Protein AF-A0AAJ7SHF7-F1 (afdb_monomer_lite)

Secondary structure (DSSP, 8-state):
--------------HHHHHHHHHHHHHHHHHHHHHHHHHHHHHHHHHHHHHHH-TTTHHHHHHHHHHHHHHHHHHHHHHHTTPPEEEEEEEE--HHHIIIIIHHHHHTGGGG-SEEEEEEE-TT---SS---EEE-TT---PSS-HHHHHHHHHHHHHHHTTTEEEEEEEETT-EE-HHHHHHHHHTS-TTS--EES-EE---TTTTTTS---TT--EE-STT-EEEEHHHHHHHGGGHHHHHHS--SS-HHHHHHHHHHHHH--PPP--TTHHHHEEE-TTSPPPGGG--HHHHTT-SEEE---SHHHHHHHHHHHHHHHHHHHHHHHHHHHHHHHHHHHHH-S--B-TTSPBPP---GGGTS-GGGS---SSSTT-PPPEEEESSEE-TTSSSSEE---HHHHHHHHHHHHHHHHHHHTTHHHHTEEEEEEEEEEEEEEEETTTEEEEEEEEEEEEEE-SSS-EEEEEEEEEEEEEPPPP--------PSPPPEEEEEEEES-HHHHHHHHHHHIIIIITTT--EEEEEEEE--SS----SS--HHHHHHHHHHH-TTSEEEEEEE-SS--HHHHHHHHHTTS-TT-EEEE--TTEEE-TTHHHHHHHH-BTTTEEEEEEEEEE--HHHH-S----STTTEEE-TT--SSEEEEHHHHHHTT---TT--SSSSHHHHHHHHHHTSSSEEEEEEEEEEEE--------TTS-HHHHHHHHHHHHHTS--HHHHHHHHHHH-TTTT--

Sequence (748 aa):
MRIGGREPLLGSPEITRRVRLRRTHLNAICSLLLGCLVGCSISSQLLYWLRYNSSCDNGLWEVARRTSRRIAQSLVSADAAGQSGLLFTGVMTAQKYIDSRAVAIYETWGQTSSGSLLFFSSEGTVSKQGLPLVALRSVDDSYPPQKKSFMMLKYMYENFLDKYEWFMRCDDDVYVHTERLELFLRSINSSKSLLIGQAGLGNKAEHGQLNLGPNQNFCMGGPGIIMSRKTLSLIGPHIRYCLEHLYSTHEDVEVGRCVHKFAGVPCTWSYEMQSIFHNNFRGEIEAEAVADSVLQKAITLHPIKRPQQMYLMHKVFLQVKAAELRHQILELDRDAALMLKLQGSECRLLNGEECPAIDNRLLEHPFKQYKPMSLEDVQVWDFFAKNYYSPASLNPRRRIESYNELAINRVVSDLMTMINRYSKQRGRVIEFRDIMYGYVRYTPGQGIDYILDLLLSYRKFRGRRMSIPVRRHAYIRRSFAEPMVKVIDEGPPKKVHFIVPLAGRSEAFQRFLLTYEKNCVLKKHATALAVVYFENSEGGTSMEGDPKQLLEEFRNKYKDHDVKLVEASGQFSRAQALEIGAKLFSMDALLFFVDVDMIFDGGLVQRISWNTIQGNTVYFPIVFSQYDPDVVGNEARIDDRHGYWRQFGFGIVSIFHSDLMMVGGLDTNIHGWGKEDVDLFDKVVHSNLTVFRAPDPGLVHVFHPITCAKNLSKEQSQMCEGTRLASTASRDQLADLVAEKFPNLLKN

Radius of gyration: 37.57 Å; chains: 1; bounding box: 144×73×91 Å

InterPro domains:
  IPR008428 Chondroitin N-acetylgalactosaminyltransferase [PF05679] (238-734)
  IPR029044 Nucleotide-diphospho-sugar transferases [G3DSA:3.90.550.10] (487-742)
  IPR029044 Nucleotide-diphospho-sugar transferases [SSF53448] (491-724)
  IPR051227 Chondroitin sulfate glycosyltransferase [PTHR12369] (28-734)

pLDDT: mean 81.98, std 16.39, range [28.98, 98.44]

Foldseek 3Di:
DDDDDDDDDDDDPPPVVVVVVVVVVVVVVVVVVVVVVVVVVVVVVVVVVCVVVVPPPCVVVVVVVVVVVVLVVVVVVCVVVVHAFAEEEEEEDELVCQAFLVVLCCVFCVSVASGYYEYEYAAPRDHPVPGRYDHQPPAHPDPPRQVRVLSVLLCCLVPPLVRYFKYKYEYSFKDFPRVVVSVVSVVDDLQAWAKEAQKDPDDPVCNCVLVADPPAIFHAHHLMIMTGSLLSNQLNVCSVVLVVDDRHSHNRSSVQVSSCVRVVDGYDDDPLRCLQSPEDPVDADALVPDDPSSVLRYRMYDGRPGSVSSVSNSVVVVVVVVVVVVVVVLVVLQVVVVVVVVVPDFDADPVRDGDPDRPCLSVPDVVPSDDAPDPVSDWDKDKAACWAADPVDPPRTDHQDPVRVVVVVVVVVVVLCVVCVCQVVQQKHKAWDDWGIKIWTADPQFAIWIWTFTWIWIFGRPDDTDIDTDTDIDTDGDGDDDPPPDPQPCDPQAEEEEQEEDEDPLVLLLVLLVLCCVQDVVVPHRYAYEYEYEYDPPDDPDVDDDSVVSQVVSCVVCVVHHYHYHYDYDDDDLQVSQQVSLVVDDQQHWYKYDYSQKHFHNCVSVVLRRQEDAPAEKEFEFAWEFADCVQQNDDPDPDLWGTDTPPPDQRTIIYGSNVCVVLPHFDRVDDFADPRRVVSVVSQVPDNYHYDYDHDPRMYRYDDQQDHDPPDDPVRSCVSVVVNVNRHGHPVSVVVVCCVVCVPVPVD

Organism: NCBI:txid34638

Structure (mmCIF, N/CA/C/O backbone):
data_AF-A0AAJ7SHF7-F1
#
_entry.id   AF-A0AAJ7SHF7-F1
#
loop_
_atom_site.group_PDB
_atom_site.id
_atom_site.type_symbol
_atom_site.label_atom_id
_atom_site.label_alt_id
_atom_site.label_comp_id
_atom_site.label_asym_id
_atom_site.label_entity_id
_atom_site.label_seq_id
_atom_site.pdbx_PDB_ins_code
_atom_site.Cartn_x
_atom_site.Cartn_y
_atom_site.Cartn_z
_atom_site.occupancy
_atom_site.B_iso_or_equiv
_atom_site.auth_seq_id
_atom_site.auth_comp_id
_atom_site.auth_asym_id
_atom_site.auth_atom_id
_atom_site.pdbx_PDB_model_num
ATOM 1 N N . MET A 1 1 ? -103.535 10.975 -11.419 1.00 32.62 1 MET A N 1
ATOM 2 C CA . MET A 1 1 ? -104.857 10.787 -12.054 1.00 32.62 1 MET A CA 1
ATOM 3 C C . MET A 1 1 ? -104.679 10.993 -13.559 1.00 32.62 1 MET A C 1
ATOM 5 O O . MET A 1 1 ? -104.260 12.080 -13.911 1.00 32.62 1 MET A O 1
ATOM 9 N N . ARG A 1 2 ? -104.937 9.945 -14.371 1.00 30.56 2 ARG A N 1
ATOM 10 C CA . ARG A 1 2 ? -105.098 9.872 -15.857 1.00 30.56 2 ARG A CA 1
ATOM 11 C C . ARG A 1 2 ? -103.944 10.394 -16.753 1.00 30.56 2 ARG A C 1
ATOM 13 O O . ARG A 1 2 ? -103.512 11.523 -16.607 1.00 30.56 2 ARG A O 1
ATOM 20 N N . ILE A 1 3 ? -103.288 9.533 -17.556 1.00 32.50 3 ILE A N 1
ATOM 21 C CA . ILE A 1 3 ? -103.615 9.132 -18.961 1.00 32.50 3 ILE A CA 1
ATOM 22 C C . ILE A 1 3 ? -103.795 10.377 -19.855 1.00 32.50 3 ILE A C 1
ATOM 24 O O . ILE A 1 3 ? -104.650 11.187 -19.538 1.00 32.50 3 ILE A O 1
ATOM 28 N N . GLY A 1 4 ? -103.130 10.607 -20.992 1.00 30.00 4 GLY A N 1
ATOM 29 C CA . GLY A 1 4 ? -102.238 9.823 -21.854 1.00 30.00 4 GLY A CA 1
ATOM 30 C C . GLY A 1 4 ? -102.393 10.302 -23.320 1.00 30.00 4 GLY A C 1
ATOM 31 O O . GLY A 1 4 ? -103.377 10.967 -23.630 1.00 30.00 4 GLY A O 1
ATOM 32 N N . GLY A 1 5 ? -101.456 9.953 -24.216 1.00 28.98 5 GLY A N 1
ATOM 33 C CA . GLY A 1 5 ? -101.568 10.105 -25.689 1.00 28.98 5 GLY A CA 1
ATOM 34 C C . GLY A 1 5 ? -100.272 10.639 -26.321 1.00 28.98 5 GLY A C 1
ATOM 35 O O . GLY A 1 5 ? -99.961 11.803 -26.125 1.00 28.98 5 GLY A O 1
ATOM 36 N N . ARG A 1 6 ? -99.375 9.799 -26.862 1.00 30.92 6 ARG A N 1
ATOM 37 C CA . ARG A 1 6 ? -99.349 9.084 -28.169 1.00 30.92 6 ARG A CA 1
ATOM 38 C C . ARG A 1 6 ? -98.449 9.800 -29.205 1.00 30.92 6 ARG A C 1
ATOM 40 O O . ARG A 1 6 ? -98.756 10.894 -29.653 1.00 30.92 6 ARG A O 1
ATOM 47 N N . GLU A 1 7 ? -97.355 9.108 -29.536 1.00 32.47 7 GLU A N 1
ATOM 48 C CA . GLU A 1 7 ? -96.420 9.207 -30.683 1.00 32.47 7 GLU A CA 1
ATOM 49 C C . GLU A 1 7 ? -97.113 9.205 -32.076 1.00 32.47 7 GLU A C 1
ATOM 51 O O . GLU A 1 7 ? -98.325 8.963 -32.091 1.00 32.47 7 GLU A O 1
ATOM 56 N N . PRO A 1 8 ? -96.423 9.353 -33.250 1.00 50.78 8 PRO A N 1
ATOM 57 C CA . PRO A 1 8 ? -94.966 9.273 -33.526 1.00 50.78 8 PRO A CA 1
ATOM 58 C C . PRO A 1 8 ? -94.397 10.327 -34.517 1.00 50.78 8 PRO A C 1
ATOM 60 O O . PRO A 1 8 ? -95.137 11.085 -35.132 1.00 50.78 8 PRO A O 1
ATOM 63 N N . LEU A 1 9 ? -93.068 10.339 -34.721 1.00 33.41 9 LEU A N 1
ATOM 64 C CA . LEU A 1 9 ? -92.423 10.060 -36.026 1.00 33.41 9 LEU A CA 1
ATOM 65 C C . LEU A 1 9 ? -90.889 10.197 -35.938 1.00 33.41 9 LEU A C 1
ATOM 67 O O . LEU A 1 9 ? -90.344 11.221 -35.535 1.00 33.41 9 LEU A O 1
ATOM 71 N N . LEU A 1 10 ? -90.210 9.110 -36.316 1.00 41.34 10 LEU A N 1
ATOM 72 C CA . LEU A 1 10 ? -88.760 8.946 -36.355 1.00 41.34 10 LEU A CA 1
ATOM 73 C C . LEU A 1 10 ? -88.088 9.806 -37.440 1.00 41.34 10 LEU A C 1
ATOM 75 O O . LEU A 1 10 ? -88.548 9.850 -38.577 1.00 41.34 10 LEU A O 1
ATOM 79 N N . GLY A 1 11 ? -86.909 10.344 -37.104 1.00 33.66 11 GLY A N 1
ATOM 80 C CA . GLY A 1 11 ? -85.921 10.897 -38.036 1.00 33.66 11 GLY A CA 1
ATOM 81 C C . GLY A 1 11 ? -84.497 10.857 -37.455 1.00 33.66 11 GLY A C 1
ATOM 82 O O . GLY A 1 11 ? -84.064 11.807 -36.819 1.00 33.66 11 GLY A O 1
ATOM 83 N N . SER A 1 12 ? -83.812 9.719 -37.642 1.00 37.12 12 SER A N 1
ATOM 84 C CA . SER A 1 12 ? -82.352 9.438 -37.603 1.00 37.12 12 SER A CA 1
ATOM 85 C C . SER A 1 12 ? -81.398 10.199 -36.630 1.00 37.12 12 SER A C 1
ATOM 87 O O . SER A 1 12 ? -81.129 11.385 -36.826 1.00 37.12 12 SER A O 1
ATOM 89 N N . PRO A 1 13 ? -80.714 9.498 -35.692 1.00 41.28 13 PRO A N 1
ATOM 90 C CA . PRO A 1 13 ? -79.757 10.056 -34.721 1.00 41.28 13 PRO A CA 1
ATOM 91 C C . PRO A 1 13 ? -78.271 10.012 -35.162 1.00 41.28 13 PRO A C 1
ATOM 93 O O . PRO A 1 13 ? -77.378 9.813 -34.334 1.00 41.28 13 PRO A O 1
ATOM 96 N N . GLU A 1 14 ? -77.957 10.169 -36.452 1.00 44.38 14 GLU A N 1
ATOM 97 C CA . GLU A 1 14 ? -76.585 9.926 -36.949 1.00 44.38 14 GLU A CA 1
ATOM 98 C C . GLU A 1 14 ? -75.653 11.149 -36.982 1.00 44.38 14 GLU A C 1
ATOM 100 O O . GLU A 1 14 ? -74.429 10.994 -36.965 1.00 44.38 14 GLU A O 1
ATOM 105 N N . ILE A 1 15 ? -76.178 12.376 -36.960 1.00 48.38 15 ILE A N 1
ATOM 106 C CA . ILE A 1 15 ? -75.346 13.576 -37.178 1.00 48.38 15 ILE A CA 1
ATOM 107 C C . ILE A 1 15 ? -74.803 14.153 -35.857 1.00 48.38 15 ILE A C 1
ATOM 109 O O . ILE A 1 15 ? -73.666 14.625 -35.791 1.00 48.38 15 ILE A O 1
ATOM 113 N N . THR A 1 16 ? -75.536 14.025 -34.750 1.00 47.84 16 THR A N 1
ATOM 114 C CA . THR A 1 16 ? -75.161 14.625 -33.454 1.00 47.84 16 THR A CA 1
ATOM 115 C C . THR A 1 16 ? -74.133 13.812 -32.657 1.00 47.84 16 THR A C 1
ATOM 117 O O . THR A 1 16 ? -73.428 14.375 -31.817 1.00 47.84 16 THR A O 1
ATOM 120 N N . ARG A 1 17 ? -73.964 12.508 -32.937 1.00 45.25 17 ARG A N 1
ATOM 121 C CA . ARG A 1 17 ? -72.976 11.652 -32.243 1.00 45.25 17 ARG A CA 1
ATOM 122 C C . ARG A 1 17 ? -71.558 11.784 -32.821 1.00 45.25 17 ARG A C 1
ATOM 124 O O . ARG A 1 17 ? -70.588 11.725 -32.065 1.00 45.25 17 ARG A O 1
ATOM 131 N N . ARG A 1 18 ? -71.417 12.058 -34.128 1.00 46.78 18 ARG A N 1
ATOM 132 C CA . ARG A 1 18 ? -70.106 12.233 -34.795 1.00 46.78 18 ARG A CA 1
ATOM 133 C C . ARG A 1 18 ? -69.387 13.530 -34.412 1.00 46.78 18 ARG A C 1
ATOM 135 O O . ARG A 1 18 ? -68.161 13.534 -34.324 1.00 46.78 18 ARG A O 1
ATOM 142 N N . VAL A 1 19 ? -70.119 14.611 -34.132 1.00 50.97 19 VAL A N 1
ATOM 143 C CA . VAL A 1 19 ? -69.511 15.907 -33.767 1.00 50.97 19 VAL A CA 1
ATOM 144 C C . VAL A 1 19 ? -68.993 15.905 -32.321 1.00 50.97 19 VAL A C 1
ATOM 146 O O . VAL A 1 19 ? -67.938 16.477 -32.043 1.00 50.97 19 VAL A O 1
ATOM 149 N N . ARG A 1 20 ? -69.672 15.202 -31.401 1.00 47.72 20 ARG A N 1
ATOM 150 C CA . ARG A 1 20 ? -69.265 15.131 -29.987 1.00 47.72 20 ARG A CA 1
ATOM 151 C C . ARG A 1 20 ? -68.083 14.178 -29.755 1.00 47.72 20 ARG A C 1
ATOM 153 O O . ARG A 1 20 ? -67.178 14.555 -29.018 1.00 47.72 20 ARG A O 1
ATOM 160 N N . LEU A 1 21 ? -68.025 13.031 -30.451 1.00 48.62 21 LEU A N 1
ATOM 161 C CA . LEU A 1 21 ? -66.864 12.122 -30.393 1.00 48.62 21 LEU A CA 1
ATOM 162 C C . LEU A 1 21 ? -65.598 12.731 -31.016 1.00 48.62 21 LEU A C 1
ATOM 164 O O . LEU A 1 21 ? -64.507 12.543 -30.483 1.00 48.62 21 LEU A O 1
ATOM 168 N N . ARG A 1 22 ? -65.713 13.496 -32.115 1.00 51.84 22 ARG A N 1
ATOM 169 C CA . ARG A 1 22 ? -64.541 14.151 -32.724 1.00 51.84 22 ARG A CA 1
ATOM 170 C C . ARG A 1 22 ? -63.902 15.180 -31.793 1.00 51.84 22 ARG A C 1
ATOM 172 O O . ARG A 1 22 ? -62.682 15.239 -31.742 1.00 51.84 22 ARG A O 1
ATOM 179 N N . ARG A 1 23 ? -64.686 15.941 -31.019 1.00 53.50 23 ARG A N 1
ATOM 180 C CA . ARG A 1 23 ? -64.153 16.937 -30.068 1.00 53.50 23 ARG A CA 1
ATOM 181 C C . ARG A 1 23 ? -63.453 16.302 -28.861 1.00 53.50 23 ARG A C 1
ATOM 183 O O . ARG A 1 23 ? -62.416 16.804 -28.443 1.00 53.50 23 ARG A O 1
ATOM 190 N N . THR A 1 24 ? -63.966 15.190 -28.330 1.00 56.00 24 THR A N 1
ATOM 191 C CA . THR A 1 24 ? -63.320 14.477 -27.212 1.00 56.00 24 THR A CA 1
ATOM 192 C C . THR A 1 24 ? -62.061 13.730 -27.646 1.00 56.00 24 THR A C 1
ATOM 194 O O . THR A 1 24 ? -61.069 13.770 -26.925 1.00 56.00 24 THR A O 1
ATOM 197 N N . HIS A 1 25 ? -62.046 13.128 -28.842 1.00 57.91 25 HIS A N 1
ATOM 198 C CA . HIS A 1 25 ? -60.829 12.514 -29.386 1.00 57.91 25 HIS A CA 1
ATOM 199 C C . HIS A 1 25 ? -59.764 13.552 -29.756 1.00 57.91 25 HIS A C 1
ATOM 201 O O . HIS A 1 25 ? -58.592 13.316 -29.488 1.00 57.91 25 HIS A O 1
ATOM 207 N N . LEU A 1 26 ? -60.145 14.719 -30.295 1.00 59.75 26 LEU A N 1
ATOM 208 C CA . LEU A 1 26 ? -59.183 15.785 -30.593 1.00 59.75 26 LEU A CA 1
ATOM 209 C C . LEU A 1 26 ? -58.548 16.343 -29.312 1.00 59.75 26 LEU A C 1
ATOM 211 O O . LEU A 1 26 ? -57.337 16.516 -29.260 1.00 59.75 26 LEU A O 1
ATOM 215 N N . ASN A 1 27 ? -59.335 16.547 -28.250 1.00 61.16 27 ASN A N 1
ATOM 216 C CA . ASN A 1 27 ? -58.807 17.014 -26.966 1.00 61.16 27 ASN A CA 1
ATOM 217 C C . ASN A 1 27 ? -57.909 15.970 -26.288 1.00 61.16 27 ASN A C 1
ATOM 219 O O . ASN A 1 27 ? -56.895 16.347 -25.704 1.00 61.16 27 ASN A O 1
ATOM 223 N N . ALA A 1 28 ? -58.234 14.676 -26.393 1.00 65.81 28 ALA A N 1
ATOM 224 C CA . ALA A 1 28 ? -57.392 13.589 -25.885 1.00 65.81 28 ALA A CA 1
ATOM 225 C C . ALA A 1 28 ? -56.071 13.467 -26.666 1.00 65.81 28 ALA A C 1
ATOM 227 O O . ALA A 1 28 ? -55.012 13.311 -26.069 1.00 65.81 28 ALA A O 1
ATOM 228 N N . ILE A 1 29 ? -56.110 13.612 -27.994 1.00 71.88 29 ILE A N 1
ATOM 229 C CA . ILE A 1 29 ? -54.905 13.606 -28.836 1.00 71.88 29 ILE A CA 1
ATOM 230 C C . ILE A 1 29 ? -54.048 14.847 -28.557 1.00 71.88 29 ILE A C 1
ATOM 232 O O . ILE A 1 29 ? -52.837 14.724 -28.408 1.00 71.88 29 ILE A O 1
ATOM 236 N N . CYS A 1 30 ? -54.654 16.028 -28.406 1.00 70.94 30 CYS A N 1
ATOM 237 C CA . CYS A 1 30 ? -53.925 17.249 -28.060 1.00 70.94 30 CYS A CA 1
ATOM 238 C C . CYS A 1 30 ? -53.292 17.180 -26.665 1.00 70.94 30 CYS A C 1
ATOM 240 O O . CYS A 1 30 ? -52.171 17.646 -26.496 1.00 70.94 30 CYS A O 1
ATOM 242 N N . SER A 1 31 ? -53.961 16.583 -25.674 1.00 74.56 31 SER A N 1
ATOM 243 C CA . SER A 1 31 ? -53.386 16.406 -24.331 1.00 74.56 31 SER A CA 1
ATOM 244 C C . SER A 1 31 ? -52.295 15.333 -24.296 1.00 74.56 31 SER A C 1
ATOM 246 O O . SER A 1 31 ? -51.301 15.522 -23.600 1.00 74.56 31 SER A O 1
ATOM 248 N N . LEU A 1 32 ? -52.405 14.274 -25.107 1.00 78.75 32 LEU A N 1
ATOM 249 C CA . LEU A 1 32 ? -51.328 13.296 -25.286 1.00 78.75 32 LEU A CA 1
ATOM 250 C C . LEU A 1 32 ? -50.107 13.926 -25.977 1.00 78.75 32 LEU A C 1
ATOM 252 O O . LEU A 1 32 ? -48.987 13.759 -25.510 1.00 78.75 32 LEU A O 1
ATOM 256 N N . LEU A 1 33 ? -50.317 14.706 -27.043 1.00 79.38 33 LEU A N 1
ATOM 257 C CA . LEU A 1 33 ? -49.245 15.412 -27.753 1.00 79.38 33 LEU A CA 1
ATOM 258 C C . LEU A 1 33 ? -48.580 16.473 -26.872 1.00 79.38 33 LEU A C 1
ATOM 260 O O . LEU A 1 33 ? -47.357 16.575 -26.867 1.00 79.38 33 LEU A O 1
ATOM 264 N N . LEU A 1 34 ? -49.359 17.221 -26.086 1.00 81.12 34 LEU A N 1
ATOM 265 C CA . LEU A 1 34 ? -48.822 18.185 -25.127 1.00 81.12 34 LEU A CA 1
ATOM 266 C C . LEU A 1 34 ? -48.041 17.475 -24.011 1.00 81.12 34 LEU A C 1
ATOM 268 O O . LEU A 1 34 ? -46.954 17.917 -23.660 1.00 81.12 34 LEU A O 1
ATOM 272 N N . GLY A 1 35 ? -48.544 16.343 -23.508 1.00 81.69 35 GLY A N 1
ATOM 273 C CA . GLY A 1 35 ? -47.843 15.502 -22.537 1.00 81.69 35 GLY A CA 1
ATOM 274 C C . GLY A 1 35 ? -46.529 14.938 -23.082 1.00 81.69 35 GLY A C 1
ATOM 275 O O . GLY A 1 35 ? -45.515 14.982 -22.391 1.00 81.69 35 GLY A O 1
ATOM 276 N N . CYS A 1 36 ? -46.507 14.486 -24.338 1.00 81.50 36 CYS A N 1
ATOM 277 C CA . CYS A 1 36 ? -45.288 14.036 -25.010 1.00 81.50 36 CYS A CA 1
ATOM 278 C C . CYS A 1 36 ? -44.296 15.184 -25.238 1.00 81.50 36 CYS A C 1
ATOM 280 O O . CYS A 1 36 ? -43.106 14.997 -25.012 1.00 81.50 36 CYS A O 1
ATOM 282 N N . LEU A 1 37 ? -44.760 16.375 -25.628 1.00 83.25 37 LEU A N 1
ATOM 283 C CA . LEU A 1 37 ? -43.896 17.547 -25.813 1.00 83.25 37 LEU A CA 1
ATOM 284 C C . LEU A 1 37 ? -43.293 18.021 -24.488 1.00 83.25 37 LEU A C 1
ATOM 286 O O . LEU A 1 37 ? -42.088 18.246 -24.413 1.00 83.25 37 LEU A O 1
ATOM 290 N N . VAL A 1 38 ? -44.099 18.101 -23.426 1.00 85.12 38 VAL A N 1
ATOM 291 C CA . VAL A 1 38 ? -43.624 18.455 -22.082 1.00 85.12 38 VAL A CA 1
ATOM 292 C C . VAL A 1 38 ? -42.684 17.375 -21.543 1.00 85.12 38 VAL A C 1
ATOM 294 O O . VAL A 1 38 ? -41.620 17.702 -21.027 1.00 85.12 38 VAL A O 1
ATOM 297 N N . GLY A 1 39 ? -43.008 16.093 -21.730 1.00 83.31 39 GLY A N 1
ATOM 298 C CA . GLY A 1 39 ? -42.146 14.971 -21.352 1.00 83.31 39 GLY A CA 1
ATOM 299 C C . GLY A 1 39 ? -40.807 14.970 -22.094 1.00 83.31 39 GLY A C 1
ATOM 300 O O . GLY A 1 39 ? -39.764 14.775 -21.470 1.00 83.31 39 GLY A O 1
ATOM 301 N N . CYS A 1 40 ? -40.805 15.263 -23.398 1.00 79.69 40 CYS A N 1
ATOM 302 C CA . CYS A 1 40 ? -39.586 15.431 -24.190 1.00 79.69 40 CYS A CA 1
ATOM 303 C C . CYS A 1 40 ? -38.784 16.660 -23.755 1.00 79.69 40 CYS A C 1
ATOM 305 O O . CYS A 1 40 ? -37.566 16.560 -23.640 1.00 79.69 40 CYS A O 1
ATOM 307 N N . SER A 1 41 ? -39.425 17.795 -23.461 1.00 76.56 41 SER A N 1
ATOM 308 C CA . SER A 1 41 ? -38.731 18.986 -22.961 1.00 76.56 41 SER A CA 1
ATOM 309 C C . SER A 1 41 ? -38.132 18.768 -21.574 1.00 76.56 41 SER A C 1
ATOM 311 O O . SER A 1 41 ? -36.979 19.131 -21.366 1.00 76.56 41 SER A O 1
ATOM 313 N N . ILE A 1 42 ? -38.854 18.132 -20.646 1.00 81.88 42 ILE A N 1
ATOM 314 C CA . ILE A 1 42 ? -38.336 17.810 -19.308 1.00 81.88 42 ILE A CA 1
ATOM 315 C C . ILE A 1 42 ? -37.202 16.790 -19.415 1.00 81.88 42 ILE A C 1
ATOM 317 O O . ILE A 1 42 ? -36.151 17.003 -18.825 1.00 81.88 42 ILE A O 1
ATOM 321 N N . SER A 1 43 ? -37.356 15.733 -20.217 1.00 75.12 43 SER A N 1
ATOM 322 C CA . SER A 1 43 ? -36.297 14.734 -20.423 1.00 75.12 43 SER A CA 1
ATOM 323 C C . SER A 1 43 ? -35.069 15.341 -21.100 1.00 75.12 43 SER A C 1
ATOM 325 O O . SER A 1 43 ? -33.947 15.044 -20.710 1.00 75.12 43 SER A O 1
ATOM 327 N N . SER A 1 44 ? -35.258 16.237 -22.072 1.00 74.50 44 SER A N 1
ATOM 328 C CA . SER A 1 44 ? -34.167 16.961 -22.727 1.00 74.50 44 SER A CA 1
ATOM 329 C C . SER A 1 44 ? -33.460 17.910 -21.764 1.00 74.50 44 SER A C 1
ATOM 331 O O . SER A 1 44 ? -32.239 17.972 -21.791 1.00 74.50 44 SER A O 1
ATOM 333 N N . GLN A 1 45 ? -34.193 18.634 -20.916 1.00 74.75 45 GLN A N 1
ATOM 334 C CA . GLN A 1 45 ? -33.616 19.521 -19.900 1.00 74.75 45 GLN A CA 1
ATOM 335 C C . GLN A 1 45 ? -32.905 18.723 -18.802 1.00 74.75 45 GLN A C 1
ATOM 337 O O . GLN A 1 45 ? -31.826 19.113 -18.374 1.00 74.75 45 GLN A O 1
ATOM 342 N N . LEU A 1 46 ? -33.443 17.566 -18.404 1.00 71.94 46 LEU A N 1
ATOM 343 C CA . LEU A 1 46 ? -32.817 16.657 -17.444 1.00 71.94 46 LEU A CA 1
ATOM 344 C C . LEU A 1 46 ? -31.550 16.018 -18.026 1.00 71.94 46 LEU A C 1
ATOM 346 O O . LEU A 1 46 ? -30.539 15.954 -17.342 1.00 71.94 46 LEU A O 1
ATOM 350 N N . LEU A 1 47 ? -31.565 15.602 -19.296 1.00 64.94 47 LEU A N 1
ATOM 351 C CA . LEU A 1 47 ? -30.381 15.103 -20.003 1.00 64.94 47 LEU A CA 1
ATOM 352 C C . LEU A 1 47 ? -29.343 16.207 -20.220 1.00 64.94 47 LEU A C 1
ATOM 354 O O . LEU A 1 47 ? -28.151 15.937 -20.126 1.00 64.94 47 LEU A O 1
ATOM 358 N N . TYR A 1 48 ? -29.770 17.445 -20.475 1.00 65.56 48 TYR A N 1
ATOM 359 C CA . TYR A 1 48 ? -28.871 18.593 -20.583 1.00 65.56 48 TYR A CA 1
ATOM 360 C C . TYR A 1 48 ? -28.255 18.944 -19.224 1.00 65.56 48 TYR A C 1
ATOM 362 O O . TYR A 1 48 ? -27.052 19.161 -19.141 1.00 65.56 48 TYR A O 1
ATOM 370 N N . TRP A 1 49 ? -29.044 18.907 -18.148 1.00 63.34 49 TRP A N 1
ATOM 371 C CA . TRP A 1 49 ? -28.590 19.119 -16.774 1.00 63.34 49 TRP A CA 1
ATOM 372 C C . TRP A 1 49 ? -27.654 18.003 -16.298 1.00 63.34 49 TRP A C 1
ATOM 374 O O . TRP A 1 49 ? -26.587 18.295 -15.766 1.00 63.34 49 TRP A O 1
ATOM 384 N N . LEU A 1 50 ? -27.983 16.737 -16.577 1.00 55.53 50 LEU A N 1
ATOM 385 C CA . LEU A 1 50 ? -27.098 15.597 -16.334 1.00 55.53 50 LEU A CA 1
ATOM 386 C C . LEU A 1 50 ? -25.799 15.743 -17.131 1.00 55.53 50 LEU A C 1
ATOM 388 O O . LEU A 1 50 ? -24.740 15.563 -16.552 1.00 55.53 50 LEU A O 1
ATOM 392 N N . ARG A 1 51 ? -25.850 16.156 -18.405 1.00 52.00 51 ARG A N 1
ATOM 393 C CA . ARG A 1 51 ? -24.664 16.357 -19.258 1.00 52.00 51 ARG A CA 1
ATOM 394 C C . ARG A 1 51 ? -23.802 17.555 -18.845 1.00 52.00 51 ARG A C 1
ATOM 396 O O . ARG A 1 51 ? -22.600 17.533 -19.098 1.00 52.00 51 ARG A O 1
ATOM 403 N N . TYR A 1 52 ? -24.394 18.584 -18.236 1.00 48.84 52 TYR A N 1
ATOM 404 C CA . TYR A 1 52 ? -23.689 19.788 -17.780 1.00 48.84 52 TYR A CA 1
ATOM 405 C C . TYR A 1 52 ? -23.106 19.621 -16.366 1.00 48.84 52 TYR A C 1
ATOM 407 O O . TYR A 1 52 ? -22.017 20.119 -16.098 1.00 48.84 52 TYR A O 1
ATOM 415 N N . ASN A 1 53 ? -23.775 18.864 -15.485 1.00 46.59 53 ASN A N 1
ATOM 416 C CA . ASN A 1 53 ? -23.277 18.550 -14.139 1.00 46.59 53 ASN A CA 1
ATOM 417 C C . ASN A 1 53 ? -22.438 17.262 -14.065 1.00 46.59 53 ASN A C 1
ATOM 419 O O . ASN A 1 53 ? -21.695 17.084 -13.102 1.00 46.59 53 ASN A O 1
ATOM 423 N N . SER A 1 54 ? -22.456 16.391 -15.081 1.00 43.84 54 SER A N 1
ATOM 424 C CA . SER A 1 54 ? -21.532 15.252 -15.204 1.00 43.84 54 SER A CA 1
ATOM 425 C C . SER A 1 54 ? -20.175 15.679 -15.781 1.00 43.84 54 SER A C 1
ATOM 427 O O . SER A 1 54 ? -19.653 15.068 -16.720 1.00 43.84 54 SER A O 1
ATOM 429 N N . SER A 1 55 ? -19.575 16.737 -15.231 1.00 40.38 55 SER A N 1
ATOM 430 C CA . SER A 1 55 ? -18.265 17.241 -15.666 1.00 40.38 55 SER A CA 1
ATOM 431 C C . SER A 1 55 ? -17.094 16.300 -15.317 1.00 40.38 55 SER A C 1
ATOM 433 O O . SER A 1 55 ? -15.941 16.645 -15.572 1.00 40.38 55 SER A O 1
ATOM 435 N N . CYS A 1 56 ? -17.364 15.107 -14.772 1.00 41.59 56 CYS A N 1
ATOM 436 C CA . CYS A 1 56 ? -16.336 14.147 -14.367 1.00 41.59 56 CYS A CA 1
ATOM 437 C C . CYS A 1 56 ? -16.058 13.012 -15.366 1.00 41.59 56 CYS A C 1
ATOM 439 O O . CYS A 1 56 ? -15.019 12.379 -15.227 1.00 41.59 56 CYS A O 1
ATOM 441 N N . ASP A 1 57 ? -16.891 12.769 -16.388 1.00 43.16 57 ASP A N 1
ATOM 442 C CA . ASP A 1 57 ? -16.712 11.567 -17.234 1.00 43.16 57 ASP A CA 1
ATOM 443 C C . ASP A 1 57 ? -16.169 11.845 -18.644 1.00 43.16 57 ASP A C 1
ATOM 445 O O . ASP A 1 57 ? -15.386 11.068 -19.195 1.00 43.16 57 ASP A O 1
ATOM 449 N N . ASN A 1 58 ? -16.497 13.000 -19.231 1.00 40.25 58 ASN A N 1
ATOM 450 C CA . ASN A 1 58 ? -16.018 13.321 -20.579 1.00 40.25 58 ASN A CA 1
ATOM 451 C C . ASN A 1 58 ? -14.560 13.803 -20.582 1.00 40.25 58 ASN A C 1
ATOM 453 O O . ASN A 1 58 ? -13.830 13.509 -21.520 1.00 40.25 58 ASN A O 1
ATOM 457 N N . GLY A 1 59 ? -14.086 14.465 -19.521 1.00 41.22 59 GLY A N 1
ATOM 458 C CA . GLY A 1 59 ? -12.711 14.972 -19.455 1.00 41.22 59 GLY A CA 1
ATOM 459 C C . GLY A 1 59 ? -11.657 13.862 -19.459 1.00 41.22 59 GLY A C 1
ATOM 460 O O . GLY A 1 59 ? -10.697 13.928 -20.220 1.00 41.22 59 GLY A O 1
ATOM 461 N N . LEU A 1 60 ? -11.856 12.803 -18.671 1.00 41.62 60 LEU A N 1
ATOM 462 C CA . LEU A 1 60 ? -10.902 11.694 -18.558 1.00 41.62 60 LEU A CA 1
ATOM 463 C C . LEU A 1 60 ? -10.885 10.818 -19.811 1.00 41.62 60 LEU A C 1
ATOM 465 O O . LEU A 1 60 ? -9.810 10.530 -20.336 1.00 41.62 60 LEU A O 1
ATOM 469 N N . TRP A 1 61 ? -12.054 10.467 -20.350 1.00 36.50 61 TRP A N 1
ATOM 470 C CA . TRP A 1 61 ? -12.138 9.666 -21.570 1.00 36.50 61 TRP A CA 1
ATOM 471 C C . TRP A 1 61 ? -11.697 10.420 -22.819 1.00 36.50 61 TRP A C 1
ATOM 473 O O . TRP A 1 61 ? -11.150 9.802 -23.728 1.00 36.50 61 TRP A O 1
ATOM 483 N N . GLU A 1 62 ? -11.908 11.733 -22.887 1.00 36.12 62 GLU A N 1
ATOM 484 C CA . GLU A 1 62 ? -11.561 12.556 -24.045 1.00 36.12 62 GLU A CA 1
ATOM 485 C C . GLU A 1 62 ? -10.113 13.055 -23.991 1.00 36.12 62 GLU A C 1
ATOM 487 O O . GLU A 1 62 ? -9.481 13.149 -25.041 1.00 36.12 62 GLU A O 1
ATOM 492 N N . VAL A 1 63 ? -9.531 13.252 -22.800 1.00 42.81 63 VAL A N 1
ATOM 493 C CA . VAL A 1 63 ? -8.077 13.416 -22.619 1.00 42.81 63 VAL A CA 1
ATOM 494 C C . VAL A 1 63 ? -7.359 12.094 -22.882 1.00 42.81 63 VAL A C 1
ATOM 496 O O . VAL A 1 63 ? -6.417 12.087 -23.665 1.00 42.81 63 VAL A O 1
ATOM 499 N N . ALA A 1 64 ? -7.842 10.956 -22.370 1.00 39.12 64 ALA A N 1
ATOM 500 C CA . ALA A 1 64 ? -7.289 9.641 -22.707 1.00 39.12 64 ALA A CA 1
ATOM 501 C C . ALA A 1 64 ? -7.409 9.338 -24.212 1.00 39.12 64 ALA A C 1
ATOM 503 O O . ALA A 1 64 ? -6.443 8.870 -24.815 1.00 39.12 64 ALA A O 1
ATOM 504 N N . ARG A 1 65 ? -8.533 9.693 -24.863 1.00 41.66 65 ARG A N 1
ATOM 505 C CA . ARG A 1 65 ? -8.686 9.603 -26.329 1.00 41.66 65 ARG A CA 1
ATOM 506 C C . ARG A 1 65 ? -7.815 10.595 -27.081 1.00 41.66 65 ARG A C 1
ATOM 508 O O . ARG A 1 65 ? -7.365 10.241 -28.158 1.00 41.66 65 ARG A O 1
ATOM 515 N N . ARG A 1 66 ? -7.592 11.819 -26.594 1.00 40.22 66 ARG A N 1
ATOM 516 C CA . ARG A 1 66 ? -6.749 12.830 -27.262 1.00 40.22 66 ARG A CA 1
ATOM 517 C C . ARG A 1 66 ? -5.265 12.516 -27.118 1.00 40.22 66 ARG A C 1
ATOM 519 O O . ARG A 1 66 ? -4.538 12.692 -28.088 1.00 40.22 66 ARG A O 1
ATOM 526 N N . THR A 1 67 ? -4.828 11.997 -25.976 1.00 42.06 67 THR A N 1
ATOM 527 C CA . THR A 1 67 ? -3.460 11.507 -25.765 1.00 42.06 67 THR A CA 1
ATOM 528 C C . THR A 1 67 ? -3.235 10.223 -26.561 1.00 42.06 67 THR A C 1
ATOM 530 O O . THR A 1 67 ? -2.280 10.157 -27.328 1.00 42.06 67 THR A O 1
ATOM 533 N N . SER A 1 68 ? -4.179 9.273 -26.525 1.00 40.59 68 SER A N 1
ATOM 534 C CA . SER A 1 68 ? -4.131 8.066 -27.367 1.00 40.59 68 SER A CA 1
ATOM 535 C C . SER A 1 68 ? -4.241 8.389 -28.854 1.00 40.59 68 SER A C 1
ATOM 537 O O . SER A 1 68 ? -3.564 7.756 -29.644 1.00 40.59 68 SER A O 1
ATOM 539 N N . ARG A 1 69 ? -5.020 9.400 -29.270 1.00 37.31 69 ARG A N 1
ATOM 540 C CA . ARG A 1 69 ? -5.071 9.863 -30.668 1.00 37.31 69 ARG A CA 1
ATOM 541 C C . ARG A 1 69 ? -3.834 10.641 -31.070 1.00 37.31 69 ARG A C 1
ATOM 543 O O . ARG A 1 69 ? -3.476 10.516 -32.220 1.00 37.31 69 ARG A O 1
ATOM 550 N N . ARG A 1 70 ? -3.171 11.401 -30.192 1.00 42.34 70 ARG A N 1
ATOM 551 C CA . ARG A 1 70 ? -1.895 12.069 -30.515 1.00 42.34 70 ARG A CA 1
ATOM 552 C C . ARG A 1 70 ? -0.742 11.072 -30.618 1.00 42.34 70 ARG A C 1
ATOM 554 O O . ARG A 1 70 ? 0.080 11.223 -31.510 1.00 42.34 70 ARG A O 1
ATOM 561 N N . ILE A 1 71 ? -0.726 10.039 -29.774 1.00 46.44 71 ILE A N 1
ATOM 562 C CA . ILE A 1 71 ? 0.250 8.939 -29.830 1.00 46.44 71 ILE A CA 1
ATOM 563 C C . ILE A 1 71 ? -0.058 8.009 -31.014 1.00 46.44 71 ILE A C 1
ATOM 565 O O . ILE A 1 71 ? 0.833 7.673 -31.784 1.00 46.44 71 ILE A O 1
ATOM 569 N N . ALA A 1 72 ? -1.327 7.669 -31.252 1.00 39.97 72 ALA A N 1
ATOM 570 C CA . ALA A 1 72 ? -1.741 6.930 -32.444 1.00 39.97 72 ALA A CA 1
ATOM 571 C C . ALA A 1 72 ? -1.541 7.756 -33.722 1.00 39.97 72 ALA A C 1
ATOM 573 O O . ALA A 1 72 ? -1.141 7.202 -34.732 1.00 39.97 72 ALA A O 1
ATOM 574 N N . GLN A 1 73 ? -1.738 9.079 -33.699 1.00 34.44 73 GLN A N 1
ATOM 575 C CA . GLN A 1 73 ? -1.403 9.963 -34.819 1.00 34.44 73 GLN A CA 1
ATOM 576 C C . GLN A 1 73 ? 0.107 10.084 -34.999 1.00 34.44 73 GLN A C 1
ATOM 578 O O . GLN A 1 73 ? 0.521 10.175 -36.144 1.00 34.44 73 GLN A O 1
ATOM 583 N N . SER A 1 74 ? 0.943 10.033 -33.954 1.00 39.59 74 SER A N 1
ATOM 584 C CA . SER A 1 74 ? 2.402 9.982 -34.136 1.00 39.59 74 SER A CA 1
ATOM 585 C C . SER A 1 74 ? 2.874 8.626 -34.665 1.00 39.59 74 SER A C 1
ATOM 587 O O . SER A 1 74 ? 3.796 8.591 -35.469 1.00 39.59 74 SER A O 1
ATOM 589 N N . LEU A 1 75 ? 2.216 7.526 -34.281 1.00 41.53 75 LEU A N 1
ATOM 590 C CA . LEU A 1 75 ? 2.481 6.177 -34.799 1.00 41.53 75 LEU A CA 1
ATOM 591 C C . LEU A 1 75 ? 2.016 6.024 -36.259 1.00 41.53 75 LEU A C 1
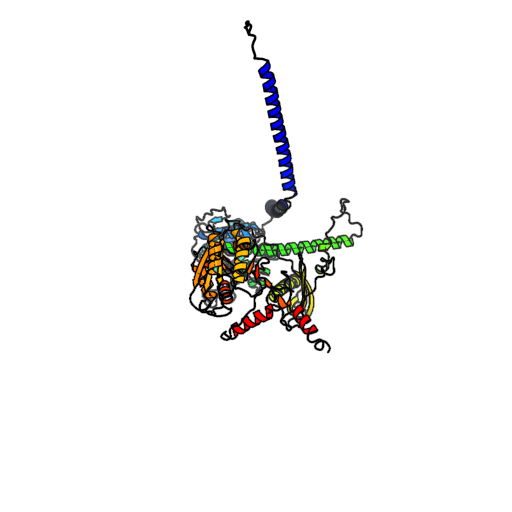ATOM 593 O O . LEU A 1 75 ? 2.771 5.541 -37.094 1.00 41.53 75 LEU A O 1
ATOM 597 N N . VAL A 1 76 ? 0.828 6.532 -36.602 1.00 43.16 76 VAL A N 1
ATOM 598 C CA . VAL A 1 76 ? 0.297 6.551 -37.979 1.00 43.16 76 VAL A CA 1
ATOM 599 C C . VAL A 1 76 ? 1.048 7.560 -38.862 1.00 43.16 76 VAL A C 1
ATOM 601 O O . VAL A 1 76 ? 1.231 7.317 -40.052 1.00 43.16 76 VAL A O 1
ATOM 604 N N . SER A 1 77 ? 1.547 8.669 -38.300 1.00 36.56 77 SER A N 1
ATOM 605 C CA . SER A 1 77 ? 2.392 9.624 -39.041 1.00 36.56 77 SER A CA 1
ATOM 606 C C . SER A 1 77 ? 3.813 9.100 -39.271 1.00 36.56 77 SER A C 1
ATOM 608 O O . SER A 1 77 ? 4.429 9.492 -40.256 1.00 36.56 77 SER A O 1
ATOM 610 N N . ALA A 1 78 ? 4.335 8.211 -38.415 1.00 39.94 78 ALA A N 1
ATOM 611 C CA . ALA A 1 78 ? 5.632 7.562 -38.625 1.00 39.94 78 ALA A CA 1
ATOM 612 C C . ALA A 1 78 ? 5.586 6.551 -39.788 1.00 39.94 78 ALA A C 1
ATOM 614 O O . ALA A 1 78 ? 6.481 6.571 -40.636 1.00 39.94 78 ALA A O 1
ATOM 615 N N . ASP A 1 79 ? 4.503 5.768 -39.894 1.00 40.50 79 ASP A N 1
ATOM 616 C CA . ASP A 1 79 ? 4.243 4.878 -41.040 1.00 40.50 79 ASP A CA 1
ATOM 617 C C . ASP A 1 79 ? 4.011 5.659 -42.348 1.00 40.50 79 ASP A C 1
ATOM 619 O O . ASP A 1 79 ? 4.449 5.235 -43.416 1.00 40.50 79 ASP A O 1
ATOM 623 N N . ALA A 1 80 ? 3.381 6.839 -42.280 1.00 41.34 80 ALA A N 1
ATOM 624 C CA . ALA A 1 80 ? 3.162 7.701 -43.446 1.00 41.34 80 ALA A CA 1
ATOM 625 C C . ALA A 1 80 ? 4.416 8.490 -43.892 1.00 41.34 80 ALA A C 1
ATOM 627 O O . ALA A 1 80 ? 4.458 8.972 -45.024 1.00 41.34 80 ALA A O 1
ATOM 628 N N . ALA A 1 81 ? 5.434 8.627 -43.031 1.00 41.06 81 ALA A N 1
ATOM 629 C CA . ALA A 1 81 ? 6.643 9.421 -43.285 1.00 41.06 81 ALA A CA 1
ATOM 630 C C . ALA A 1 81 ? 7.884 8.593 -43.676 1.00 41.06 81 ALA A C 1
ATOM 632 O O . ALA A 1 81 ? 8.958 9.166 -43.860 1.00 41.06 81 ALA A O 1
ATOM 633 N N . GLY A 1 82 ? 7.774 7.262 -43.782 1.00 43.41 82 GLY A N 1
ATOM 634 C CA . GLY A 1 82 ? 8.917 6.393 -44.092 1.00 43.41 82 GLY A CA 1
ATOM 635 C C . GLY A 1 82 ? 10.007 6.395 -43.011 1.00 43.41 82 GLY A C 1
ATOM 636 O O . GLY A 1 82 ? 11.172 6.132 -43.314 1.00 43.41 82 GLY A O 1
ATOM 637 N N . GLN A 1 83 ? 9.660 6.718 -41.759 1.00 53.94 83 GLN A N 1
ATOM 638 C CA . GLN A 1 83 ? 10.607 6.693 -40.644 1.00 53.94 83 GLN A CA 1
ATOM 639 C C . GLN A 1 83 ? 10.668 5.294 -40.025 1.00 53.94 83 GLN A C 1
ATOM 641 O O . GLN A 1 83 ? 9.647 4.694 -39.709 1.00 53.94 83 GLN A O 1
ATOM 646 N N . SER A 1 84 ? 11.884 4.783 -39.826 1.00 63.88 84 SER A N 1
ATOM 647 C CA . SER A 1 84 ? 12.120 3.554 -39.064 1.00 63.88 84 SER A CA 1
ATOM 648 C C . SER A 1 84 ? 11.538 3.669 -37.649 1.00 63.88 84 SER A C 1
ATOM 650 O O . SER A 1 84 ? 11.805 4.645 -36.951 1.00 63.88 84 SER A O 1
ATOM 652 N N . GLY A 1 85 ? 10.825 2.642 -37.185 1.00 82.56 85 GLY A N 1
ATOM 653 C CA . GLY A 1 85 ? 10.403 2.520 -35.791 1.00 82.56 85 GLY A CA 1
ATOM 654 C C . GLY A 1 85 ? 11.599 2.413 -34.835 1.00 82.56 85 GLY A C 1
ATOM 655 O O . GLY A 1 85 ? 12.689 1.976 -35.217 1.00 82.56 85 GLY A O 1
ATOM 656 N N . LEU A 1 86 ? 11.417 2.805 -33.569 1.00 90.94 86 LEU A N 1
ATOM 657 C CA . LEU A 1 86 ? 12.507 2.776 -32.587 1.00 90.94 86 LEU A CA 1
ATOM 658 C C . LEU A 1 86 ? 12.822 1.344 -32.130 1.00 90.94 86 LEU A C 1
ATOM 660 O O . LEU A 1 86 ? 13.977 0.927 -32.180 1.00 90.94 86 LEU A O 1
ATOM 664 N N . LEU A 1 87 ? 11.808 0.599 -31.679 1.00 94.38 87 LEU A N 1
ATOM 665 C CA . LEU A 1 87 ? 11.975 -0.692 -31.009 1.00 94.38 87 LEU A CA 1
ATOM 666 C C . LEU A 1 87 ? 10.986 -1.743 -31.529 1.00 94.38 87 LEU A C 1
ATOM 668 O O . LEU A 1 87 ? 9.785 -1.493 -31.588 1.00 94.38 87 LEU A O 1
ATOM 672 N N . PHE A 1 88 ? 11.487 -2.936 -31.836 1.00 96.00 88 PHE A N 1
ATOM 673 C CA . PHE A 1 88 ? 10.677 -4.136 -32.020 1.00 96.00 88 PHE A CA 1
ATOM 674 C C . PHE A 1 88 ? 10.843 -5.072 -30.820 1.00 96.00 88 PHE A C 1
ATOM 676 O O . PHE A 1 88 ? 11.957 -5.509 -30.529 1.00 96.00 88 PHE A O 1
ATOM 683 N N . THR A 1 89 ? 9.748 -5.416 -30.148 1.00 95.94 89 THR A N 1
ATOM 684 C CA . THR A 1 89 ? 9.752 -6.284 -28.964 1.00 95.94 89 THR A CA 1
ATOM 685 C C . THR A 1 89 ? 9.132 -7.637 -29.293 1.00 95.94 89 THR A C 1
ATOM 687 O O . THR A 1 89 ? 7.957 -7.726 -29.644 1.00 95.94 89 THR A O 1
ATOM 690 N N . GLY A 1 90 ? 9.906 -8.711 -29.150 1.00 96.31 90 GLY A N 1
ATOM 691 C CA . GLY A 1 90 ? 9.390 -10.076 -29.167 1.00 96.31 90 GLY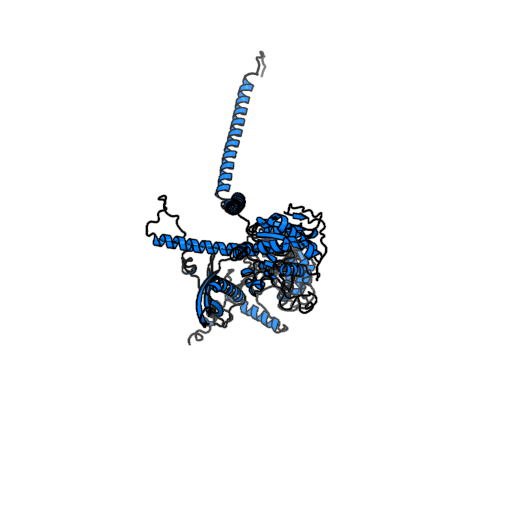 A CA 1
ATOM 692 C C . GLY A 1 90 ? 9.309 -10.643 -27.766 1.00 96.31 90 GLY A C 1
ATOM 693 O O . GLY A 1 90 ? 10.322 -10.746 -27.071 1.00 96.31 90 GLY A O 1
ATOM 694 N N . VAL A 1 91 ? 8.099 -11.025 -27.376 1.00 96.19 91 VAL A N 1
ATOM 695 C CA . VAL A 1 91 ? 7.828 -11.698 -26.108 1.00 96.19 91 VAL A CA 1
ATOM 696 C C . VAL A 1 91 ? 7.714 -13.189 -26.377 1.00 96.19 91 VAL A C 1
ATOM 698 O O . VAL A 1 91 ? 6.810 -13.643 -27.081 1.00 96.19 91 VAL A O 1
ATOM 701 N N . MET A 1 92 ? 8.644 -13.959 -25.832 1.00 94.62 92 MET A N 1
ATOM 702 C CA . MET A 1 92 ? 8.647 -15.406 -25.950 1.00 94.62 92 MET A CA 1
ATOM 703 C C . MET A 1 92 ? 7.726 -16.018 -24.890 1.00 94.62 92 MET A C 1
ATOM 705 O O . MET A 1 92 ? 7.844 -15.718 -23.706 1.00 94.62 92 MET A O 1
ATOM 709 N N . THR A 1 93 ? 6.815 -16.896 -25.312 1.00 94.25 93 THR A N 1
ATOM 710 C CA . THR A 1 93 ? 5.832 -17.534 -24.424 1.00 94.25 93 THR A CA 1
ATOM 711 C C . THR A 1 93 ? 5.501 -18.967 -24.873 1.00 94.25 93 THR A C 1
ATOM 713 O O . THR A 1 93 ? 6.059 -19.493 -25.844 1.00 94.25 93 THR A O 1
ATOM 716 N N . ALA A 1 94 ? 4.613 -19.642 -24.150 1.00 93.50 94 ALA A N 1
ATOM 717 C CA . ALA A 1 94 ? 4.131 -20.998 -24.417 1.00 93.50 94 ALA A CA 1
ATOM 718 C C . ALA A 1 94 ? 2.602 -21.006 -24.538 1.00 93.50 94 ALA A C 1
ATOM 720 O O . ALA A 1 94 ? 1.943 -20.148 -23.948 1.00 93.50 94 ALA A O 1
ATOM 721 N N . GLN A 1 95 ? 2.020 -22.004 -25.209 1.00 92.50 95 GLN A N 1
ATOM 722 C CA . GLN A 1 95 ? 0.569 -22.098 -25.430 1.00 92.50 95 GLN A CA 1
ATOM 723 C C . GLN A 1 95 ? -0.235 -21.976 -24.125 1.00 92.50 95 GLN A C 1
ATOM 725 O O . GLN A 1 95 ? -1.293 -21.349 -24.099 1.00 92.50 95 GLN A O 1
ATOM 730 N N . LYS A 1 96 ? 0.284 -22.518 -23.015 1.00 93.12 96 LYS A N 1
ATOM 731 C CA . LYS A 1 96 ? -0.357 -22.431 -21.689 1.00 93.12 96 LYS A CA 1
ATOM 732 C C . LYS A 1 96 ? -0.414 -21.016 -21.091 1.00 93.12 96 LYS A C 1
ATOM 734 O O . LYS A 1 96 ? -1.220 -20.777 -20.198 1.00 93.12 96 LYS A O 1
ATOM 739 N N . TYR A 1 97 ? 0.437 -20.094 -21.540 1.00 94.62 97 TYR A N 1
ATOM 740 C CA . TYR A 1 97 ? 0.540 -18.729 -21.007 1.00 94.62 97 TYR A CA 1
ATOM 741 C C . TYR A 1 97 ? -0.000 -17.654 -21.958 1.00 94.62 97 TYR A C 1
ATOM 743 O O . TYR A 1 97 ? -0.146 -16.502 -21.543 1.00 94.62 97 TYR A O 1
ATOM 751 N N . ILE A 1 98 ? -0.369 -18.035 -23.185 1.00 93.81 98 ILE A N 1
ATOM 752 C CA . ILE A 1 98 ? -0.956 -17.140 -24.190 1.00 93.81 98 ILE A CA 1
ATOM 753 C C . ILE A 1 98 ? -2.207 -16.446 -23.659 1.00 93.81 98 ILE A C 1
ATOM 755 O O . ILE A 1 98 ? -2.258 -15.225 -23.661 1.00 93.81 98 ILE A O 1
ATOM 759 N N . ASP A 1 99 ? -3.174 -17.195 -23.130 1.00 92.25 99 ASP A N 1
ATOM 760 C CA . ASP A 1 99 ? -4.445 -16.607 -22.686 1.00 92.25 99 ASP A CA 1
ATOM 761 C C . ASP A 1 99 ? -4.394 -16.062 -21.236 1.00 92.25 99 ASP A C 1
ATOM 763 O O . ASP A 1 99 ? -5.434 -15.776 -20.640 1.00 92.25 99 ASP A O 1
ATOM 767 N N . SER A 1 100 ? -3.196 -15.952 -20.638 1.00 93.69 100 SER A N 1
ATOM 768 C CA . SER A 1 100 ? -2.995 -15.453 -19.267 1.00 93.69 100 SER A CA 1
ATOM 769 C C . SER A 1 100 ? -1.891 -14.392 -19.172 1.00 93.69 100 SER A C 1
ATOM 771 O O . SER A 1 100 ? -2.184 -13.200 -19.160 1.00 93.69 100 SER A O 1
ATOM 773 N N . ARG A 1 101 ? -0.613 -14.787 -19.108 1.00 94.88 101 ARG A N 1
ATOM 774 C CA . ARG A 1 101 ? 0.514 -13.848 -18.956 1.00 94.88 101 ARG A CA 1
ATOM 775 C C . ARG A 1 101 ? 0.680 -12.934 -20.163 1.00 94.88 101 ARG A C 1
ATOM 777 O O . ARG A 1 101 ? 0.879 -11.735 -19.991 1.00 94.88 101 ARG A O 1
ATOM 784 N N . ALA A 1 102 ? 0.567 -13.486 -21.371 1.00 95.38 102 ALA A N 1
ATOM 785 C CA . ALA A 1 102 ? 0.715 -12.699 -22.590 1.00 95.38 102 ALA A CA 1
ATOM 786 C C . ALA A 1 102 ? -0.409 -11.658 -22.730 1.00 95.38 102 ALA A C 1
ATOM 788 O O . ALA A 1 102 ? -0.132 -10.520 -23.100 1.00 95.38 102 ALA A O 1
ATOM 789 N N . VAL A 1 103 ? -1.643 -11.996 -22.329 1.00 95.00 103 VAL A N 1
ATOM 790 C CA . VAL A 1 103 ? -2.747 -11.023 -22.210 1.00 95.00 103 VAL A CA 1
ATOM 791 C C . VAL A 1 103 ? -2.395 -9.909 -21.239 1.00 95.00 103 VAL A C 1
ATOM 793 O O . VAL A 1 103 ? -2.503 -8.742 -21.598 1.00 95.00 103 VAL A O 1
ATOM 796 N N . ALA A 1 104 ? -1.916 -10.251 -20.042 1.00 95.94 104 ALA A N 1
ATOM 797 C CA . ALA A 1 104 ? -1.571 -9.246 -19.044 1.00 95.94 104 ALA A CA 1
ATOM 798 C C . ALA A 1 104 ? -0.460 -8.305 -19.531 1.00 95.94 104 ALA A C 1
ATOM 800 O O . ALA A 1 104 ? -0.546 -7.099 -19.316 1.00 95.94 104 ALA A O 1
ATOM 801 N N . ILE A 1 105 ? 0.553 -8.817 -20.238 1.00 96.31 105 ILE A N 1
ATOM 802 C CA . ILE A 1 105 ? 1.564 -7.978 -20.900 1.00 96.31 105 ILE A CA 1
ATOM 803 C C . ILE A 1 105 ? 0.912 -7.077 -21.951 1.00 96.31 105 ILE A C 1
ATOM 805 O O . ILE A 1 105 ? 1.159 -5.871 -21.960 1.00 96.31 105 ILE A O 1
ATOM 809 N N . TYR A 1 106 ? 0.082 -7.654 -22.824 1.00 94.62 106 TYR A N 1
ATOM 810 C CA . TYR A 1 106 ? -0.551 -6.930 -23.919 1.00 94.62 106 TYR A CA 1
ATOM 811 C C . TYR A 1 106 ? -1.436 -5.794 -23.414 1.00 94.62 106 TYR A C 1
ATOM 813 O O . TYR A 1 106 ? -1.338 -4.700 -23.948 1.00 94.62 106 TYR A O 1
ATOM 821 N N . GLU A 1 107 ? -2.251 -6.020 -22.384 1.00 93.56 107 GLU A N 1
ATOM 822 C CA . GLU A 1 107 ? -3.175 -5.029 -21.817 1.00 93.56 107 GLU A CA 1
ATOM 823 C C . GLU A 1 107 ? -2.494 -3.975 -20.932 1.00 93.56 107 GLU A C 1
ATOM 825 O O . GLU A 1 107 ? -3.080 -2.923 -20.683 1.00 93.56 107 GLU A O 1
ATOM 830 N N . THR A 1 108 ? -1.274 -4.237 -20.452 1.00 94.56 108 THR A N 1
ATOM 831 C CA . THR A 1 108 ? -0.528 -3.313 -19.583 1.00 94.56 108 THR A CA 1
ATOM 832 C C . THR A 1 108 ? 0.557 -2.565 -20.360 1.00 94.56 108 THR A C 1
ATOM 834 O O . THR A 1 108 ? 0.262 -1.738 -21.223 1.00 94.56 108 THR A O 1
ATOM 837 N N . TRP A 1 109 ? 1.835 -2.834 -20.076 1.00 94.00 109 TRP A N 1
ATOM 838 C CA . TRP A 1 109 ? 2.963 -2.117 -20.665 1.00 94.00 109 TRP A CA 1
ATOM 839 C C . TRP A 1 109 ? 3.096 -2.344 -22.176 1.00 94.00 109 TRP A C 1
ATOM 841 O O . TRP A 1 109 ? 3.693 -1.518 -22.867 1.00 94.00 109 TRP A O 1
ATOM 851 N N . GLY A 1 110 ? 2.518 -3.423 -22.715 1.00 91.69 110 GLY A N 1
ATOM 852 C CA . GLY A 1 110 ? 2.504 -3.692 -24.149 1.00 91.69 110 GLY A CA 1
ATOM 853 C C . GLY A 1 110 ? 1.778 -2.617 -24.964 1.00 91.69 110 GLY A C 1
ATOM 854 O O . GLY A 1 110 ? 2.222 -2.309 -26.070 1.00 91.69 110 GLY A O 1
ATOM 855 N N . GLN A 1 111 ? 0.737 -1.983 -24.406 1.00 86.88 111 GLN A N 1
ATOM 856 C CA . GLN A 1 111 ? 0.006 -0.886 -25.062 1.00 86.88 111 GLN A CA 1
ATOM 857 C C . GLN A 1 111 ? 0.838 0.394 -25.202 1.00 86.88 111 GLN A C 1
ATOM 859 O O . GLN A 1 111 ? 0.579 1.211 -26.082 1.00 86.88 111 GLN A O 1
ATOM 864 N N . THR A 1 112 ? 1.828 0.593 -24.328 1.00 83.94 112 THR A N 1
ATOM 865 C CA . THR A 1 112 ? 2.621 1.830 -24.254 1.00 83.94 112 THR A CA 1
ATOM 866 C C . THR A 1 112 ? 4.019 1.679 -24.852 1.00 83.94 112 THR A C 1
ATOM 868 O O . THR A 1 112 ? 4.878 2.532 -24.619 1.00 83.94 112 THR A O 1
ATOM 871 N N . SER A 1 113 ? 4.289 0.590 -25.576 1.00 81.69 113 SER A N 1
ATOM 872 C CA . SER A 1 113 ? 5.582 0.338 -26.219 1.00 81.69 113 SER A CA 1
ATOM 873 C C . SER A 1 113 ? 5.827 1.303 -27.386 1.00 81.69 113 SER A C 1
ATOM 875 O O . SER A 1 113 ? 4.947 1.530 -28.211 1.00 81.69 113 SER A O 1
ATOM 877 N N . SER A 1 114 ? 7.041 1.843 -27.497 1.00 73.69 114 SER A N 1
ATOM 878 C CA . SER A 1 114 ? 7.450 2.859 -28.488 1.00 73.69 114 SER A CA 1
ATOM 879 C C . SER A 1 114 ? 7.668 2.311 -29.912 1.00 73.69 114 SER A C 1
ATOM 881 O O . SER A 1 114 ? 8.443 2.861 -30.697 1.00 73.69 114 SER A O 1
ATOM 883 N N . GLY A 1 115 ? 7.028 1.190 -30.236 1.00 83.31 115 GLY A N 1
ATOM 884 C CA . GLY A 1 115 ? 7.144 0.473 -31.499 1.00 83.31 115 GLY A CA 1
ATOM 885 C C . GLY A 1 115 ? 6.222 -0.744 -31.514 1.00 83.31 115 GLY A C 1
ATOM 886 O O . GLY A 1 115 ? 5.132 -0.692 -30.951 1.00 83.31 115 GLY A O 1
ATOM 887 N N . SER A 1 116 ? 6.626 -1.841 -32.155 1.00 88.81 116 SER A N 1
ATOM 888 C CA . SER A 1 116 ? 5.749 -3.014 -32.301 1.00 88.81 116 SER A CA 1
ATOM 889 C C . SER A 1 116 ? 6.104 -4.133 -31.337 1.00 88.81 116 SER A C 1
ATOM 891 O O . SER A 1 116 ? 7.275 -4.376 -31.052 1.00 88.81 116 SER A O 1
ATOM 893 N N . LEU A 1 117 ? 5.071 -4.823 -30.856 1.00 93.06 117 LEU A N 1
ATOM 894 C CA . LEU A 1 117 ? 5.179 -5.953 -29.947 1.00 93.06 117 LEU A CA 1
ATOM 895 C C . LEU A 1 117 ? 4.487 -7.168 -30.562 1.00 93.06 117 LEU A C 1
ATOM 897 O O . LEU A 1 117 ? 3.311 -7.082 -30.911 1.00 93.06 117 LEU A O 1
ATOM 901 N N . LEU A 1 118 ? 5.207 -8.287 -30.669 1.00 95.50 118 LEU A N 1
ATOM 902 C CA . LEU A 1 118 ? 4.651 -9.583 -31.064 1.00 95.50 118 LEU A CA 1
ATOM 903 C C . LEU A 1 118 ? 4.952 -10.645 -30.006 1.00 95.50 118 LEU A C 1
ATOM 905 O O . LEU A 1 118 ? 6.035 -10.673 -29.415 1.00 95.50 118 LEU A O 1
ATOM 909 N N . PHE A 1 119 ? 4.006 -11.558 -29.821 1.00 95.88 119 PHE A N 1
ATOM 910 C CA . PHE A 1 119 ? 4.181 -12.756 -29.011 1.00 95.88 119 PHE A CA 1
ATOM 911 C C . PHE A 1 119 ? 4.630 -13.919 -29.888 1.00 95.88 119 PHE A C 1
ATOM 913 O O . PHE A 1 119 ? 4.098 -14.121 -30.977 1.00 95.88 119 PHE A O 1
ATOM 920 N N . PHE A 1 120 ? 5.589 -14.702 -29.408 1.00 95.19 120 PHE A N 1
ATOM 921 C CA . PHE A 1 120 ? 6.145 -15.845 -30.123 1.00 95.19 120 PHE A CA 1
ATOM 922 C C . PHE A 1 120 ? 5.925 -17.123 -29.327 1.00 95.19 120 PHE A C 1
ATOM 924 O O . PHE A 1 120 ? 6.307 -17.212 -28.158 1.00 95.19 120 PHE A O 1
ATOM 931 N N . SER A 1 121 ? 5.333 -18.126 -29.971 1.00 94.19 121 SER A N 1
ATOM 932 C CA . SER A 1 121 ? 5.045 -19.416 -29.344 1.00 94.19 121 SER A CA 1
ATOM 933 C C . SER A 1 121 ? 5.270 -20.589 -30.300 1.00 94.19 121 SER A C 1
ATOM 935 O O . SER A 1 121 ? 5.747 -20.401 -31.422 1.00 94.19 121 SER A O 1
ATOM 937 N N . SER A 1 122 ? 4.990 -21.802 -29.826 1.00 92.81 122 SER A N 1
ATOM 938 C CA . SER A 1 122 ? 5.167 -23.045 -30.579 1.00 92.81 122 SER A CA 1
ATOM 939 C C . SER A 1 122 ? 4.218 -23.158 -31.776 1.00 92.81 122 SER A C 1
ATOM 941 O O . SER A 1 122 ? 3.226 -22.432 -31.900 1.00 92.81 122 SER A O 1
ATOM 943 N N . GLU A 1 123 ? 4.541 -24.066 -32.691 1.00 91.12 123 GLU A N 1
ATOM 944 C CA . GLU A 1 123 ? 3.713 -24.363 -33.855 1.00 91.12 123 GLU A CA 1
ATOM 945 C C . GLU A 1 123 ? 2.302 -24.804 -33.440 1.00 91.12 123 GLU A C 1
ATOM 947 O O . GLU A 1 123 ? 2.123 -25.553 -32.484 1.00 91.12 123 GLU A O 1
ATOM 952 N N . GLY A 1 124 ? 1.286 -24.325 -34.162 1.00 87.31 124 GLY A N 1
ATOM 953 C CA . GLY A 1 124 ? -0.116 -24.623 -33.857 1.00 87.31 124 GLY A CA 1
ATOM 954 C C . GLY A 1 124 ? -0.702 -23.812 -32.699 1.00 87.31 124 GLY A C 1
ATOM 955 O O . GLY A 1 124 ? -1.863 -24.027 -32.356 1.00 87.31 124 GLY A O 1
ATOM 956 N N . THR A 1 125 ? 0.054 -22.868 -32.126 1.00 89.31 125 THR A N 1
ATOM 957 C CA . THR A 1 125 ? -0.463 -22.029 -31.042 1.00 89.31 125 THR A CA 1
ATOM 958 C C . THR A 1 125 ? -1.584 -21.110 -31.526 1.00 89.31 125 THR A C 1
ATOM 960 O O . THR A 1 125 ? -1.428 -20.410 -32.529 1.00 89.31 125 THR A O 1
ATOM 963 N N . VAL A 1 126 ? -2.688 -21.053 -30.776 1.00 88.00 126 VAL A N 1
ATOM 964 C CA . VAL A 1 126 ? -3.823 -20.153 -31.036 1.00 88.00 126 VAL A CA 1
ATOM 965 C C . VAL A 1 126 ? -4.131 -19.321 -29.790 1.00 88.00 126 VAL A C 1
ATOM 967 O O . VAL A 1 126 ? -4.094 -19.834 -28.670 1.00 88.00 126 VAL A O 1
ATOM 970 N N . SER A 1 127 ? -4.447 -18.038 -29.992 1.00 87.50 127 SER A N 1
ATOM 971 C CA . SER A 1 127 ? -4.928 -17.128 -28.944 1.00 87.50 127 SER A CA 1
ATOM 972 C C . SER A 1 127 ? -6.440 -16.964 -29.031 1.00 87.50 127 SER A C 1
ATOM 974 O O . SER A 1 127 ? -6.980 -16.738 -30.115 1.00 87.50 127 SER A O 1
ATOM 976 N N . LYS A 1 128 ? -7.124 -17.027 -27.885 1.00 85.44 128 LYS A N 1
ATOM 977 C CA . LYS A 1 128 ? -8.575 -16.792 -27.809 1.00 85.44 128 LYS A CA 1
ATOM 978 C C . LYS A 1 128 ? -8.930 -15.309 -27.706 1.00 85.44 128 LYS A C 1
ATOM 980 O O . LYS A 1 128 ? -10.038 -14.935 -28.074 1.00 85.44 128 LYS A O 1
ATOM 985 N N . GLN A 1 129 ? -8.006 -14.472 -27.230 1.00 82.56 129 GLN A N 1
ATOM 986 C CA . GLN A 1 129 ? -8.221 -13.031 -27.031 1.00 82.56 129 GLN A CA 1
ATOM 987 C C . GLN A 1 129 ? -7.624 -12.149 -28.144 1.00 82.56 129 GLN A C 1
ATOM 989 O O . GLN A 1 129 ? -7.522 -10.939 -27.977 1.00 82.56 129 GLN A O 1
ATOM 994 N N . GLY A 1 130 ? -7.239 -12.726 -29.289 1.00 81.75 130 GLY A N 1
ATOM 995 C CA . GLY A 1 130 ? -6.800 -11.948 -30.456 1.00 81.75 130 GLY A CA 1
ATOM 996 C C . GLY A 1 130 ? -5.437 -11.268 -30.293 1.00 81.75 130 GLY A C 1
ATOM 997 O O . GLY A 1 130 ? -5.220 -10.192 -30.848 1.00 81.75 130 GLY A O 1
ATOM 998 N N . LEU A 1 131 ? -4.518 -11.877 -29.536 1.00 87.81 131 LEU A N 1
ATOM 999 C CA . LEU A 1 131 ? -3.167 -11.342 -29.358 1.00 87.81 131 LEU A CA 1
ATOM 1000 C C . LEU A 1 131 ? -2.374 -11.309 -30.679 1.00 87.81 131 LEU A C 1
ATOM 1002 O O . LEU A 1 131 ? -2.538 -12.210 -31.509 1.00 87.81 131 LEU A O 1
ATOM 1006 N N . PRO A 1 132 ? -1.455 -10.337 -30.859 1.00 91.56 132 PRO A N 1
ATOM 1007 C CA . PRO A 1 132 ? -0.537 -10.306 -31.994 1.00 91.56 132 PRO A CA 1
ATOM 1008 C C . PRO A 1 132 ? 0.504 -11.431 -31.865 1.00 91.56 132 PRO A C 1
ATOM 1010 O O . PRO A 1 132 ? 1.595 -11.246 -31.325 1.00 91.56 132 PRO A O 1
ATOM 1013 N N . LEU A 1 133 ? 0.128 -12.625 -32.321 1.00 92.12 133 LEU A N 1
ATOM 1014 C CA . LEU A 1 133 ? 0.837 -13.885 -32.108 1.00 92.12 133 LEU A CA 1
ATOM 1015 C C . LEU A 1 133 ? 1.478 -14.407 -33.399 1.00 92.12 133 LEU A C 1
ATOM 1017 O O . LEU A 1 133 ? 0.844 -14.474 -34.450 1.00 92.12 133 LEU A O 1
ATOM 1021 N N . VAL A 1 134 ? 2.717 -14.874 -33.278 1.00 94.50 134 VAL A N 1
ATOM 1022 C CA . VAL A 1 134 ? 3.440 -15.640 -34.292 1.00 94.50 134 VAL A CA 1
ATOM 1023 C C . VAL A 1 134 ? 3.706 -17.045 -33.751 1.00 94.50 134 VAL A C 1
ATOM 1025 O O . VAL A 1 134 ? 4.521 -17.241 -32.846 1.00 94.50 134 VAL A O 1
ATOM 1028 N N . ALA A 1 135 ? 3.027 -18.038 -34.326 1.00 92.50 135 ALA A N 1
ATOM 1029 C CA . ALA A 1 135 ? 3.332 -19.447 -34.099 1.00 92.50 135 ALA A CA 1
ATOM 1030 C C . ALA A 1 135 ? 4.536 -19.850 -34.968 1.00 92.50 135 ALA A C 1
ATOM 1032 O O . ALA A 1 135 ? 4.460 -19.852 -36.200 1.00 92.50 135 ALA A O 1
ATOM 1033 N N . LEU A 1 136 ? 5.670 -20.152 -34.335 1.00 91.81 136 LEU A N 1
ATOM 1034 C CA . LEU A 1 136 ? 6.912 -20.482 -35.031 1.00 91.81 136 LEU A CA 1
ATOM 1035 C C . LEU A 1 136 ? 6.862 -21.917 -35.569 1.00 91.81 136 LEU A C 1
ATOM 1037 O O . LEU A 1 136 ? 6.675 -22.866 -34.813 1.00 91.81 136 LEU A O 1
ATOM 1041 N N . ARG A 1 137 ? 7.075 -22.083 -36.879 1.00 88.69 137 ARG A N 1
ATOM 1042 C CA . ARG A 1 137 ? 7.073 -23.401 -37.535 1.00 88.69 137 ARG A CA 1
ATOM 1043 C C . ARG A 1 137 ? 8.179 -24.302 -36.990 1.00 88.69 137 ARG A C 1
ATOM 1045 O O . ARG A 1 137 ? 9.322 -23.866 -36.842 1.00 88.69 137 ARG A O 1
ATOM 1052 N N . SER A 1 138 ? 7.852 -25.571 -36.765 1.00 86.31 138 SER A N 1
ATOM 1053 C CA . SER A 1 138 ? 8.758 -26.610 -36.273 1.00 86.31 138 SER A CA 1
ATOM 1054 C C . SER A 1 138 ? 9.398 -26.297 -34.914 1.00 86.31 138 SER A C 1
ATOM 1056 O O . SER A 1 138 ? 10.485 -26.799 -34.617 1.00 86.31 138 SER A O 1
ATOM 1058 N N . VAL A 1 139 ? 8.761 -25.459 -34.095 1.00 88.88 139 VAL A N 1
ATOM 1059 C CA . VAL A 1 139 ? 9.189 -25.112 -32.733 1.00 88.88 139 VAL A CA 1
ATOM 1060 C C . VAL A 1 139 ? 8.152 -25.629 -31.741 1.00 88.88 139 VAL A C 1
ATOM 1062 O O . VAL A 1 139 ? 6.957 -25.465 -31.966 1.00 88.88 139 VAL A O 1
ATOM 1065 N N . ASP A 1 140 ? 8.605 -26.218 -30.639 1.00 87.56 140 ASP A N 1
ATOM 1066 C CA . ASP A 1 140 ? 7.765 -26.704 -29.545 1.00 87.56 140 ASP A CA 1
ATOM 1067 C C . ASP A 1 140 ? 7.917 -25.839 -28.273 1.00 87.56 140 ASP A C 1
ATOM 1069 O O . ASP A 1 140 ? 8.644 -24.839 -28.240 1.00 87.56 140 ASP A O 1
ATOM 1073 N N . ASP A 1 141 ? 7.174 -26.196 -27.222 1.00 86.44 141 ASP A N 1
ATOM 1074 C CA . ASP A 1 141 ? 7.229 -25.549 -25.903 1.00 86.44 141 ASP A CA 1
ATOM 1075 C C . ASP A 1 141 ? 8.198 -26.250 -24.931 1.00 86.44 141 ASP A C 1
ATOM 1077 O O . ASP A 1 141 ? 8.138 -26.021 -23.719 1.00 86.44 141 ASP A O 1
ATOM 1081 N N . SER A 1 142 ? 9.099 -27.091 -25.448 1.00 83.44 142 SER A N 1
ATOM 1082 C CA . SER A 1 142 ? 10.065 -27.840 -24.645 1.00 83.44 142 SER A CA 1
ATOM 1083 C C . SER A 1 142 ? 11.073 -26.904 -23.971 1.00 83.44 142 SER A C 1
ATOM 1085 O O . SER A 1 142 ? 11.573 -25.946 -24.565 1.00 83.44 142 SER A O 1
ATOM 1087 N N . TYR A 1 143 ? 11.379 -27.188 -22.703 1.00 77.00 143 TYR A N 1
ATOM 1088 C CA . TYR A 1 143 ? 12.431 -26.494 -21.965 1.00 77.00 143 TYR A CA 1
ATOM 1089 C C . TYR A 1 143 ? 13.746 -27.275 -22.091 1.00 77.00 143 TYR A C 1
ATOM 1091 O O . TYR A 1 143 ? 13.724 -28.489 -21.873 1.00 77.00 143 TYR A O 1
ATOM 1099 N N . PRO A 1 144 ? 14.887 -26.614 -22.366 1.00 78.06 144 PRO A N 1
ATOM 1100 C CA . PRO A 1 144 ? 15.087 -25.164 -22.515 1.00 78.06 144 PRO A CA 1
ATOM 1101 C C . PRO A 1 144 ? 14.695 -24.608 -23.902 1.00 78.06 144 PRO A C 1
ATOM 1103 O O . PRO A 1 144 ? 14.904 -25.275 -24.915 1.00 78.06 144 PRO A O 1
ATOM 1106 N N . PRO A 1 145 ? 14.207 -23.355 -23.997 1.00 84.38 145 PRO A N 1
ATOM 1107 C CA . PRO A 1 145 ? 13.578 -22.814 -25.208 1.00 84.38 145 PRO A CA 1
ATOM 1108 C C . PRO A 1 145 ? 14.579 -22.297 -26.263 1.00 84.38 145 PRO A C 1
ATOM 1110 O O . PRO A 1 145 ? 14.329 -21.292 -26.931 1.00 84.38 145 PRO A O 1
ATOM 1113 N N . GLN A 1 146 ? 15.718 -22.973 -26.447 1.00 89.62 146 GLN A N 1
ATOM 1114 C CA . GLN A 1 146 ? 16.811 -22.514 -27.318 1.00 89.62 146 GLN A CA 1
ATOM 1115 C C . GLN A 1 146 ? 16.335 -22.319 -28.761 1.00 89.62 146 GLN A C 1
ATOM 1117 O O . GLN A 1 146 ? 16.488 -21.243 -29.341 1.00 89.62 146 GLN A O 1
ATOM 1122 N N . LYS A 1 147 ? 15.672 -23.343 -29.319 1.00 91.75 147 LYS A N 1
ATOM 1123 C CA . LYS A 1 147 ? 15.129 -23.302 -30.682 1.00 91.75 147 LYS A CA 1
ATOM 1124 C C . LYS A 1 147 ? 14.149 -22.148 -30.867 1.00 91.75 147 LYS A C 1
ATOM 1126 O O . LYS A 1 147 ? 14.209 -21.451 -31.875 1.00 91.75 147 LYS A O 1
ATOM 1131 N N . LYS A 1 148 ? 13.281 -21.920 -29.880 1.00 92.56 148 LYS A N 1
ATOM 1132 C CA . LYS A 1 148 ? 12.264 -20.868 -29.921 1.00 92.56 148 LYS A CA 1
ATOM 1133 C C . LYS A 1 148 ? 12.884 -19.475 -29.965 1.00 92.56 148 LYS A C 1
ATOM 1135 O O . LYS A 1 148 ? 12.519 -18.696 -30.841 1.00 92.56 148 LYS A O 1
ATOM 1140 N N . SER A 1 149 ? 13.852 -19.185 -29.097 1.00 93.50 149 SER A N 1
ATOM 1141 C CA . SER A 1 149 ? 14.496 -17.867 -29.062 1.00 93.50 149 SER A CA 1
ATOM 1142 C C . SER A 1 149 ? 15.251 -17.547 -30.354 1.00 93.50 149 SER A C 1
ATOM 1144 O O . SER A 1 149 ? 15.033 -16.503 -30.968 1.00 93.50 149 SER A O 1
ATOM 1146 N N . PHE A 1 150 ? 16.066 -18.478 -30.855 1.00 95.19 150 PHE A N 1
ATOM 1147 C CA . PHE A 1 150 ? 16.772 -18.283 -32.123 1.00 95.19 150 PHE A CA 1
ATOM 1148 C C . PHE A 1 150 ? 15.817 -18.141 -33.312 1.00 95.19 150 PHE A C 1
ATOM 1150 O O . PHE A 1 150 ? 16.028 -17.282 -34.167 1.00 95.19 150 PHE A O 1
ATOM 1157 N N . MET A 1 151 ? 14.749 -18.940 -33.375 1.00 95.50 151 MET A N 1
ATOM 1158 C CA . MET A 1 151 ? 13.755 -18.820 -34.446 1.00 95.50 151 MET A CA 1
ATOM 1159 C C . MET A 1 151 ? 12.962 -17.511 -34.357 1.00 95.50 151 MET A C 1
ATOM 1161 O O . MET A 1 151 ? 12.651 -16.927 -35.394 1.00 95.50 151 MET A O 1
ATOM 1165 N N . MET A 1 152 ? 12.708 -17.000 -33.151 1.00 95.50 152 MET A N 1
ATOM 1166 C CA . MET A 1 152 ? 12.156 -15.662 -32.949 1.00 95.50 152 MET A CA 1
ATOM 1167 C C . MET A 1 152 ? 13.106 -14.579 -33.485 1.00 95.50 152 MET A C 1
ATOM 1169 O O . MET A 1 152 ? 12.681 -13.730 -34.265 1.00 95.50 152 MET A O 1
ATOM 1173 N N . LEU A 1 153 ? 14.396 -14.627 -33.132 1.00 96.88 153 LEU A N 1
ATOM 1174 C CA . LEU A 1 153 ? 15.402 -13.683 -33.641 1.00 96.88 153 LEU A CA 1
ATOM 1175 C C . LEU A 1 153 ? 15.535 -13.754 -35.168 1.00 96.88 153 LEU A C 1
ATOM 1177 O O . LEU A 1 153 ? 15.665 -12.725 -35.830 1.00 96.88 153 LEU A O 1
ATOM 1181 N N . LYS A 1 154 ? 15.447 -14.958 -35.742 1.00 96.25 154 LYS A N 1
ATOM 1182 C CA . LYS A 1 154 ? 15.448 -15.158 -37.194 1.00 96.25 154 LYS A CA 1
ATOM 1183 C C . LYS A 1 154 ? 14.233 -14.508 -37.840 1.00 96.25 154 LYS A C 1
ATOM 1185 O O . LYS A 1 154 ? 14.385 -13.789 -38.821 1.00 96.25 154 LYS A O 1
ATOM 1190 N N . TYR A 1 155 ? 13.052 -14.697 -37.260 1.00 96.12 155 TYR A N 1
ATOM 1191 C CA . TYR A 1 155 ? 11.834 -14.063 -37.747 1.00 96.12 155 TYR A CA 1
ATOM 1192 C C . TYR A 1 155 ? 11.928 -12.531 -37.696 1.00 96.12 155 TYR A C 1
ATOM 1194 O O . TYR A 1 155 ? 11.556 -11.862 -38.659 1.00 96.12 155 TYR A O 1
ATOM 1202 N N . MET A 1 156 ? 12.471 -11.968 -36.609 1.00 95.94 156 MET A N 1
ATOM 1203 C CA . MET A 1 156 ? 12.732 -10.528 -36.498 1.00 95.94 156 MET A CA 1
ATOM 1204 C C . MET A 1 156 ? 13.672 -10.026 -37.596 1.00 95.94 156 MET A C 1
ATOM 1206 O O . MET A 1 156 ? 13.389 -9.011 -38.229 1.00 95.94 156 MET A O 1
ATOM 1210 N N . TYR A 1 157 ? 14.764 -10.754 -37.840 1.00 96.81 157 TYR A N 1
ATOM 1211 C CA . TYR A 1 157 ? 15.730 -10.440 -38.888 1.00 96.81 157 TYR A CA 1
ATOM 1212 C C . TYR A 1 157 ? 15.086 -10.461 -40.284 1.00 96.81 157 TYR A C 1
ATOM 1214 O O . TYR A 1 157 ? 15.218 -9.500 -41.032 1.00 96.81 157 TYR A O 1
ATOM 1222 N N . GLU A 1 158 ? 14.341 -11.513 -40.622 1.00 95.62 158 GLU A N 1
ATOM 1223 C CA . GLU A 1 158 ? 13.773 -11.680 -41.967 1.00 95.62 158 GLU A CA 1
ATOM 1224 C C . GLU A 1 158 ? 12.635 -10.690 -42.272 1.00 95.62 158 GLU A C 1
ATOM 1226 O O . GLU A 1 158 ? 12.454 -10.311 -43.426 1.00 95.62 158 GLU A O 1
ATOM 1231 N N . ASN A 1 159 ? 11.871 -10.253 -41.262 1.00 94.12 159 ASN A N 1
ATOM 1232 C CA . ASN A 1 159 ? 10.635 -9.484 -41.479 1.00 94.12 159 ASN A CA 1
ATOM 1233 C C . ASN A 1 159 ? 10.713 -8.008 -41.054 1.00 94.12 159 ASN A C 1
ATOM 1235 O O . ASN A 1 159 ? 9.915 -7.187 -41.527 1.00 94.12 159 ASN A O 1
ATOM 1239 N N . PHE A 1 160 ? 11.626 -7.664 -40.139 1.00 94.69 160 PHE A N 1
ATOM 1240 C CA . PHE A 1 160 ? 11.610 -6.373 -39.444 1.00 94.69 160 PHE A CA 1
ATOM 1241 C C . PHE A 1 160 ? 12.965 -5.663 -39.360 1.00 94.69 160 PHE A C 1
ATOM 1243 O O . PHE A 1 160 ? 12.988 -4.529 -38.879 1.00 94.69 160 PHE A O 1
ATOM 1250 N N . LEU A 1 161 ? 14.065 -6.255 -39.846 1.00 93.94 161 LEU A N 1
ATOM 1251 C CA . LEU A 1 161 ? 15.413 -5.679 -39.723 1.00 93.94 161 LEU A CA 1
ATOM 1252 C C . LEU A 1 161 ? 15.493 -4.218 -40.189 1.00 93.94 161 LEU A C 1
ATOM 1254 O O . LEU A 1 161 ? 16.017 -3.369 -39.471 1.00 93.94 161 LEU A O 1
ATOM 1258 N N . ASP A 1 162 ? 14.939 -3.918 -41.363 1.00 91.50 162 ASP A N 1
ATOM 1259 C CA . ASP A 1 162 ? 15.016 -2.578 -41.957 1.00 91.50 162 ASP A CA 1
ATOM 1260 C C . ASP A 1 162 ? 13.980 -1.597 -41.390 1.00 91.50 162 ASP A C 1
ATOM 1262 O O . ASP A 1 162 ? 14.082 -0.389 -41.612 1.00 91.50 162 ASP A O 1
ATOM 1266 N N . LYS A 1 163 ? 13.009 -2.101 -40.617 1.00 92.19 163 LYS A N 1
ATOM 1267 C CA . LYS A 1 163 ? 11.887 -1.326 -40.075 1.00 92.19 163 LYS A CA 1
ATOM 1268 C C . LYS A 1 163 ? 12.147 -0.764 -38.681 1.00 92.19 163 LYS A C 1
ATOM 1270 O O . LYS A 1 163 ? 11.483 0.201 -38.322 1.00 92.19 163 LYS A O 1
ATOM 1275 N N . TYR A 1 164 ? 13.072 -1.341 -37.904 1.00 94.69 164 TYR A N 1
ATOM 1276 C CA . TYR A 1 164 ? 13.330 -0.921 -36.517 1.00 94.69 164 TYR A CA 1
ATOM 1277 C C . TYR A 1 164 ? 14.811 -0.739 -36.205 1.00 94.69 164 TYR A C 1
ATOM 1279 O O . TYR A 1 164 ? 15.676 -1.408 -36.767 1.00 94.69 164 TYR A O 1
ATOM 1287 N N . GLU A 1 165 ? 15.145 0.213 -35.337 1.00 94.38 165 GLU A N 1
A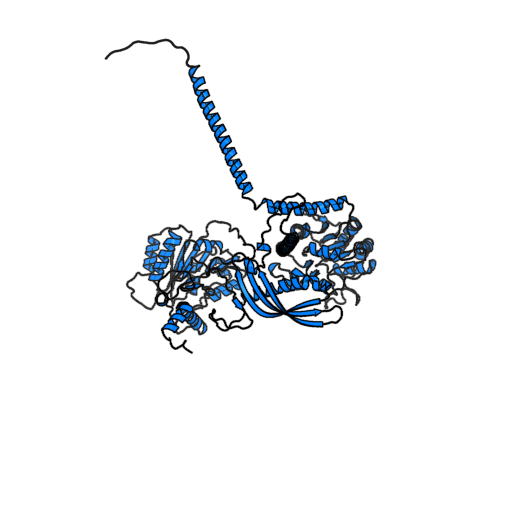TOM 1288 C CA . GLU A 1 165 ? 16.532 0.466 -34.917 1.00 94.38 165 GLU A CA 1
ATOM 1289 C C . GLU A 1 165 ? 17.034 -0.509 -33.845 1.00 94.38 165 GLU A C 1
ATOM 1291 O O . GLU A 1 165 ? 18.218 -0.860 -33.824 1.00 94.38 165 GLU A O 1
ATOM 1296 N N . TRP A 1 166 ? 16.133 -0.954 -32.971 1.00 96.50 166 TRP A N 1
ATOM 1297 C CA . TRP A 1 166 ? 16.417 -1.831 -31.841 1.00 96.50 166 TRP A CA 1
ATOM 1298 C C . TRP A 1 166 ? 15.480 -3.036 -31.828 1.00 96.50 166 TRP A C 1
ATOM 1300 O O . TRP A 1 166 ? 14.316 -2.935 -32.213 1.00 96.50 166 TRP A O 1
ATOM 1310 N N . PHE A 1 167 ? 15.982 -4.164 -31.331 1.00 97.00 167 PHE A N 1
ATOM 1311 C CA . PHE A 1 167 ? 15.247 -5.421 -31.212 1.00 97.00 167 PHE A CA 1
ATOM 1312 C C . PHE A 1 167 ? 15.392 -5.955 -29.793 1.00 97.00 167 PHE A C 1
ATOM 1314 O O . PHE A 1 167 ? 16.511 -6.132 -29.320 1.00 97.00 167 PHE A O 1
ATOM 1321 N N . MET A 1 168 ? 14.280 -6.206 -29.110 1.00 96.62 168 MET A N 1
ATOM 1322 C CA . MET A 1 168 ? 14.260 -6.706 -27.739 1.00 96.62 168 MET A CA 1
ATOM 1323 C C . MET A 1 168 ? 13.616 -8.088 -27.674 1.00 96.62 168 MET A C 1
ATOM 1325 O O . MET A 1 168 ? 12.500 -8.282 -28.148 1.00 96.62 168 MET A O 1
ATOM 1329 N N . ARG A 1 169 ? 14.311 -9.033 -27.039 1.00 95.62 169 ARG A N 1
ATOM 1330 C CA . ARG A 1 169 ? 13.803 -10.348 -26.633 1.00 95.62 169 ARG A CA 1
ATOM 1331 C C . ARG A 1 169 ? 13.418 -10.294 -25.159 1.00 95.62 169 ARG A C 1
ATOM 1333 O O . ARG A 1 169 ? 14.255 -9.935 -24.335 1.00 95.62 169 ARG A O 1
ATOM 1340 N N . CYS A 1 170 ? 12.184 -10.673 -24.841 1.00 93.44 170 CYS A N 1
ATOM 1341 C CA . CYS A 1 170 ? 11.625 -10.711 -23.487 1.00 93.44 170 CYS A CA 1
ATOM 1342 C C . CYS A 1 170 ? 11.026 -12.082 -23.170 1.00 93.44 170 CYS A C 1
ATOM 1344 O O . CYS A 1 170 ? 10.525 -12.746 -24.079 1.00 93.44 170 CYS A O 1
ATOM 1346 N N . ASP A 1 171 ? 11.002 -12.449 -21.889 1.00 94.62 171 ASP A N 1
ATOM 1347 C CA . ASP A 1 171 ? 10.152 -13.535 -21.388 1.00 94.62 171 ASP A CA 1
ATOM 1348 C C . ASP A 1 171 ? 8.737 -13.026 -21.056 1.00 94.62 171 ASP A C 1
ATOM 1350 O O . ASP A 1 171 ? 8.490 -11.821 -20.991 1.00 94.62 171 ASP A O 1
ATOM 1354 N N . ASP A 1 172 ? 7.785 -13.942 -20.866 1.00 94.94 172 ASP A N 1
ATOM 1355 C CA . ASP A 1 172 ? 6.382 -13.618 -20.568 1.00 94.94 172 ASP A CA 1
ATOM 1356 C C . ASP A 1 172 ? 6.098 -13.228 -19.105 1.00 94.94 172 ASP A C 1
ATOM 1358 O O . ASP A 1 172 ? 4.946 -13.009 -18.730 1.00 94.94 172 ASP A O 1
ATOM 1362 N N . ASP A 1 173 ? 7.138 -13.108 -18.284 1.00 95.75 173 ASP A N 1
ATOM 1363 C CA . ASP A 1 173 ? 7.089 -12.702 -16.880 1.00 95.75 173 ASP A CA 1
ATOM 1364 C C . ASP A 1 173 ? 7.977 -11.478 -16.586 1.00 95.75 173 ASP A C 1
ATOM 1366 O O . ASP A 1 173 ? 8.412 -11.269 -15.451 1.00 95.75 173 ASP A O 1
ATOM 1370 N N . VAL A 1 174 ? 8.225 -10.630 -17.590 1.00 96.38 174 VAL A N 1
ATOM 1371 C CA . VAL A 1 174 ? 8.890 -9.330 -17.414 1.00 96.38 174 VAL A CA 1
ATOM 1372 C C . VAL A 1 174 ? 7.890 -8.174 -17.464 1.00 96.38 174 VAL A C 1
ATOM 1374 O O . VAL A 1 174 ? 6.995 -8.129 -18.311 1.00 96.38 174 VAL A O 1
ATOM 1377 N N . TYR A 1 175 ? 8.074 -7.194 -16.581 1.00 96.69 175 TYR A N 1
ATOM 1378 C CA . TYR A 1 175 ? 7.430 -5.886 -16.698 1.00 96.69 175 TYR A CA 1
ATOM 1379 C C . TYR A 1 175 ? 8.417 -4.860 -17.251 1.00 96.69 175 TYR A C 1
ATOM 1381 O O . TYR A 1 175 ? 9.542 -4.761 -16.756 1.00 96.69 175 TYR A O 1
ATOM 1389 N N . VAL A 1 176 ? 7.994 -4.071 -18.243 1.00 96.19 176 VAL A N 1
ATOM 1390 C CA . VAL A 1 176 ? 8.839 -3.066 -18.906 1.00 96.19 176 VAL A CA 1
ATOM 1391 C C . VAL A 1 176 ? 8.272 -1.662 -18.710 1.00 96.19 176 VAL A C 1
ATOM 1393 O O . VAL A 1 176 ? 7.149 -1.360 -19.099 1.00 96.19 176 VAL A O 1
ATOM 1396 N N . HIS A 1 177 ? 9.077 -0.751 -18.169 1.00 94.12 177 HIS A N 1
ATOM 1397 C CA . HIS A 1 177 ? 8.770 0.674 -18.142 1.00 94.12 177 HIS A CA 1
ATOM 1398 C C . HIS A 1 177 ? 9.127 1.312 -19.492 1.00 94.12 177 HIS A C 1
ATOM 1400 O O . HIS A 1 177 ? 10.244 1.794 -19.701 1.00 94.12 177 HIS A O 1
ATOM 1406 N N . THR A 1 178 ? 8.158 1.349 -20.405 1.00 90.94 178 THR A N 1
ATOM 1407 C CA . THR A 1 178 ? 8.383 1.693 -21.819 1.00 90.94 178 THR A CA 1
ATOM 1408 C C . THR A 1 178 ? 8.963 3.091 -22.040 1.00 90.94 178 THR A C 1
ATOM 1410 O O . THR A 1 178 ? 9.935 3.229 -22.774 1.00 90.94 178 THR A O 1
ATOM 1413 N N . GLU A 1 179 ? 8.469 4.119 -21.343 1.00 86.69 179 GLU A N 1
ATOM 1414 C CA . GLU A 1 179 ? 8.994 5.489 -21.489 1.00 86.69 179 GLU A CA 1
ATOM 1415 C C . GLU A 1 179 ? 10.479 5.608 -21.102 1.00 86.69 179 GLU A C 1
ATOM 1417 O O . GLU A 1 179 ? 11.268 6.262 -21.786 1.00 86.69 179 GLU A O 1
ATOM 1422 N N . ARG A 1 180 ? 10.890 4.954 -20.006 1.00 89.44 180 ARG A N 1
ATOM 1423 C CA . ARG A 1 180 ? 12.296 4.945 -19.583 1.00 89.44 180 ARG A CA 1
ATOM 1424 C C . ARG A 1 180 ? 13.158 4.151 -20.549 1.00 89.44 180 ARG A C 1
ATOM 1426 O O . ARG A 1 180 ? 14.280 4.572 -20.827 1.00 89.44 180 ARG A O 1
ATOM 1433 N N . LEU A 1 181 ? 12.640 3.032 -21.058 1.00 93.56 181 LEU A N 1
ATOM 1434 C CA . LEU A 1 181 ? 13.322 2.241 -22.075 1.00 93.56 181 LEU A CA 1
ATOM 1435 C C . LEU A 1 181 ? 13.569 3.074 -23.338 1.00 93.56 181 LEU A C 1
ATOM 1437 O O . LEU A 1 181 ? 14.684 3.097 -23.848 1.00 93.56 181 LEU A O 1
ATOM 1441 N N . GLU A 1 182 ? 12.568 3.814 -23.803 1.00 90.06 182 GLU A N 1
ATOM 1442 C CA . GLU A 1 182 ? 12.696 4.701 -24.956 1.00 90.06 182 GLU A CA 1
ATOM 1443 C C . GLU A 1 182 ? 13.745 5.792 -24.745 1.00 90.06 182 GLU A C 1
ATOM 1445 O O . GLU A 1 182 ? 14.641 5.951 -25.577 1.00 90.06 182 GLU A O 1
ATOM 1450 N N . LEU A 1 183 ? 13.677 6.516 -23.623 1.00 87.69 183 LEU A N 1
ATOM 1451 C CA . LEU A 1 183 ? 14.666 7.545 -23.288 1.00 87.69 183 LEU A CA 1
ATOM 1452 C C . LEU A 1 183 ? 16.084 6.964 -23.233 1.00 87.69 183 LEU A C 1
ATOM 1454 O O . LEU A 1 183 ? 17.036 7.593 -23.701 1.00 87.69 183 LEU A O 1
ATOM 1458 N N . PHE A 1 184 ? 16.222 5.751 -22.696 1.00 90.88 184 PHE A N 1
ATOM 1459 C CA . PHE A 1 184 ? 17.488 5.035 -22.652 1.00 90.88 184 PHE A CA 1
ATOM 1460 C C . PHE A 1 184 ? 17.995 4.694 -24.061 1.00 90.88 184 PHE A C 1
ATOM 1462 O O . PHE A 1 184 ? 19.125 5.052 -24.392 1.00 90.88 184 PHE A O 1
ATOM 1469 N N . LEU A 1 185 ? 17.172 4.092 -24.923 1.00 91.88 185 LEU A N 1
ATOM 1470 C CA . LEU A 1 185 ? 17.579 3.695 -26.276 1.00 91.88 185 LEU A CA 1
ATOM 1471 C C . LEU A 1 185 ? 17.893 4.891 -27.181 1.00 91.88 185 LEU A C 1
ATOM 1473 O O . LEU A 1 185 ? 18.879 4.854 -27.913 1.00 91.88 185 LEU A O 1
ATOM 1477 N N . ARG A 1 186 ? 17.129 5.987 -27.081 1.00 90.31 186 ARG A N 1
ATOM 1478 C CA . ARG A 1 186 ? 17.394 7.231 -27.831 1.00 90.31 186 ARG A CA 1
ATOM 1479 C C . ARG A 1 186 ? 18.706 7.908 -27.432 1.00 90.31 186 ARG A C 1
ATOM 1481 O O . ARG A 1 186 ? 19.251 8.688 -28.205 1.00 90.31 186 ARG A O 1
ATOM 1488 N N . SER A 1 187 ? 19.223 7.618 -26.237 1.00 87.75 187 SER A N 1
ATOM 1489 C CA . SER A 1 187 ? 20.515 8.140 -25.777 1.00 87.75 187 SER A CA 1
ATOM 1490 C C . SER A 1 187 ? 21.723 7.370 -26.331 1.00 87.75 187 SER A C 1
ATOM 1492 O O . SER A 1 187 ? 22.865 7.781 -26.112 1.00 87.75 187 SER A O 1
ATOM 1494 N N . ILE A 1 188 ? 21.495 6.262 -27.049 1.00 90.25 188 ILE A N 1
ATOM 1495 C CA . ILE A 1 188 ? 22.530 5.336 -27.513 1.00 90.25 188 ILE A CA 1
ATOM 1496 C C . ILE A 1 188 ? 22.532 5.276 -29.045 1.00 90.25 188 ILE A C 1
ATOM 1498 O O . ILE A 1 188 ? 21.494 5.286 -29.695 1.00 90.25 188 ILE A O 1
ATOM 1502 N N . ASN A 1 189 ? 23.722 5.187 -29.642 1.00 87.81 189 ASN A N 1
ATOM 1503 C CA . ASN A 1 189 ? 23.868 5.085 -31.093 1.00 87.81 189 ASN A CA 1
ATOM 1504 C C . ASN A 1 189 ? 23.560 3.657 -31.592 1.00 87.81 189 ASN A C 1
ATOM 1506 O O . ASN A 1 189 ? 24.388 2.754 -31.436 1.00 87.81 189 ASN A O 1
ATOM 1510 N N . SER A 1 190 ? 22.407 3.489 -32.245 1.00 86.94 190 SER A N 1
ATOM 1511 C CA . SER A 1 190 ? 21.899 2.232 -32.819 1.00 86.94 190 SER A CA 1
ATOM 1512 C C . SER A 1 190 ? 22.696 1.709 -34.026 1.00 86.94 190 SER A C 1
ATOM 1514 O O . SER A 1 190 ? 22.597 0.532 -34.370 1.00 86.94 190 SER A O 1
ATOM 1516 N N . SER A 1 191 ? 23.549 2.532 -34.650 1.00 89.06 191 SER A N 1
ATOM 1517 C CA . SER A 1 191 ? 24.387 2.113 -35.790 1.00 89.06 191 SER A CA 1
ATOM 1518 C C . SER A 1 191 ? 25.590 1.252 -35.382 1.00 89.06 191 SER A C 1
ATOM 1520 O O . SER A 1 191 ? 26.229 0.633 -36.234 1.00 89.06 191 SER A O 1
ATOM 1522 N N . LYS A 1 192 ? 25.928 1.204 -34.088 1.00 94.06 192 LYS A N 1
ATOM 1523 C CA . LYS A 1 192 ? 27.011 0.362 -33.562 1.00 94.06 192 LYS A CA 1
ATOM 1524 C C . LYS A 1 192 ? 26.484 -1.016 -33.177 1.00 94.06 192 LYS A C 1
ATOM 1526 O O . LYS A 1 192 ? 25.359 -1.138 -32.696 1.00 94.06 192 LYS A O 1
ATOM 1531 N N . SER A 1 193 ? 27.306 -2.052 -33.337 1.00 95.56 193 SER A N 1
ATOM 1532 C CA . SER A 1 193 ? 27.007 -3.380 -32.790 1.00 95.56 193 SER A CA 1
ATOM 1533 C C . SER A 1 193 ? 26.959 -3.295 -31.265 1.00 95.56 193 SER A C 1
ATOM 1535 O O . SER A 1 193 ? 27.953 -2.947 -30.629 1.00 95.56 193 SER A O 1
ATOM 1537 N N . LEU A 1 194 ? 25.791 -3.558 -30.687 1.00 95.56 194 LEU A N 1
ATOM 1538 C CA . LEU A 1 194 ? 25.538 -3.518 -29.251 1.00 95.56 194 LEU A CA 1
ATOM 1539 C C . LEU A 1 194 ? 24.643 -4.688 -28.834 1.00 95.56 194 LEU A C 1
ATOM 1541 O O . LEU A 1 194 ? 23.700 -5.043 -29.548 1.00 95.56 194 LEU A O 1
ATOM 1545 N N . LEU A 1 195 ? 24.953 -5.251 -27.666 1.00 95.81 195 LEU A N 1
ATOM 1546 C CA . LEU A 1 195 ? 24.144 -6.230 -26.947 1.00 95.81 195 LEU A CA 1
ATOM 1547 C C . LEU A 1 195 ? 23.954 -5.719 -25.513 1.00 95.81 195 LEU A C 1
ATOM 1549 O O . LEU A 1 195 ? 24.919 -5.575 -24.755 1.00 95.81 195 LEU A O 1
ATOM 1553 N N . ILE A 1 196 ? 22.719 -5.378 -25.160 1.00 95.44 196 ILE A N 1
ATOM 1554 C CA . ILE A 1 196 ? 22.372 -4.691 -23.915 1.00 95.44 196 ILE A CA 1
ATOM 1555 C C . ILE A 1 196 ? 21.439 -5.581 -23.095 1.00 95.44 196 ILE A C 1
ATOM 1557 O O . ILE A 1 196 ? 20.497 -6.163 -23.620 1.00 95.44 196 ILE A O 1
ATOM 1561 N N . GLY A 1 197 ? 21.705 -5.672 -21.799 1.00 93.56 197 GLY A N 1
ATOM 1562 C CA . GLY A 1 197 ? 20.927 -6.451 -20.846 1.00 93.56 197 GLY A CA 1
ATOM 1563 C C . GLY A 1 197 ? 21.702 -6.595 -19.543 1.00 93.56 197 GLY A C 1
ATOM 1564 O O . GLY A 1 197 ? 22.770 -5.997 -19.368 1.00 93.56 197 GLY A O 1
ATOM 1565 N N . GLN A 1 198 ? 21.184 -7.399 -18.619 1.00 92.56 198 GLN A N 1
ATOM 1566 C CA . GLN A 1 198 ? 21.896 -7.692 -17.381 1.00 92.56 198 GLN A CA 1
ATOM 1567 C C . GLN A 1 198 ? 22.967 -8.762 -17.628 1.00 92.56 198 GLN A C 1
ATOM 1569 O O . GLN A 1 198 ? 22.641 -9.907 -17.930 1.00 92.56 198 GLN A O 1
ATOM 1574 N N . ALA A 1 199 ? 24.245 -8.404 -17.486 1.00 89.81 199 ALA A N 1
ATOM 1575 C CA . ALA A 1 199 ? 25.338 -9.341 -17.728 1.00 89.81 199 ALA A CA 1
ATOM 1576 C C . ALA A 1 199 ? 25.426 -10.437 -16.646 1.00 89.81 199 ALA A C 1
ATOM 1578 O O . ALA A 1 199 ? 25.472 -10.136 -15.450 1.00 89.81 199 ALA A O 1
ATOM 1579 N N . GLY A 1 200 ? 25.497 -11.696 -17.080 1.00 84.69 200 GLY A N 1
ATOM 1580 C CA . GLY A 1 200 ? 25.759 -12.880 -16.264 1.00 84.69 200 GLY A CA 1
ATOM 1581 C C . GLY A 1 200 ? 27.149 -13.468 -16.535 1.00 84.69 200 GLY A C 1
ATOM 1582 O O . GLY A 1 200 ? 27.662 -13.395 -17.652 1.00 84.69 200 GLY A O 1
ATOM 1583 N N . LEU A 1 201 ? 27.757 -14.052 -15.496 1.00 76.38 201 LEU A N 1
ATOM 1584 C CA . LEU A 1 201 ? 29.018 -14.815 -15.570 1.00 76.38 201 LEU A CA 1
ATOM 1585 C C . LEU A 1 201 ? 28.824 -16.317 -15.280 1.00 76.38 201 LEU A C 1
ATOM 1587 O O . LEU A 1 201 ? 29.798 -17.065 -15.215 1.00 76.38 201 LEU A O 1
ATOM 1591 N N . GLY A 1 202 ? 27.577 -16.751 -15.070 1.00 68.44 202 GLY A N 1
ATOM 1592 C CA . GLY A 1 202 ? 27.253 -18.072 -14.529 1.00 68.44 202 GLY A CA 1
ATOM 1593 C C . GLY A 1 202 ? 27.429 -18.157 -13.010 1.00 68.44 202 GLY A C 1
ATOM 1594 O O . GLY A 1 202 ? 28.179 -17.387 -12.400 1.00 68.44 202 GLY A O 1
ATOM 1595 N N . ASN A 1 203 ? 26.717 -19.089 -12.376 1.00 64.81 203 ASN A N 1
ATOM 1596 C CA . ASN A 1 203 ? 26.856 -19.337 -10.942 1.00 64.81 203 ASN A CA 1
ATOM 1597 C C . ASN A 1 203 ? 28.178 -20.055 -10.634 1.00 64.81 203 ASN A C 1
ATOM 1599 O O . ASN A 1 203 ? 28.721 -20.766 -11.475 1.00 64.81 203 ASN A O 1
ATOM 1603 N N . LYS A 1 204 ? 28.682 -19.943 -9.394 1.00 57.72 204 LYS A N 1
ATOM 1604 C CA . LYS A 1 204 ? 29.916 -20.642 -8.969 1.00 57.72 204 LYS A CA 1
ATOM 1605 C C . LYS A 1 204 ? 29.853 -22.165 -9.168 1.00 57.72 204 LYS A C 1
ATOM 1607 O O . LYS A 1 204 ? 30.888 -22.772 -9.399 1.00 57.72 204 LYS A O 1
ATOM 1612 N N . ALA A 1 205 ? 28.659 -22.759 -9.094 1.00 55.16 205 ALA A N 1
ATOM 1613 C CA . ALA A 1 205 ? 28.426 -24.190 -9.315 1.00 55.16 205 ALA A CA 1
ATOM 1614 C C . ALA A 1 205 ? 28.461 -24.603 -10.802 1.00 55.16 205 ALA A C 1
ATOM 1616 O O . ALA A 1 205 ? 28.703 -25.764 -11.110 1.00 55.16 205 ALA A O 1
ATOM 1617 N N . GLU A 1 206 ? 28.249 -23.652 -11.713 1.00 55.78 206 GLU A N 1
ATOM 1618 C CA . GLU A 1 206 ? 28.181 -23.858 -13.170 1.00 55.78 206 GLU A CA 1
ATOM 1619 C C . GLU A 1 206 ? 29.409 -23.254 -13.881 1.00 55.78 206 GLU A C 1
ATOM 1621 O O . GLU A 1 206 ? 29.529 -23.294 -15.109 1.00 55.78 206 GLU A O 1
ATOM 1626 N N . HIS A 1 207 ? 30.345 -22.688 -13.109 1.00 50.22 207 HIS A N 1
ATOM 1627 C CA . HIS A 1 207 ? 31.575 -22.086 -13.605 1.00 50.22 207 HIS A CA 1
ATOM 1628 C C . HIS A 1 207 ? 32.450 -23.187 -14.227 1.00 50.22 207 HIS A C 1
ATOM 1630 O O . HIS A 1 207 ? 32.982 -24.043 -13.525 1.00 50.22 207 HIS A O 1
ATOM 1636 N N . GLY A 1 208 ? 32.535 -23.198 -15.561 1.00 55.84 208 GLY A N 1
ATOM 1637 C CA . GLY A 1 208 ? 33.173 -24.256 -16.356 1.00 55.84 208 GLY A CA 1
ATOM 1638 C C . GLY A 1 208 ? 32.198 -25.162 -17.125 1.00 55.84 208 GLY A C 1
ATOM 1639 O O . GLY A 1 208 ? 32.577 -25.685 -18.166 1.00 55.84 208 GLY A O 1
ATOM 1640 N N . GLN A 1 209 ? 30.931 -25.277 -16.702 1.00 58.34 209 GLN A N 1
ATOM 1641 C CA . GLN A 1 209 ? 29.888 -26.038 -17.422 1.00 58.34 209 GLN A CA 1
ATOM 1642 C C . GLN A 1 209 ? 29.278 -25.245 -18.586 1.00 58.34 209 GLN A C 1
ATOM 1644 O O . GLN A 1 209 ? 28.859 -25.817 -19.586 1.00 58.34 209 GLN A O 1
ATOM 1649 N N . LEU A 1 210 ? 29.284 -23.912 -18.488 1.00 61.41 210 LEU A N 1
ATOM 1650 C CA . LEU A 1 210 ? 28.814 -23.017 -19.553 1.00 61.41 210 LEU A CA 1
ATOM 1651 C C . LEU A 1 210 ? 29.816 -22.879 -20.715 1.00 61.41 210 LEU A C 1
ATOM 1653 O O . LEU A 1 210 ? 29.486 -22.306 -21.755 1.00 61.41 210 LEU A O 1
ATOM 1657 N N . ASN A 1 211 ? 31.041 -23.394 -20.543 1.00 63.94 211 ASN A N 1
ATOM 1658 C CA . ASN A 1 211 ? 32.133 -23.317 -21.515 1.00 63.94 211 ASN A CA 1
ATOM 1659 C C . ASN A 1 211 ? 32.343 -21.883 -22.054 1.00 63.94 211 ASN A C 1
ATOM 1661 O O . ASN A 1 211 ? 32.398 -21.653 -23.267 1.00 63.94 211 ASN A O 1
ATOM 1665 N N . LEU A 1 212 ? 32.359 -20.916 -21.129 1.00 69.38 212 LEU A N 1
ATOM 1666 C CA . LEU A 1 212 ? 32.647 -19.501 -21.368 1.00 69.38 212 LEU A CA 1
ATOM 1667 C C . LEU A 1 212 ? 34.122 -19.232 -21.054 1.00 69.38 212 LEU A C 1
ATOM 1669 O O . LEU A 1 212 ? 34.646 -19.711 -20.048 1.00 69.38 212 LEU A O 1
ATOM 1673 N N . GLY A 1 213 ? 34.796 -18.452 -21.899 1.00 65.12 213 GLY A N 1
ATOM 1674 C CA . GLY A 1 213 ? 36.156 -17.989 -21.618 1.00 65.12 213 GLY A CA 1
ATOM 1675 C C . GLY A 1 213 ? 36.215 -17.034 -20.410 1.00 65.12 213 GLY A C 1
ATOM 1676 O O . GLY A 1 213 ? 35.208 -16.419 -20.065 1.00 65.12 213 GLY A O 1
ATOM 1677 N N . PRO A 1 214 ? 37.397 -16.818 -19.800 1.00 61.91 214 PRO A N 1
ATOM 1678 C CA . PRO A 1 214 ? 37.557 -16.021 -18.572 1.00 61.91 214 PRO A CA 1
ATOM 1679 C C . PRO A 1 214 ? 37.116 -14.547 -18.684 1.00 61.91 214 PRO A C 1
ATOM 1681 O O . PRO A 1 214 ? 36.880 -13.907 -17.665 1.00 61.91 214 PRO A O 1
ATOM 1684 N N . ASN A 1 215 ? 36.962 -14.019 -19.904 1.00 65.69 215 ASN A N 1
ATOM 1685 C CA . ASN A 1 215 ? 36.471 -12.662 -20.186 1.00 65.69 215 ASN A CA 1
ATOM 1686 C C . ASN A 1 215 ? 35.157 -12.649 -20.995 1.00 65.69 215 ASN A C 1
ATOM 1688 O O . ASN A 1 215 ? 34.813 -11.628 -21.591 1.00 65.69 215 ASN A O 1
ATOM 1692 N N . GLN A 1 216 ? 34.440 -13.774 -21.073 1.00 76.81 216 GLN A N 1
ATOM 1693 C CA . GLN A 1 216 ? 33.168 -13.867 -21.790 1.00 76.81 216 GLN A CA 1
ATOM 1694 C C . GLN A 1 216 ? 31.993 -13.769 -20.818 1.00 76.81 216 GLN A C 1
ATOM 1696 O O . GLN A 1 216 ? 31.939 -14.454 -19.801 1.00 76.81 216 GLN A O 1
ATOM 1701 N N . ASN A 1 217 ? 31.037 -12.910 -21.157 1.00 87.19 217 ASN A N 1
ATOM 1702 C CA . ASN A 1 217 ? 29.777 -12.745 -20.448 1.00 87.19 217 ASN A CA 1
ATOM 1703 C C . ASN A 1 217 ? 28.608 -12.984 -21.420 1.00 87.19 217 ASN A C 1
ATOM 1705 O O . ASN A 1 217 ? 28.791 -13.038 -22.638 1.00 87.19 217 ASN A O 1
ATOM 1709 N N . PHE A 1 218 ? 27.400 -13.097 -20.881 1.00 89.88 218 PHE A N 1
ATOM 1710 C CA . PHE A 1 218 ? 26.161 -13.151 -21.659 1.00 89.88 218 PHE A CA 1
ATOM 1711 C C . PHE A 1 218 ? 25.123 -12.222 -21.030 1.00 89.88 218 PHE A C 1
ATOM 1713 O O . PHE A 1 218 ? 25.265 -11.839 -19.870 1.00 89.88 218 PHE A O 1
ATOM 1720 N N . CYS A 1 219 ? 24.102 -11.822 -21.785 1.00 92.62 219 CYS A N 1
ATOM 1721 C CA . CYS A 1 219 ? 22.977 -11.085 -21.214 1.00 92.62 219 CYS A CA 1
ATOM 1722 C C . CYS A 1 219 ? 21.936 -12.093 -20.740 1.00 92.62 219 CYS A C 1
ATOM 1724 O O . CYS A 1 219 ? 21.521 -12.925 -21.536 1.00 92.62 219 CYS A O 1
ATOM 1726 N N . MET A 1 220 ? 21.524 -12.021 -19.476 1.00 90.75 220 MET A N 1
ATOM 1727 C CA . MET A 1 220 ? 20.494 -12.908 -18.933 1.00 90.75 220 MET A CA 1
ATOM 1728 C C . MET A 1 220 ? 19.156 -12.694 -19.647 1.00 90.75 220 MET A C 1
ATOM 1730 O O . MET A 1 220 ? 18.747 -11.550 -19.859 1.00 90.75 220 MET A O 1
ATOM 1734 N N . GLY A 1 221 ? 18.472 -13.791 -19.981 1.00 85.88 221 GLY A N 1
ATOM 1735 C CA . GLY A 1 221 ? 17.238 -13.768 -20.776 1.00 85.88 221 GLY A CA 1
ATOM 1736 C C . GLY A 1 221 ? 16.060 -13.064 -20.096 1.00 85.88 221 GLY A C 1
ATOM 1737 O O . GLY A 1 221 ? 15.428 -12.208 -20.718 1.00 85.88 221 GLY A O 1
ATOM 1738 N N . GLY A 1 222 ? 15.813 -13.385 -18.820 1.00 86.94 222 GLY A N 1
ATOM 1739 C CA . GLY A 1 222 ? 14.629 -12.965 -18.051 1.00 86.94 222 GLY A CA 1
ATOM 1740 C C . GLY A 1 222 ? 14.332 -11.464 -18.084 1.00 86.94 222 GLY A C 1
ATOM 1741 O O . GLY A 1 222 ? 13.297 -11.052 -18.605 1.00 86.94 222 GLY A O 1
ATOM 1742 N N . PRO A 1 223 ? 15.251 -10.607 -17.599 1.00 91.31 223 PRO A N 1
ATOM 1743 C CA . PRO A 1 223 ? 15.079 -9.150 -17.630 1.00 91.31 223 PRO A CA 1
ATOM 1744 C C . PRO A 1 223 ? 14.997 -8.545 -19.039 1.00 91.31 223 PRO A C 1
ATOM 1746 O O . PRO A 1 223 ? 14.698 -7.358 -19.165 1.00 91.31 223 PRO A O 1
ATOM 1749 N N . GLY A 1 224 ? 15.284 -9.328 -20.078 1.00 93.81 224 GLY A N 1
ATOM 1750 C CA . GLY A 1 224 ? 15.273 -8.930 -21.476 1.00 93.81 224 GLY A CA 1
ATOM 1751 C C . GLY A 1 224 ? 16.663 -8.659 -22.055 1.00 93.81 224 GLY A C 1
ATOM 1752 O O . GLY A 1 224 ? 17.566 -8.149 -21.387 1.00 93.81 224 GLY A O 1
ATOM 1753 N N . ILE A 1 225 ? 16.813 -8.984 -23.341 1.00 96.12 225 ILE A N 1
ATOM 1754 C CA . ILE A 1 225 ? 18.033 -8.790 -24.134 1.00 96.12 225 ILE A CA 1
ATOM 1755 C C . ILE A 1 225 ? 17.710 -7.854 -25.294 1.00 96.12 225 ILE A C 1
ATOM 1757 O O . ILE A 1 225 ? 16.781 -8.112 -26.056 1.00 96.12 225 ILE A O 1
ATOM 1761 N N . ILE A 1 226 ? 18.490 -6.790 -25.460 1.00 96.94 226 ILE A N 1
ATOM 1762 C CA . ILE A 1 226 ? 18.321 -5.800 -26.525 1.00 96.94 226 ILE A CA 1
ATOM 1763 C C . ILE A 1 226 ? 19.517 -5.848 -27.473 1.00 96.94 226 ILE A C 1
ATOM 1765 O O . ILE A 1 226 ? 20.674 -5.799 -27.054 1.00 96.94 226 ILE A O 1
ATOM 1769 N N . MET A 1 227 ? 19.232 -5.894 -28.768 1.00 97.38 227 MET A N 1
ATOM 1770 C CA . MET A 1 227 ? 20.202 -5.875 -29.854 1.00 97.38 227 MET A CA 1
ATOM 1771 C C . MET A 1 227 ? 19.979 -4.634 -30.711 1.00 97.38 227 MET A C 1
ATOM 1773 O O . MET A 1 227 ? 18.843 -4.279 -31.028 1.00 97.38 227 MET A O 1
ATOM 1777 N N . SER A 1 228 ? 21.063 -3.980 -31.121 1.00 97.00 228 SER A N 1
ATOM 1778 C CA . SER A 1 228 ? 20.963 -2.979 -32.183 1.00 97.00 228 SER A CA 1
ATOM 1779 C C . SER A 1 228 ? 20.673 -3.649 -33.527 1.00 97.00 228 SER A C 1
ATOM 1781 O O . SER A 1 228 ? 21.032 -4.815 -33.740 1.00 97.00 228 SER A O 1
ATOM 1783 N N . ARG A 1 229 ? 20.089 -2.905 -34.477 1.00 95.44 229 ARG A N 1
ATOM 1784 C CA . ARG A 1 229 ? 19.905 -3.372 -35.862 1.00 95.44 229 ARG A CA 1
ATOM 1785 C C . ARG A 1 229 ? 21.198 -3.939 -36.436 1.00 95.44 229 ARG A C 1
ATOM 1787 O O . ARG A 1 229 ? 21.181 -4.994 -37.068 1.00 95.44 229 ARG A O 1
ATOM 1794 N N . LYS A 1 230 ? 22.333 -3.275 -36.183 1.00 95.88 230 LYS A N 1
ATOM 1795 C CA . LYS A 1 230 ? 23.633 -3.741 -36.673 1.00 95.88 230 LYS A CA 1
ATOM 1796 C C . LYS A 1 230 ? 23.985 -5.121 -36.115 1.00 95.88 230 LYS A C 1
ATOM 1798 O O . LYS A 1 230 ? 24.381 -5.984 -36.894 1.00 95.88 230 LYS A O 1
ATOM 1803 N N . THR A 1 231 ? 23.789 -5.358 -34.819 1.00 97.25 231 THR A N 1
ATOM 1804 C CA . THR A 1 231 ? 24.015 -6.679 -34.210 1.00 97.25 231 THR A CA 1
ATOM 1805 C C . THR A 1 231 ? 23.124 -7.744 -34.841 1.00 97.25 231 THR A C 1
ATOM 1807 O O . THR A 1 231 ? 23.635 -8.776 -35.274 1.00 97.25 231 THR A O 1
ATOM 1810 N N . LEU A 1 232 ? 21.816 -7.484 -34.960 1.00 96.88 232 LEU A N 1
ATOM 1811 C CA . LEU A 1 232 ? 20.882 -8.457 -35.531 1.00 96.88 232 LEU A CA 1
ATOM 1812 C C . LEU A 1 232 ? 21.206 -8.766 -37.005 1.00 96.88 232 LEU A C 1
ATOM 1814 O O . LEU A 1 232 ? 21.147 -9.924 -37.413 1.00 96.88 232 LEU A O 1
ATOM 1818 N N . SER A 1 233 ? 21.634 -7.759 -37.778 1.00 96.88 233 SER A N 1
ATOM 1819 C CA . SER A 1 233 ? 22.039 -7.931 -39.182 1.00 96.88 233 SER A CA 1
ATOM 1820 C C . SER A 1 233 ? 23.236 -8.870 -39.365 1.00 96.88 233 SER A C 1
ATOM 1822 O O . SER A 1 233 ? 23.324 -9.554 -40.380 1.00 96.88 233 SER A O 1
ATOM 1824 N N . LEU A 1 234 ? 24.148 -8.906 -38.384 1.00 97.00 234 LEU A N 1
ATOM 1825 C CA . LEU A 1 234 ? 25.354 -9.733 -38.428 1.00 97.00 234 LEU A CA 1
ATOM 1826 C C . LEU A 1 234 ? 25.069 -11.174 -38.007 1.00 97.00 234 LEU A C 1
ATOM 1828 O O . LEU A 1 234 ? 25.648 -12.091 -38.574 1.00 97.00 234 LEU A O 1
ATOM 1832 N N . ILE A 1 235 ? 24.181 -11.390 -37.034 1.00 96.88 235 ILE A N 1
ATOM 1833 C CA . ILE A 1 235 ? 23.879 -12.745 -36.548 1.00 96.88 235 ILE A CA 1
ATOM 1834 C C . ILE A 1 235 ? 22.801 -13.449 -37.376 1.00 96.88 235 ILE A C 1
ATOM 1836 O O . ILE A 1 235 ? 22.841 -14.671 -37.486 1.00 96.88 235 ILE A O 1
ATOM 1840 N N . GLY A 1 236 ? 21.855 -12.706 -37.962 1.00 95.94 236 GLY A N 1
ATOM 1841 C CA . GLY A 1 236 ? 20.682 -13.237 -38.667 1.00 95.94 236 GLY A CA 1
ATOM 1842 C C . GLY A 1 236 ? 20.995 -14.339 -39.687 1.00 95.94 236 GLY A C 1
ATOM 1843 O O . GLY A 1 236 ? 20.451 -15.441 -39.557 1.00 95.94 236 GLY A O 1
ATOM 1844 N N . PRO A 1 237 ? 21.934 -14.116 -40.632 1.00 97.19 237 PRO A N 1
ATOM 1845 C CA . PRO A 1 237 ? 22.351 -15.128 -41.609 1.00 97.19 237 PRO A CA 1
ATOM 1846 C C . PRO A 1 237 ? 22.921 -16.413 -40.990 1.00 97.19 237 PRO A C 1
ATOM 1848 O O . PRO A 1 237 ? 22.905 -17.471 -41.617 1.00 97.19 237 PRO A O 1
ATOM 1851 N N . HIS A 1 238 ? 23.422 -16.339 -39.757 1.00 97.00 238 HIS A N 1
ATOM 1852 C CA . HIS A 1 238 ? 24.121 -17.424 -39.074 1.00 97.00 238 HIS A CA 1
ATOM 1853 C C . HIS A 1 238 ? 23.286 -18.108 -37.985 1.00 97.00 238 HIS A C 1
ATOM 1855 O O . HIS A 1 238 ? 23.771 -19.042 -37.348 1.00 97.00 238 HIS A O 1
ATOM 1861 N N . ILE A 1 239 ? 22.021 -17.722 -37.789 1.00 95.38 239 ILE A N 1
ATOM 1862 C CA . ILE A 1 239 ? 21.171 -18.310 -36.741 1.00 95.38 239 ILE A CA 1
ATOM 1863 C C . ILE A 1 239 ? 21.042 -19.831 -36.887 1.00 95.38 239 ILE A C 1
ATOM 1865 O O . ILE A 1 239 ? 21.120 -20.553 -35.895 1.00 95.38 239 ILE A O 1
ATOM 1869 N N . ARG A 1 240 ? 20.896 -20.338 -38.118 1.00 93.38 240 ARG A N 1
ATOM 1870 C CA . ARG A 1 240 ? 20.829 -21.788 -38.363 1.00 93.38 240 ARG A CA 1
ATOM 1871 C C . ARG A 1 240 ? 22.109 -22.496 -37.915 1.00 93.38 240 ARG A C 1
ATOM 1873 O O . ARG A 1 240 ? 22.033 -23.518 -37.248 1.00 93.38 240 ARG A O 1
ATOM 1880 N N . TYR A 1 241 ? 23.263 -21.910 -38.226 1.00 95.44 241 TYR A N 1
ATOM 1881 C CA . TYR A 1 241 ? 24.549 -22.429 -37.776 1.00 95.44 241 TYR A CA 1
ATOM 1882 C C . TYR A 1 241 ? 24.634 -22.450 -36.243 1.00 95.44 241 TYR A C 1
ATOM 1884 O O . TYR A 1 241 ? 25.052 -23.455 -35.677 1.00 95.44 241 TYR A O 1
ATOM 1892 N N . CYS A 1 242 ? 24.208 -21.376 -35.566 1.00 94.06 242 CYS A N 1
ATOM 1893 C CA . CYS A 1 242 ? 24.213 -21.307 -34.101 1.00 94.06 242 CYS A CA 1
ATOM 1894 C C . CYS A 1 242 ? 23.307 -22.372 -33.464 1.00 94.06 242 CYS A C 1
ATOM 1896 O O . CYS A 1 242 ? 23.691 -22.972 -32.467 1.00 94.06 242 CYS A O 1
ATOM 1898 N N . LEU A 1 243 ? 22.148 -22.654 -34.067 1.00 92.00 243 LEU A N 1
ATOM 1899 C CA . LEU A 1 243 ? 21.239 -23.709 -33.613 1.00 92.00 243 LEU A CA 1
ATOM 1900 C C . LEU A 1 243 ? 21.798 -25.125 -33.775 1.00 92.00 243 LEU A C 1
ATOM 1902 O O . LEU A 1 243 ? 21.490 -25.994 -32.967 1.00 92.00 243 LEU A O 1
ATOM 1906 N N . GLU A 1 244 ? 22.600 -25.362 -34.810 1.00 92.69 244 GLU A N 1
ATOM 1907 C CA . GLU A 1 244 ? 23.245 -26.658 -35.053 1.00 92.69 244 GLU A CA 1
ATOM 1908 C C . GLU A 1 244 ? 24.506 -26.856 -34.177 1.00 92.69 244 GLU A C 1
ATOM 1910 O O . GLU A 1 244 ? 24.967 -27.983 -34.021 1.00 92.69 244 GLU A O 1
ATOM 1915 N N . HIS A 1 245 ? 25.041 -25.787 -33.565 1.00 92.25 245 HIS A N 1
ATOM 1916 C CA . HIS A 1 245 ? 26.292 -25.786 -32.785 1.00 92.25 245 HIS A CA 1
ATOM 1917 C C . HIS A 1 245 ? 26.108 -25.212 -31.367 1.00 92.25 245 HIS A C 1
ATOM 1919 O O . HIS A 1 245 ? 26.806 -24.274 -30.970 1.00 92.25 245 HIS A O 1
ATOM 1925 N N . LEU A 1 246 ? 25.166 -25.771 -30.606 1.00 88.94 246 LEU A N 1
ATOM 1926 C CA . LEU A 1 246 ? 24.922 -25.403 -29.207 1.00 88.94 246 LEU A CA 1
ATOM 1927 C C . LEU A 1 246 ? 25.909 -26.126 -28.279 1.00 88.94 246 LEU A C 1
ATOM 1929 O O . LEU A 1 246 ? 26.138 -27.326 -28.421 1.00 88.94 246 LEU A O 1
ATOM 1933 N N . TYR A 1 247 ? 26.471 -25.405 -27.310 1.00 84.56 247 TYR A N 1
ATOM 1934 C CA . TYR A 1 247 ? 27.443 -25.961 -26.351 1.00 84.56 247 TYR A CA 1
ATOM 1935 C C . TYR A 1 247 ? 26.895 -26.113 -24.930 1.00 84.56 247 TYR A C 1
ATOM 1937 O O . TYR A 1 247 ? 27.480 -26.825 -24.119 1.00 84.56 247 TYR A O 1
ATOM 1945 N N . SER A 1 248 ? 25.799 -25.429 -24.617 1.00 85.00 248 SER A N 1
ATOM 1946 C CA . SER A 1 248 ? 25.099 -25.515 -23.340 1.00 85.00 248 SER A CA 1
ATOM 1947 C C . SER A 1 248 ? 23.597 -25.628 -23.571 1.00 85.00 248 SER A C 1
ATOM 1949 O O . SER A 1 248 ? 23.106 -25.399 -24.674 1.00 85.00 248 SER A O 1
ATOM 1951 N N . THR A 1 249 ? 22.862 -25.964 -22.516 1.00 83.56 249 THR A N 1
ATOM 1952 C CA . THR A 1 249 ? 21.394 -25.995 -22.490 1.00 83.56 249 THR A CA 1
ATOM 1953 C C . THR A 1 249 ? 20.780 -24.616 -22.220 1.00 83.56 249 THR A C 1
ATOM 1955 O O . THR A 1 249 ? 19.569 -24.447 -22.322 1.00 83.56 249 THR A O 1
ATOM 1958 N N . HIS A 1 250 ? 21.583 -23.610 -21.865 1.00 86.75 250 HIS A N 1
ATOM 1959 C CA . HIS A 1 250 ? 21.092 -22.282 -21.503 1.00 86.75 250 HIS A CA 1
ATOM 1960 C C . HIS A 1 250 ? 20.894 -21.421 -22.756 1.00 86.75 250 HIS A C 1
ATOM 1962 O O . HIS A 1 250 ? 21.834 -21.146 -23.497 1.00 86.75 250 HIS A O 1
ATOM 1968 N N . GLU A 1 251 ? 19.656 -21.005 -23.018 1.00 90.62 251 GLU A N 1
ATOM 1969 C CA . GLU A 1 251 ? 19.301 -20.248 -24.226 1.00 90.62 251 GLU A CA 1
ATOM 1970 C C . GLU A 1 251 ? 20.004 -18.889 -24.310 1.00 90.62 251 GLU A C 1
ATOM 1972 O O . GLU A 1 251 ? 20.581 -18.562 -25.345 1.00 90.62 251 GLU A O 1
ATOM 1977 N N . ASP A 1 252 ? 20.013 -18.133 -23.220 1.00 91.19 252 ASP A N 1
ATOM 1978 C CA . ASP A 1 252 ? 20.623 -16.808 -23.139 1.00 91.19 252 ASP A CA 1
ATOM 1979 C C . ASP A 1 252 ? 22.153 -16.841 -23.302 1.00 91.19 252 ASP A C 1
ATOM 1981 O O . ASP A 1 252 ? 22.738 -15.977 -23.967 1.00 91.19 252 ASP A O 1
ATOM 1985 N N . VAL A 1 253 ? 22.799 -17.887 -22.780 1.00 90.81 253 VAL A N 1
ATOM 1986 C CA . VAL A 1 253 ? 24.225 -18.171 -22.995 1.00 90.81 253 VAL A CA 1
ATOM 1987 C C . VAL A 1 253 ? 24.514 -18.436 -24.471 1.00 90.81 253 VAL A C 1
ATOM 1989 O O . VAL A 1 253 ? 25.452 -17.859 -25.023 1.00 90.81 253 VAL A O 1
ATOM 1992 N N . GLU A 1 254 ? 23.712 -19.268 -25.141 1.00 92.25 254 GLU A N 1
ATOM 1993 C CA . GLU A 1 254 ? 23.936 -19.598 -26.553 1.00 92.25 254 GLU A CA 1
ATOM 1994 C C . GLU A 1 254 ? 23.617 -18.423 -27.491 1.00 92.25 254 GLU A C 1
ATOM 1996 O O . GLU A 1 254 ? 24.357 -18.197 -28.454 1.00 92.25 254 GLU A O 1
ATOM 2001 N N . VAL A 1 255 ? 22.601 -17.605 -27.188 1.00 93.62 255 VAL A N 1
ATOM 2002 C CA . VAL A 1 255 ? 22.370 -16.332 -27.896 1.00 93.62 255 VAL A CA 1
ATOM 2003 C C . VAL A 1 255 ? 23.582 -15.412 -27.738 1.00 93.62 255 VAL A C 1
ATOM 2005 O O . VAL A 1 255 ? 24.099 -14.900 -28.734 1.00 93.62 255 VAL A O 1
ATOM 2008 N N . GLY A 1 256 ? 24.097 -15.258 -26.513 1.00 92.12 256 GLY A N 1
ATOM 2009 C CA . GLY A 1 256 ? 25.322 -14.502 -26.247 1.00 92.12 256 GLY A CA 1
ATOM 2010 C C . GLY A 1 256 ? 26.530 -15.036 -27.026 1.00 92.12 256 GLY A C 1
ATOM 2011 O O . GLY A 1 256 ? 27.268 -14.255 -27.629 1.00 92.12 256 GLY A O 1
ATOM 2012 N N . ARG A 1 257 ? 26.701 -16.362 -27.093 1.00 90.81 257 ARG A N 1
ATOM 2013 C CA . ARG A 1 257 ? 27.780 -17.028 -27.842 1.00 90.81 257 ARG A CA 1
ATOM 2014 C C . ARG A 1 257 ? 27.681 -16.759 -29.345 1.00 90.81 257 ARG A C 1
ATOM 2016 O O . ARG A 1 257 ? 28.691 -16.451 -29.979 1.00 90.81 257 ARG A O 1
ATOM 2023 N N . CYS A 1 258 ? 26.476 -16.830 -29.909 1.00 93.88 258 CYS A N 1
ATOM 2024 C CA . CYS A 1 258 ? 26.219 -16.536 -31.319 1.00 93.88 258 CYS A CA 1
ATOM 2025 C C . CYS A 1 258 ? 26.549 -15.069 -31.654 1.00 93.88 258 CYS A C 1
ATOM 2027 O O . CYS A 1 258 ? 27.264 -14.793 -32.620 1.00 93.88 258 CYS A O 1
ATOM 2029 N N . VAL A 1 259 ? 26.109 -14.130 -30.807 1.00 94.88 259 VAL A N 1
ATOM 2030 C CA . VAL A 1 259 ? 26.423 -12.698 -30.945 1.00 94.88 259 VAL A CA 1
ATOM 2031 C C . VAL A 1 259 ? 27.923 -12.444 -30.838 1.00 94.88 259 VAL A C 1
ATOM 2033 O O . VAL A 1 259 ? 28.490 -11.756 -31.685 1.00 94.88 259 VAL A O 1
ATOM 2036 N N . HIS A 1 260 ? 28.594 -13.041 -29.857 1.00 92.25 260 HIS A N 1
ATOM 2037 C CA . HIS A 1 260 ? 30.035 -12.894 -29.702 1.00 92.25 260 HIS A CA 1
ATOM 2038 C C . HIS A 1 260 ? 30.796 -13.409 -30.933 1.00 92.25 260 HIS A C 1
ATOM 2040 O O . HIS A 1 260 ? 31.702 -12.737 -31.419 1.00 92.25 260 HIS A O 1
ATOM 2046 N N . LYS A 1 261 ? 30.394 -14.565 -31.478 1.00 92.94 261 LYS A N 1
ATOM 2047 C CA . LYS A 1 261 ? 31.050 -15.197 -32.629 1.00 92.94 261 LYS A CA 1
ATOM 2048 C C . LYS A 1 261 ? 30.892 -14.410 -33.931 1.00 92.94 261 LYS A C 1
ATOM 2050 O O . LYS A 1 261 ? 31.868 -14.272 -34.661 1.00 92.94 261 LYS A O 1
ATOM 2055 N N . PHE A 1 262 ? 29.688 -13.922 -34.233 1.00 95.75 262 PHE A N 1
ATOM 2056 C CA . PHE A 1 262 ? 29.384 -13.321 -35.542 1.00 95.75 262 PHE A CA 1
ATOM 2057 C C . PHE A 1 262 ? 29.321 -11.791 -35.532 1.00 95.75 262 PHE A C 1
ATOM 2059 O O . PHE A 1 262 ? 29.628 -11.164 -36.542 1.00 95.75 262 PHE A O 1
ATOM 2066 N N . ALA A 1 263 ? 28.964 -11.173 -34.404 1.00 94.50 263 ALA A N 1
ATOM 2067 C CA . ALA A 1 263 ? 28.935 -9.717 -34.261 1.00 94.50 263 ALA A CA 1
ATOM 2068 C C . ALA A 1 263 ? 30.140 -9.152 -33.489 1.00 94.50 263 ALA A C 1
ATOM 2070 O O . ALA A 1 263 ? 30.330 -7.935 -33.487 1.00 94.50 263 ALA A O 1
ATOM 2071 N N . GLY A 1 264 ? 30.952 -10.001 -32.845 1.00 93.00 264 GLY A N 1
ATOM 2072 C CA . GLY A 1 264 ? 32.192 -9.598 -32.173 1.00 93.00 264 GLY A CA 1
ATOM 2073 C C . GLY A 1 264 ? 31.991 -8.756 -30.911 1.00 93.00 264 GLY A C 1
ATOM 2074 O O . GLY A 1 264 ? 32.934 -8.106 -30.461 1.00 93.00 264 GLY A O 1
ATOM 2075 N N . VAL A 1 265 ? 30.780 -8.730 -30.343 1.00 92.69 265 VAL A N 1
ATOM 2076 C CA . VAL A 1 265 ? 30.446 -7.901 -29.174 1.00 92.69 265 VAL A CA 1
ATOM 2077 C C . VAL A 1 265 ? 29.987 -8.750 -27.984 1.00 92.69 265 VAL A C 1
ATOM 2079 O O . VAL A 1 265 ? 29.200 -9.677 -28.170 1.00 92.69 265 VAL A O 1
ATOM 2082 N N . PRO A 1 266 ? 30.478 -8.473 -26.762 1.00 91.75 266 PRO A N 1
ATOM 2083 C CA . PRO A 1 266 ? 29.981 -9.102 -25.541 1.00 91.75 266 PRO A CA 1
ATOM 2084 C C . PRO A 1 266 ? 28.691 -8.422 -25.048 1.00 91.75 266 PRO A C 1
ATOM 2086 O O . PRO A 1 266 ? 28.302 -7.361 -25.545 1.00 91.75 266 PRO A O 1
ATOM 2089 N N . CYS A 1 267 ? 28.055 -8.993 -24.022 1.00 92.44 267 CYS A N 1
ATOM 2090 C CA . CYS A 1 267 ? 27.005 -8.290 -23.288 1.00 92.44 267 CYS A CA 1
ATOM 2091 C C . CYS A 1 267 ? 27.591 -7.058 -22.581 1.00 92.44 267 CYS A C 1
ATOM 2093 O O . CYS A 1 267 ? 28.702 -7.094 -22.039 1.00 92.44 267 CYS A O 1
ATOM 2095 N N . THR A 1 268 ? 26.840 -5.958 -22.567 1.00 89.31 268 THR A N 1
ATOM 2096 C CA . THR A 1 268 ? 27.271 -4.695 -21.954 1.00 89.31 268 THR A CA 1
ATOM 2097 C C . THR A 1 268 ? 27.644 -4.881 -20.478 1.00 89.31 268 THR A C 1
ATOM 2099 O O . THR A 1 268 ? 26.806 -5.206 -19.639 1.00 89.31 268 THR A O 1
ATOM 2102 N N . TRP A 1 269 ? 28.911 -4.623 -20.141 1.00 83.00 269 TRP A N 1
ATOM 2103 C CA . TRP A 1 269 ? 29.436 -4.781 -18.784 1.00 83.00 269 TRP A CA 1
ATOM 2104 C C . TRP A 1 269 ? 29.389 -3.462 -18.004 1.00 83.00 269 TRP A C 1
ATOM 2106 O O . TRP A 1 269 ? 30.338 -2.678 -18.009 1.00 83.00 269 TRP A O 1
ATOM 2116 N N . SER A 1 270 ? 28.265 -3.199 -17.335 1.00 82.94 270 SER A N 1
ATOM 2117 C CA . SER A 1 270 ? 28.105 -2.042 -16.447 1.00 82.94 270 SER A CA 1
ATOM 2118 C C . SER A 1 270 ? 27.337 -2.419 -15.184 1.00 82.94 270 SER A C 1
ATOM 2120 O O . SER A 1 270 ? 26.300 -3.077 -15.247 1.00 82.94 270 SER A O 1
ATOM 2122 N N . TYR A 1 271 ? 27.829 -1.961 -14.028 1.00 79.06 271 TYR A N 1
ATOM 2123 C CA . TYR A 1 271 ? 27.199 -2.197 -12.724 1.00 79.06 271 TYR A CA 1
ATOM 2124 C C . TYR A 1 271 ? 25.764 -1.650 -12.665 1.00 79.06 271 TYR A C 1
ATOM 2126 O O . TYR A 1 271 ? 24.910 -2.197 -11.974 1.00 79.06 271 TYR A O 1
ATOM 2134 N N . GLU A 1 272 ? 25.478 -0.593 -13.431 1.00 82.12 272 GLU A N 1
ATOM 2135 C CA . GLU A 1 272 ? 24.157 0.033 -13.490 1.00 82.12 272 GLU A CA 1
ATOM 2136 C C . GLU A 1 272 ? 23.128 -0.876 -14.171 1.00 82.12 272 GLU A C 1
ATOM 2138 O O . GLU A 1 272 ? 21.948 -0.810 -13.817 1.00 82.12 272 GLU A O 1
ATOM 2143 N N . MET A 1 273 ? 23.568 -1.771 -15.071 1.00 87.62 273 MET A N 1
ATOM 2144 C CA . MET A 1 273 ? 22.690 -2.715 -15.774 1.00 87.62 273 MET A CA 1
ATOM 2145 C C . MET A 1 273 ? 21.941 -3.626 -14.803 1.00 87.62 273 MET A C 1
ATOM 2147 O O . MET A 1 273 ? 20.786 -3.928 -15.052 1.00 87.62 273 MET A O 1
ATOM 2151 N N . GLN A 1 274 ? 22.534 -3.977 -13.657 1.00 86.12 274 GLN A N 1
ATOM 2152 C CA . GLN A 1 274 ? 21.873 -4.790 -12.623 1.00 86.12 274 GLN A CA 1
ATOM 2153 C C . GLN A 1 274 ? 20.712 -4.066 -11.926 1.00 86.12 274 GLN A C 1
ATOM 2155 O O . GLN A 1 274 ? 19.831 -4.703 -11.353 1.00 86.12 274 GLN A O 1
ATOM 2160 N N . SER A 1 275 ? 20.731 -2.730 -11.933 1.00 86.62 275 SER A N 1
ATOM 2161 C CA . SER A 1 275 ? 19.688 -1.909 -11.313 1.00 86.62 275 SER A CA 1
ATOM 2162 C C . SER A 1 275 ? 18.594 -1.485 -12.289 1.00 86.62 275 SER A C 1
ATOM 2164 O O . SER A 1 275 ? 17.458 -1.304 -11.863 1.00 86.62 275 SER A O 1
ATOM 2166 N N . ILE A 1 276 ? 18.926 -1.324 -13.576 1.00 91.88 276 ILE A N 1
ATOM 2167 C CA . ILE A 1 276 ? 17.958 -0.919 -14.603 1.00 91.88 276 ILE A CA 1
ATOM 2168 C C . ILE A 1 276 ? 17.313 -2.133 -15.296 1.00 91.88 276 ILE A C 1
ATOM 2170 O O . ILE A 1 276 ? 16.126 -2.085 -15.588 1.00 91.88 276 ILE A O 1
ATOM 2174 N N . PHE A 1 277 ? 18.046 -3.230 -15.500 1.00 94.19 277 PHE A N 1
ATOM 2175 C CA . PHE A 1 277 ? 17.501 -4.537 -15.879 1.00 94.19 277 PHE A CA 1
ATOM 2176 C C . PHE A 1 277 ? 17.505 -5.400 -14.621 1.00 94.19 277 PHE A C 1
ATOM 2178 O O . PHE A 1 277 ? 18.492 -6.071 -14.324 1.00 94.19 277 PHE A O 1
ATOM 2185 N N . HIS A 1 278 ? 16.462 -5.275 -13.805 1.00 92.81 278 HIS A N 1
ATOM 2186 C CA . HIS A 1 278 ? 16.454 -5.829 -12.459 1.00 92.81 278 HIS A CA 1
ATOM 2187 C C . HIS A 1 278 ? 15.918 -7.262 -12.447 1.00 92.81 278 HIS A C 1
ATOM 2189 O O . HIS A 1 278 ? 14.738 -7.500 -12.710 1.00 92.81 278 HIS A O 1
ATOM 2195 N N . ASN A 1 279 ? 16.785 -8.201 -12.067 1.00 90.88 279 ASN A N 1
ATOM 2196 C CA . ASN A 1 279 ? 16.415 -9.578 -11.762 1.00 90.88 279 ASN A CA 1
ATOM 2197 C C . ASN A 1 279 ? 16.375 -9.834 -10.249 1.00 90.88 279 ASN A C 1
ATOM 2199 O O . ASN A 1 279 ? 17.397 -9.687 -9.568 1.00 90.88 279 ASN A O 1
ATOM 2203 N N . ASN A 1 280 ? 15.237 -10.295 -9.731 1.00 89.75 280 ASN A N 1
ATOM 2204 C CA . ASN A 1 280 ? 15.121 -10.741 -8.348 1.00 89.75 280 ASN A CA 1
ATOM 2205 C C . ASN A 1 280 ? 15.477 -12.230 -8.217 1.00 89.75 280 ASN A C 1
ATOM 2207 O O . ASN A 1 280 ? 14.671 -13.117 -8.487 1.00 89.75 280 ASN A O 1
ATOM 2211 N N . PHE A 1 281 ? 16.686 -12.513 -7.732 1.00 84.81 281 PHE A N 1
ATOM 2212 C CA . PHE A 1 281 ? 17.159 -13.887 -7.524 1.00 84.81 281 PHE A CA 1
ATOM 2213 C C . PHE A 1 281 ? 16.509 -14.605 -6.329 1.00 84.81 281 PHE A C 1
ATOM 2215 O O . PHE A 1 281 ? 16.713 -15.806 -6.169 1.00 84.81 281 PHE A O 1
ATOM 2222 N N . ARG A 1 282 ? 15.766 -13.898 -5.462 1.00 83.94 282 ARG A N 1
ATOM 2223 C CA . ARG A 1 282 ? 15.156 -14.487 -4.253 1.00 83.94 282 ARG A CA 1
ATOM 2224 C C . ARG A 1 282 ? 13.760 -15.065 -4.484 1.00 83.94 282 ARG A C 1
ATOM 2226 O O . ARG A 1 282 ? 13.293 -15.825 -3.643 1.00 83.94 282 ARG A O 1
ATOM 2233 N N . GLY A 1 283 ? 13.092 -14.704 -5.576 1.00 86.81 283 GLY A N 1
ATOM 2234 C CA . GLY A 1 283 ? 11.721 -15.129 -5.844 1.00 86.81 283 GLY A CA 1
ATOM 2235 C C . GLY A 1 283 ? 10.978 -14.196 -6.795 1.00 86.81 283 GLY A C 1
ATOM 2236 O O . GLY A 1 283 ? 11.573 -13.315 -7.413 1.00 86.81 283 GLY A O 1
ATOM 2237 N N . GLU A 1 284 ? 9.667 -14.412 -6.905 1.00 89.25 284 GLU A N 1
ATOM 2238 C CA . GLU A 1 284 ? 8.760 -13.539 -7.657 1.00 89.25 284 GLU A CA 1
ATOM 2239 C C . GLU A 1 284 ? 8.717 -12.127 -7.052 1.00 89.25 284 GLU A C 1
ATOM 2241 O O . GLU A 1 284 ? 8.883 -11.939 -5.845 1.00 89.25 284 GLU A O 1
ATOM 2246 N N . ILE A 1 285 ? 8.543 -11.124 -7.909 1.00 88.94 285 ILE A N 1
ATOM 2247 C CA . ILE A 1 285 ? 8.360 -9.734 -7.502 1.00 88.94 285 ILE A CA 1
ATOM 2248 C C . ILE A 1 285 ? 6.875 -9.491 -7.204 1.00 88.94 285 ILE A C 1
ATOM 2250 O O . ILE A 1 285 ? 6.035 -9.546 -8.099 1.00 88.94 285 ILE A O 1
ATOM 2254 N N . GLU A 1 286 ? 6.576 -9.154 -5.950 1.00 85.69 286 GLU A N 1
ATOM 2255 C CA . GLU A 1 286 ? 5.257 -8.693 -5.503 1.00 85.69 286 GLU A CA 1
ATOM 2256 C C . GLU A 1 286 ? 5.170 -7.169 -5.621 1.00 85.69 286 GLU A C 1
ATOM 2258 O O . GLU A 1 286 ? 5.991 -6.466 -5.027 1.00 85.69 286 GLU A O 1
ATOM 2263 N N . ALA A 1 287 ? 4.171 -6.644 -6.336 1.00 80.94 287 ALA A N 1
ATOM 2264 C CA . ALA A 1 287 ? 4.053 -5.212 -6.623 1.00 80.94 287 ALA A CA 1
ATOM 2265 C C . ALA A 1 287 ? 4.026 -4.327 -5.365 1.00 80.94 287 ALA A C 1
ATOM 2267 O O . ALA A 1 287 ? 4.608 -3.244 -5.358 1.00 80.94 287 ALA A O 1
ATOM 2268 N N . GLU A 1 288 ? 3.403 -4.805 -4.289 1.00 73.81 288 GLU A N 1
ATOM 2269 C CA . GLU A 1 288 ? 3.250 -4.066 -3.030 1.00 73.81 288 GLU A CA 1
ATOM 2270 C C . GLU A 1 288 ? 4.514 -4.080 -2.155 1.00 73.81 288 GLU A C 1
ATOM 2272 O O . GLU A 1 288 ? 4.677 -3.220 -1.291 1.00 73.81 288 GLU A O 1
ATOM 2277 N N . ALA A 1 289 ? 5.425 -5.032 -2.382 1.00 75.25 289 ALA A N 1
ATOM 2278 C CA . ALA A 1 289 ? 6.643 -5.198 -1.588 1.00 75.25 289 ALA A CA 1
ATOM 2279 C C . ALA A 1 289 ? 7.892 -4.608 -2.264 1.00 75.25 289 ALA A C 1
ATOM 2281 O O . ALA A 1 289 ? 8.984 -4.641 -1.685 1.00 75.25 289 ALA A O 1
ATOM 2282 N N . VAL A 1 290 ? 7.774 -4.090 -3.493 1.00 79.88 290 VAL A N 1
ATOM 2283 C CA . VAL A 1 290 ? 8.926 -3.531 -4.207 1.00 79.88 290 VAL A CA 1
ATOM 2284 C C . VAL A 1 290 ? 9.368 -2.233 -3.548 1.00 79.88 290 VAL A C 1
ATOM 2286 O O . VAL A 1 290 ? 8.612 -1.274 -3.441 1.00 79.88 290 VAL A O 1
ATOM 2289 N N . ALA A 1 291 ? 10.635 -2.185 -3.142 1.00 80.31 291 ALA A N 1
ATOM 2290 C CA . ALA A 1 291 ? 11.217 -0.979 -2.575 1.00 80.31 291 ALA A CA 1
ATOM 2291 C C . ALA A 1 291 ? 11.233 0.170 -3.599 1.00 80.31 291 ALA A C 1
ATOM 2293 O O . ALA A 1 291 ? 11.684 -0.010 -4.734 1.00 80.31 291 ALA A O 1
ATOM 2294 N N . ASP A 1 292 ? 10.880 1.381 -3.159 1.00 74.94 292 ASP A N 1
ATOM 2295 C CA . ASP A 1 292 ? 10.857 2.592 -3.997 1.00 74.94 292 ASP A CA 1
ATOM 2296 C C . ASP A 1 292 ? 12.183 2.818 -4.740 1.00 74.94 292 ASP A C 1
ATOM 2298 O O . ASP A 1 292 ? 12.213 3.188 -5.913 1.00 74.94 292 ASP A O 1
ATOM 2302 N N . SER A 1 293 ? 13.310 2.513 -4.089 1.00 76.56 293 SER A N 1
ATOM 2303 C CA . SER A 1 293 ? 14.646 2.633 -4.690 1.00 76.56 293 SER A CA 1
ATOM 2304 C C . SER A 1 293 ? 14.865 1.763 -5.940 1.00 76.56 293 SER A C 1
ATOM 2306 O O . SER A 1 293 ? 15.685 2.124 -6.790 1.00 76.56 293 SER A O 1
ATOM 2308 N N . VAL A 1 294 ? 14.147 0.639 -6.057 1.00 86.62 294 VAL A N 1
ATOM 2309 C CA . VAL A 1 294 ? 14.152 -0.242 -7.233 1.00 86.62 294 VAL A CA 1
ATOM 2310 C C . VAL A 1 294 ? 13.203 0.319 -8.288 1.00 86.62 294 VAL A C 1
ATOM 2312 O O . VAL A 1 294 ? 13.633 0.529 -9.422 1.00 86.62 294 VAL A O 1
ATOM 2315 N N . LEU A 1 295 ? 11.965 0.665 -7.909 1.00 85.50 295 LEU A N 1
ATOM 2316 C CA . LEU A 1 295 ? 10.967 1.266 -8.810 1.00 85.50 295 LEU A CA 1
ATOM 2317 C C . LEU A 1 295 ? 11.485 2.537 -9.498 1.00 85.50 295 LEU A C 1
ATOM 2319 O O . LEU A 1 295 ? 11.186 2.794 -10.662 1.00 85.50 295 LEU A O 1
ATOM 2323 N N . GLN A 1 296 ? 12.309 3.327 -8.811 1.00 79.06 296 GLN A N 1
ATOM 2324 C CA . GLN A 1 296 ? 12.897 4.557 -9.346 1.00 79.06 296 GLN A CA 1
ATOM 2325 C C . GLN A 1 296 ? 13.991 4.331 -10.401 1.00 79.06 296 GLN A C 1
ATOM 2327 O O . GLN A 1 296 ? 14.261 5.238 -11.186 1.00 79.06 296 GLN A O 1
ATOM 2332 N N . LYS A 1 297 ? 14.640 3.160 -10.428 1.00 85.31 297 LYS A N 1
ATOM 2333 C CA . LYS A 1 297 ? 15.778 2.877 -11.325 1.00 85.31 297 LYS A CA 1
ATOM 2334 C C . LYS A 1 297 ? 15.445 1.868 -12.414 1.00 85.31 297 LYS A C 1
ATOM 2336 O O . LYS A 1 297 ? 15.980 1.984 -13.514 1.00 85.31 297 LYS A O 1
ATOM 2341 N N . ALA A 1 298 ? 14.591 0.898 -12.109 1.00 92.25 298 ALA A N 1
ATOM 2342 C CA . ALA A 1 298 ? 14.279 -0.192 -13.012 1.00 92.25 298 ALA A CA 1
ATOM 2343 C C . ALA A 1 298 ? 13.631 0.321 -14.310 1.00 92.25 298 ALA A C 1
ATOM 2345 O O . ALA A 1 298 ? 12.740 1.177 -14.302 1.00 92.25 298 ALA A O 1
ATOM 2346 N N . ILE A 1 299 ? 14.120 -0.223 -15.420 1.00 94.81 299 ILE A N 1
ATOM 2347 C CA . ILE A 1 299 ? 13.497 -0.219 -16.741 1.00 94.81 299 ILE A CA 1
ATOM 2348 C C . ILE A 1 299 ? 12.763 -1.544 -16.931 1.00 94.81 299 ILE A C 1
ATOM 2350 O O . ILE A 1 299 ? 11.618 -1.530 -17.366 1.00 94.81 299 ILE A O 1
ATOM 2354 N N . THR A 1 300 ? 13.384 -2.669 -16.569 1.00 96.31 300 THR A N 1
ATOM 2355 C CA . THR A 1 300 ? 12.721 -3.977 -16.555 1.00 96.31 300 THR A CA 1
ATOM 2356 C C . THR A 1 300 ? 12.763 -4.610 -15.170 1.00 96.31 300 THR A C 1
ATOM 2358 O O . THR A 1 300 ? 13.738 -4.452 -14.429 1.00 96.31 300 THR A O 1
ATOM 2361 N N . LEU A 1 301 ? 11.678 -5.298 -14.814 1.00 96.06 301 LEU A N 1
ATOM 2362 C CA . LEU A 1 301 ? 11.517 -6.047 -13.568 1.00 96.06 301 LEU A CA 1
ATOM 2363 C C . LEU A 1 301 ? 11.169 -7.497 -13.895 1.00 96.06 301 LEU A C 1
ATOM 2365 O O . LEU A 1 301 ? 10.177 -7.751 -14.577 1.00 96.06 301 LEU A O 1
ATOM 2369 N N . HIS A 1 302 ? 11.963 -8.432 -13.383 1.00 95.75 302 HIS A N 1
ATOM 2370 C CA . HIS A 1 302 ? 11.762 -9.866 -13.570 1.00 95.75 302 HIS A CA 1
ATOM 2371 C C . HIS A 1 302 ? 12.142 -10.641 -12.290 1.00 95.75 302 HIS A C 1
ATOM 2373 O O . HIS A 1 302 ? 13.120 -10.266 -11.633 1.00 95.75 302 HIS A O 1
ATOM 2379 N N . PRO A 1 303 ? 11.443 -11.736 -11.930 1.00 95.88 303 PRO A N 1
ATOM 2380 C CA . PRO A 1 303 ? 10.259 -12.299 -12.594 1.00 95.88 303 PRO A CA 1
ATOM 2381 C C . PRO A 1 303 ? 8.925 -11.862 -11.955 1.00 95.88 303 PRO A C 1
ATOM 2383 O O . PRO A 1 303 ? 8.817 -11.771 -10.731 1.00 95.88 303 PRO A O 1
ATOM 2386 N N . ILE A 1 304 ? 7.889 -11.681 -12.780 1.00 94.88 304 ILE A N 1
ATOM 2387 C CA . ILE A 1 304 ? 6.478 -11.462 -12.408 1.00 94.88 304 ILE A CA 1
ATOM 2388 C C . ILE A 1 304 ? 5.628 -12.563 -13.052 1.00 94.88 304 ILE A C 1
ATOM 2390 O O . ILE A 1 304 ? 5.191 -12.463 -14.197 1.00 94.88 304 ILE A O 1
ATOM 2394 N N . LYS A 1 305 ? 5.414 -13.656 -12.320 1.00 91.75 305 LYS A N 1
ATOM 2395 C CA . LYS A 1 305 ? 4.861 -14.908 -12.858 1.00 91.75 305 LYS A CA 1
ATOM 2396 C C . LYS A 1 305 ? 3.335 -14.929 -12.869 1.00 91.75 305 LYS A C 1
ATOM 2398 O O . LYS A 1 305 ? 2.748 -15.655 -13.681 1.00 91.75 305 LYS A O 1
ATOM 2403 N N . ARG A 1 306 ? 2.693 -14.204 -11.953 1.00 93.25 306 ARG A N 1
ATOM 2404 C CA . ARG A 1 306 ? 1.235 -14.132 -11.809 1.00 93.25 306 ARG A CA 1
ATOM 2405 C C . ARG A 1 306 ? 0.666 -12.954 -12.610 1.00 93.25 306 ARG A C 1
ATOM 2407 O O . ARG A 1 306 ? 1.081 -11.819 -12.376 1.00 93.25 306 ARG A O 1
ATOM 2414 N N . PRO A 1 307 ? -0.332 -13.173 -13.490 1.00 92.50 307 PRO A N 1
ATOM 2415 C CA . PRO A 1 307 ? -0.965 -12.093 -14.252 1.00 92.50 307 PRO A CA 1
ATOM 2416 C C . PRO A 1 307 ? -1.484 -10.949 -13.371 1.00 92.50 307 PRO A C 1
ATOM 2418 O O . PRO A 1 307 ? -1.302 -9.785 -13.705 1.00 92.50 307 PRO A O 1
ATOM 2421 N N . GLN A 1 308 ? -2.050 -11.259 -12.199 1.00 90.31 308 GLN A N 1
ATOM 2422 C CA . GLN A 1 308 ? -2.544 -10.259 -11.245 1.00 90.31 308 GLN A CA 1
ATOM 2423 C C . GLN A 1 308 ? -1.431 -9.307 -10.785 1.00 90.31 308 GLN A C 1
ATOM 2425 O O . GLN A 1 308 ? -1.651 -8.100 -10.709 1.00 90.31 308 GLN A O 1
ATOM 2430 N N . GLN A 1 309 ? -0.225 -9.830 -10.540 1.00 92.62 309 GLN A N 1
ATOM 2431 C CA . GLN A 1 309 ? 0.929 -9.015 -10.157 1.00 92.62 309 GLN A CA 1
ATOM 2432 C C . GLN A 1 309 ? 1.376 -8.089 -11.295 1.00 92.62 309 GLN A C 1
ATOM 2434 O O . GLN A 1 309 ? 1.795 -6.969 -11.022 1.00 92.62 309 GLN A O 1
ATOM 2439 N N . MET A 1 310 ? 1.217 -8.490 -12.562 1.00 93.38 310 MET A N 1
ATOM 2440 C CA . MET A 1 310 ? 1.501 -7.631 -13.722 1.00 93.38 310 MET A CA 1
ATOM 2441 C C . MET A 1 310 ? 0.587 -6.393 -13.744 1.00 93.38 310 MET A C 1
ATOM 2443 O O . MET A 1 310 ? 1.072 -5.272 -13.897 1.00 93.38 310 MET A O 1
ATOM 2447 N N . TYR A 1 311 ? -0.722 -6.568 -13.518 1.00 92.31 311 TYR A N 1
ATOM 2448 C CA . TYR A 1 311 ? -1.670 -5.447 -13.436 1.00 92.31 311 TYR A CA 1
ATOM 2449 C C . TYR A 1 311 ? -1.431 -4.566 -12.204 1.00 92.31 311 TYR A C 1
ATOM 2451 O O . TYR A 1 311 ? -1.478 -3.339 -12.307 1.00 92.31 311 TYR A O 1
ATOM 2459 N N . LEU A 1 312 ? -1.144 -5.166 -11.042 1.00 88.50 312 LEU A N 1
ATOM 2460 C CA . LEU A 1 312 ? -0.805 -4.412 -9.831 1.00 88.50 312 LEU A CA 1
ATOM 2461 C C . LEU A 1 312 ? 0.482 -3.601 -10.022 1.00 88.50 312 LEU A C 1
ATOM 2463 O O . LEU A 1 312 ? 0.519 -2.423 -9.672 1.00 88.50 312 LEU A O 1
ATOM 2467 N N . MET A 1 313 ? 1.503 -4.187 -10.650 1.00 91.81 313 MET A N 1
ATOM 2468 C CA . MET A 1 313 ? 2.734 -3.485 -11.005 1.00 91.81 313 MET A CA 1
ATOM 2469 C C . MET A 1 313 ? 2.454 -2.328 -11.967 1.00 91.81 313 MET A C 1
ATOM 2471 O O . MET A 1 313 ? 2.951 -1.218 -11.770 1.00 91.81 313 MET A O 1
ATOM 2475 N N . HIS A 1 314 ? 1.603 -2.551 -12.972 1.00 93.19 314 HIS A N 1
ATOM 2476 C CA . HIS A 1 314 ? 1.194 -1.496 -13.892 1.00 93.19 314 HIS A CA 1
ATOM 2477 C C . HIS A 1 314 ? 0.514 -0.333 -13.165 1.00 93.19 314 HIS A C 1
ATOM 2479 O O . HIS A 1 314 ? 0.876 0.824 -13.373 1.00 93.19 314 HIS A O 1
ATOM 2485 N N . LYS A 1 315 ? -0.405 -0.634 -12.239 1.00 86.75 315 LYS A N 1
ATOM 2486 C CA . LYS A 1 315 ? -1.045 0.365 -11.374 1.00 86.75 315 LYS A CA 1
ATOM 2487 C C . LYS A 1 315 ? -0.014 1.169 -10.575 1.00 86.75 315 LYS A C 1
ATOM 2489 O O . LYS A 1 315 ? -0.130 2.392 -10.528 1.00 86.75 315 LYS A O 1
ATOM 2494 N N . VAL A 1 316 ? 0.992 0.521 -9.983 1.00 85.69 316 VAL A N 1
ATOM 2495 C CA . VAL A 1 316 ? 2.068 1.205 -9.240 1.00 85.69 316 VAL A CA 1
ATOM 2496 C C . VAL A 1 316 ? 2.815 2.189 -10.147 1.00 85.69 316 VAL A C 1
ATOM 2498 O O . VAL A 1 316 ? 2.971 3.357 -9.789 1.00 85.69 316 VAL A O 1
ATOM 2501 N N . PHE A 1 317 ? 3.213 1.781 -11.355 1.00 86.12 317 PHE A N 1
ATOM 2502 C CA . PHE A 1 317 ? 3.889 2.690 -12.288 1.00 86.12 317 PHE A CA 1
ATOM 2503 C C . PHE A 1 317 ? 2.986 3.814 -12.807 1.00 86.12 317 PHE A C 1
ATOM 2505 O O . PHE A 1 317 ? 3.457 4.941 -12.955 1.00 86.12 317 PHE A O 1
ATOM 2512 N N . LEU A 1 318 ? 1.692 3.561 -13.024 1.00 83.88 318 LEU A N 1
ATOM 2513 C CA . LEU A 1 318 ? 0.729 4.614 -13.360 1.00 83.88 318 LEU A CA 1
ATOM 2514 C C . LEU A 1 318 ? 0.585 5.639 -12.227 1.00 83.88 318 LEU A C 1
ATOM 2516 O O . LEU A 1 318 ? 0.492 6.834 -12.496 1.00 83.88 318 LEU A O 1
ATOM 2520 N N . GLN A 1 319 ? 0.623 5.208 -10.962 1.00 76.88 319 GLN A N 1
ATOM 2521 C CA . GLN A 1 319 ? 0.619 6.120 -9.813 1.00 76.88 319 GLN A CA 1
ATOM 2522 C C . GLN A 1 319 ? 1.888 6.978 -9.758 1.00 76.88 319 GLN A C 1
ATOM 2524 O O . GLN A 1 319 ? 1.793 8.191 -9.554 1.00 76.88 319 GLN A O 1
ATOM 2529 N N . VAL A 1 320 ? 3.060 6.378 -10.000 1.00 78.00 320 VAL A N 1
ATOM 2530 C CA . VAL A 1 320 ? 4.330 7.116 -10.117 1.00 78.00 320 VAL A CA 1
ATOM 2531 C C . VAL A 1 320 ? 4.242 8.141 -11.251 1.00 78.00 320 VAL A C 1
ATOM 2533 O O . VAL A 1 320 ? 4.546 9.315 -11.044 1.00 78.00 320 VAL A O 1
ATOM 2536 N N . LYS A 1 321 ? 3.732 7.741 -12.421 1.00 79.56 321 LYS A N 1
ATOM 2537 C CA . LYS A 1 321 ? 3.558 8.630 -13.574 1.00 79.56 321 LYS A CA 1
ATOM 2538 C C . LYS A 1 321 ? 2.589 9.776 -13.289 1.00 79.56 321 LYS A C 1
ATOM 2540 O O . LYS A 1 321 ? 2.865 10.920 -13.643 1.00 79.56 321 LYS A O 1
ATOM 2545 N N . ALA A 1 322 ? 1.470 9.497 -12.627 1.00 73.56 322 ALA A N 1
ATOM 2546 C CA . ALA A 1 322 ? 0.513 10.521 -12.227 1.00 73.56 322 ALA A CA 1
ATOM 2547 C C . ALA A 1 322 ? 1.151 11.539 -11.267 1.00 73.56 322 ALA A C 1
ATOM 2549 O O . ALA A 1 322 ? 0.910 12.739 -11.391 1.00 73.56 322 ALA A O 1
ATOM 2550 N N . ALA A 1 323 ? 1.995 11.089 -10.334 1.00 69.94 323 ALA A N 1
ATOM 2551 C CA . ALA A 1 323 ? 2.750 11.983 -9.459 1.00 69.94 323 ALA A CA 1
ATOM 2552 C C . ALA A 1 323 ? 3.761 12.849 -10.239 1.00 69.94 323 ALA A C 1
ATOM 2554 O O . ALA A 1 323 ? 3.838 14.056 -10.001 1.00 69.94 323 ALA A O 1
ATOM 2555 N N . GLU A 1 324 ? 4.484 12.271 -11.203 1.00 72.81 324 GLU A N 1
ATOM 2556 C CA . GLU A 1 324 ? 5.408 13.008 -12.078 1.00 72.81 324 GLU A CA 1
ATOM 2557 C C . GLU A 1 324 ? 4.690 14.073 -12.922 1.00 72.81 324 GLU A C 1
ATOM 2559 O O . GLU A 1 324 ? 5.137 15.218 -12.972 1.00 72.81 324 GLU A O 1
ATOM 2564 N N . LEU A 1 325 ? 3.553 13.732 -13.537 1.00 73.50 325 LEU A N 1
ATOM 2565 C CA . LEU A 1 325 ? 2.758 14.667 -14.340 1.00 73.50 325 LEU A CA 1
ATOM 2566 C C . LEU A 1 325 ? 2.186 15.811 -13.495 1.00 73.50 325 LEU A C 1
ATOM 2568 O O . LEU A 1 325 ? 2.235 16.963 -13.917 1.00 73.50 325 LEU A O 1
ATOM 2572 N N . ARG A 1 326 ? 1.700 15.530 -12.278 1.00 68.12 326 ARG A N 1
ATOM 2573 C CA . ARG A 1 326 ? 1.254 16.580 -11.342 1.00 68.12 326 ARG A CA 1
ATOM 2574 C C . ARG A 1 326 ? 2.390 17.536 -10.989 1.00 68.12 326 ARG A C 1
ATOM 2576 O O . ARG A 1 326 ? 2.186 18.744 -10.943 1.00 68.12 326 ARG A O 1
ATOM 2583 N N . HIS A 1 327 ? 3.590 17.007 -10.765 1.00 70.62 327 HIS A N 1
ATOM 2584 C CA . HIS A 1 327 ? 4.763 17.839 -10.521 1.00 70.62 327 HIS A CA 1
ATOM 2585 C C . HIS A 1 327 ? 5.106 18.718 -11.733 1.00 70.62 327 HIS A C 1
ATOM 2587 O O . HIS A 1 327 ? 5.373 19.901 -11.548 1.00 70.62 327 HIS A O 1
ATOM 2593 N N . GLN A 1 328 ? 5.033 18.177 -12.952 1.00 72.75 328 GLN A N 1
ATOM 2594 C CA . GLN A 1 328 ? 5.249 18.950 -14.180 1.00 72.75 328 GLN A CA 1
ATOM 2595 C C . GLN A 1 328 ? 4.201 20.048 -14.381 1.00 72.75 328 GLN A C 1
ATOM 2597 O O . GLN A 1 328 ? 4.563 21.157 -14.755 1.00 72.75 328 GLN A O 1
ATOM 2602 N N . ILE A 1 329 ? 2.924 19.771 -14.095 1.00 70.62 329 ILE A N 1
ATOM 2603 C CA . ILE A 1 329 ? 1.859 20.786 -14.119 1.00 70.62 329 ILE A CA 1
ATOM 2604 C C . ILE A 1 329 ? 2.214 21.935 -13.171 1.00 70.62 329 ILE A C 1
ATOM 2606 O O . ILE A 1 329 ? 2.211 23.087 -13.585 1.00 70.62 329 ILE A O 1
ATOM 2610 N N . LEU A 1 330 ? 2.629 21.626 -11.939 1.00 67.19 330 LEU A N 1
ATOM 2611 C CA . LEU A 1 330 ? 3.033 22.646 -10.968 1.00 67.19 330 LEU A CA 1
ATOM 2612 C C . LEU A 1 330 ? 4.261 23.458 -11.413 1.00 67.19 330 LEU A C 1
ATOM 2614 O O . LEU A 1 330 ? 4.342 24.646 -11.110 1.00 67.19 330 LEU A O 1
ATOM 2618 N N . GLU A 1 331 ? 5.241 22.838 -12.075 1.00 70.81 331 GLU A N 1
ATOM 2619 C CA . GLU A 1 331 ? 6.393 23.559 -12.638 1.00 70.81 331 GLU A CA 1
ATOM 2620 C C . GLU A 1 331 ? 5.955 24.505 -13.764 1.00 70.81 331 GLU A C 1
ATOM 2622 O O . GLU A 1 331 ? 6.318 25.680 -13.743 1.00 70.81 331 GLU A O 1
ATOM 2627 N N . LEU A 1 332 ? 5.114 24.029 -14.684 1.00 74.12 332 LEU A N 1
ATOM 2628 C CA . LEU A 1 332 ? 4.592 24.832 -15.790 1.00 74.12 332 LEU A CA 1
ATOM 2629 C C . LEU A 1 332 ? 3.708 25.986 -15.309 1.00 74.12 332 LEU A C 1
ATOM 2631 O O . LEU A 1 332 ? 3.841 27.094 -15.821 1.00 74.12 332 LEU A O 1
ATOM 2635 N N . ASP A 1 333 ? 2.860 25.766 -14.304 1.00 68.88 333 ASP A N 1
ATOM 2636 C CA . ASP A 1 333 ? 2.028 26.819 -13.713 1.00 68.88 333 ASP A CA 1
ATOM 2637 C C . ASP A 1 333 ? 2.891 27.915 -13.071 1.00 68.88 333 ASP A C 1
ATOM 2639 O O . ASP A 1 333 ? 2.618 29.109 -13.224 1.00 68.88 333 ASP A O 1
ATOM 2643 N N . ARG A 1 334 ? 3.978 27.526 -12.388 1.00 69.25 334 ARG A N 1
ATOM 2644 C CA . ARG A 1 334 ? 4.949 28.474 -11.816 1.00 69.25 334 ARG A CA 1
ATOM 2645 C C . ARG A 1 334 ? 5.661 29.280 -12.889 1.00 69.25 334 ARG A C 1
ATOM 2647 O O . ARG A 1 334 ? 5.795 30.494 -12.731 1.00 69.25 334 ARG A O 1
ATOM 2654 N N . ASP A 1 335 ? 6.105 28.623 -13.955 1.00 73.75 335 ASP A N 1
ATOM 2655 C CA . ASP A 1 335 ? 6.766 29.286 -15.075 1.00 73.75 335 ASP A CA 1
ATOM 2656 C C . ASP A 1 335 ? 5.804 30.245 -15.783 1.00 73.75 335 ASP A C 1
ATOM 2658 O O . ASP A 1 335 ? 6.155 31.405 -16.003 1.00 73.75 335 ASP A O 1
ATOM 2662 N N . ALA A 1 336 ? 4.568 29.815 -16.055 1.00 69.94 336 ALA A N 1
ATOM 2663 C CA . ALA A 1 336 ? 3.527 30.653 -16.646 1.00 69.94 336 ALA A CA 1
ATOM 2664 C C . ALA A 1 336 ? 3.290 31.914 -15.808 1.00 69.94 336 ALA A C 1
ATOM 2666 O O . ALA A 1 336 ? 3.319 33.026 -16.333 1.00 69.94 336 ALA A O 1
ATOM 2667 N N . ALA A 1 337 ? 3.147 31.772 -14.492 1.00 67.50 337 ALA A N 1
ATOM 2668 C CA . ALA A 1 337 ? 2.943 32.912 -13.611 1.00 67.50 337 ALA A CA 1
ATOM 2669 C C . ALA A 1 337 ? 4.159 33.838 -13.490 1.00 67.50 337 ALA A C 1
ATOM 2671 O O . ALA A 1 337 ? 4.004 35.057 -13.389 1.00 67.50 337 ALA A O 1
ATOM 2672 N N . LEU A 1 338 ? 5.378 33.288 -13.506 1.00 72.56 338 LEU A N 1
ATOM 2673 C CA . LEU A 1 338 ? 6.590 34.100 -13.568 1.00 72.56 338 LEU A CA 1
ATOM 2674 C C . LEU A 1 338 ? 6.610 34.930 -14.855 1.00 72.56 338 LEU A C 1
ATOM 2676 O O . LEU A 1 338 ? 6.904 36.123 -14.794 1.00 72.56 338 LEU A O 1
ATOM 2680 N N . MET A 1 339 ? 6.262 34.326 -15.994 1.00 73.88 339 MET A N 1
ATOM 2681 C CA . MET A 1 339 ? 6.178 35.038 -17.270 1.00 73.88 339 MET A CA 1
ATOM 2682 C C . MET A 1 339 ? 5.107 36.131 -17.238 1.00 73.88 339 MET A C 1
ATOM 2684 O O . MET A 1 339 ? 5.401 37.254 -17.640 1.00 73.88 339 MET A O 1
ATOM 2688 N N . LEU A 1 340 ? 3.926 35.863 -16.665 1.00 69.56 340 LEU A N 1
ATOM 2689 C CA . LEU A 1 340 ? 2.892 36.886 -16.451 1.00 69.56 340 LEU A CA 1
ATOM 2690 C C . LEU A 1 340 ? 3.417 38.070 -15.633 1.00 69.56 340 LEU A C 1
ATOM 2692 O O . LEU A 1 340 ? 3.225 39.224 -16.005 1.00 69.56 340 LEU A O 1
ATOM 2696 N N . LYS A 1 341 ? 4.127 37.795 -14.533 1.00 66.44 341 LYS A N 1
ATOM 2697 C CA . LYS A 1 341 ? 4.713 38.843 -13.690 1.00 66.44 341 LYS A CA 1
ATOM 2698 C C . LYS A 1 341 ? 5.739 39.689 -14.450 1.00 66.44 341 LYS A C 1
ATOM 2700 O O . LYS A 1 341 ? 5.823 40.892 -14.219 1.00 66.44 341 LYS A O 1
ATOM 2705 N N . LEU A 1 342 ? 6.530 39.067 -15.324 1.00 71.81 342 LEU A N 1
ATOM 2706 C CA . LEU A 1 342 ? 7.513 39.757 -16.163 1.00 71.81 342 LEU A CA 1
ATOM 2707 C C . LEU A 1 342 ? 6.863 40.552 -17.307 1.00 71.81 342 LEU A C 1
ATOM 2709 O O . LEU A 1 342 ? 7.445 41.536 -17.752 1.00 71.81 342 LEU A O 1
ATOM 2713 N N . GLN A 1 343 ? 5.664 40.162 -17.749 1.00 68.06 343 GLN A N 1
ATOM 2714 C CA . GLN A 1 343 ? 4.887 40.861 -18.778 1.00 68.06 343 GLN A CA 1
ATOM 2715 C C . GLN A 1 343 ? 4.276 42.187 -18.275 1.00 68.06 343 GLN A C 1
ATOM 2717 O O . GLN A 1 343 ? 3.924 43.044 -19.084 1.00 68.06 343 GLN A O 1
ATOM 2722 N N . GLY A 1 344 ? 4.217 42.406 -16.955 1.00 64.56 344 GLY A N 1
ATOM 2723 C CA . GLY A 1 344 ? 3.715 43.639 -16.341 1.00 64.56 344 GLY A CA 1
ATOM 2724 C C . GLY A 1 344 ? 2.215 43.603 -16.024 1.00 64.56 344 GLY A C 1
ATOM 2725 O O . GLY A 1 344 ? 1.608 42.541 -15.944 1.00 64.56 344 GLY A O 1
ATOM 2726 N N . SER A 1 345 ? 1.619 44.776 -15.785 1.00 57.59 345 SER A N 1
ATOM 2727 C CA . SER A 1 345 ? 0.252 44.924 -15.250 1.00 57.59 345 SER A CA 1
ATOM 2728 C C . SER A 1 345 ? -0.873 44.576 -16.233 1.00 57.59 345 SER A C 1
ATOM 2730 O O . SER A 1 345 ? -2.006 44.390 -15.803 1.00 57.59 345 SER A O 1
ATOM 2732 N N . GLU A 1 346 ? -0.584 44.507 -17.535 1.00 61.59 346 GLU A N 1
ATOM 2733 C CA . GLU A 1 346 ? -1.561 44.189 -18.583 1.00 61.59 346 GLU A CA 1
ATOM 2734 C C . GLU A 1 346 ? -1.131 42.928 -19.337 1.00 61.59 346 GLU A C 1
ATOM 2736 O O . GLU A 1 346 ? -0.415 42.992 -20.339 1.00 61.59 346 GLU A O 1
ATOM 2741 N N . CYS A 1 347 ? -1.572 41.759 -18.868 1.00 62.75 347 CYS A N 1
ATOM 2742 C CA . CYS A 1 347 ? -1.442 40.547 -19.667 1.00 62.75 347 CYS A CA 1
ATOM 2743 C C . CYS A 1 347 ? -2.544 40.502 -20.724 1.00 62.75 347 CYS A C 1
ATOM 2745 O O . CYS A 1 347 ? -3.719 40.323 -20.399 1.00 62.75 347 CYS A O 1
ATOM 2747 N N . ARG A 1 348 ? -2.150 40.634 -21.992 1.00 66.38 348 ARG A N 1
ATOM 2748 C CA . ARG A 1 348 ? -3.012 40.380 -23.149 1.00 66.38 348 ARG A CA 1
ATOM 2749 C C . ARG A 1 348 ? -2.432 39.239 -23.970 1.00 66.38 348 ARG A C 1
ATOM 2751 O O . ARG A 1 348 ? -1.229 39.211 -24.245 1.00 66.38 348 ARG A O 1
ATOM 2758 N N . LEU A 1 349 ? -3.289 38.308 -24.362 1.00 64.25 349 LEU A N 1
ATOM 2759 C CA . LEU A 1 349 ? -2.973 37.274 -25.338 1.00 64.25 349 LEU A CA 1
ATOM 2760 C C . LEU A 1 349 ? -2.784 37.911 -26.729 1.00 64.25 349 LEU A C 1
ATOM 2762 O O . LEU A 1 349 ? -3.239 39.024 -26.992 1.00 64.25 349 LEU A O 1
ATOM 2766 N N . LEU A 1 350 ? -2.124 37.202 -27.652 1.00 65.75 350 LEU A N 1
ATOM 2767 C CA . LEU A 1 350 ? -1.877 37.689 -29.025 1.00 65.75 350 LEU A CA 1
ATOM 2768 C C . LEU A 1 350 ? -3.169 37.998 -29.805 1.00 65.75 350 LEU A C 1
ATOM 2770 O O . LEU A 1 350 ? -3.137 38.751 -30.774 1.00 65.75 350 LEU A O 1
ATOM 2774 N N . ASN A 1 351 ? -4.297 37.424 -29.385 1.00 69.81 351 ASN A N 1
ATOM 2775 C CA . ASN A 1 351 ? -5.631 37.676 -29.929 1.00 69.81 351 ASN A CA 1
ATOM 2776 C C . ASN A 1 351 ? -6.360 38.859 -29.252 1.00 69.81 351 ASN A C 1
ATOM 2778 O O . ASN A 1 351 ? -7.509 39.128 -29.589 1.00 69.81 351 ASN A O 1
ATOM 2782 N N . GLY A 1 352 ? -5.714 39.564 -28.318 1.00 67.06 352 GLY A N 1
ATOM 2783 C CA . GLY A 1 352 ? -6.284 40.698 -27.587 1.00 67.06 352 GLY A CA 1
ATOM 2784 C C . GLY A 1 352 ? -7.167 40.323 -26.394 1.00 67.06 352 GLY A C 1
ATOM 2785 O O . GLY A 1 352 ? -7.672 41.229 -25.734 1.00 67.06 352 GLY A O 1
ATOM 2786 N N . GLU A 1 353 ? -7.344 39.032 -26.100 1.00 69.75 353 GLU A N 1
ATOM 2787 C CA . GLU A 1 353 ? -8.089 38.566 -24.926 1.00 69.75 353 GLU A CA 1
ATOM 2788 C C . GLU A 1 353 ? -7.269 38.721 -23.636 1.00 69.75 353 GLU A C 1
ATOM 2790 O O . GLU A 1 353 ? -6.033 38.665 -23.645 1.00 69.75 353 GLU A O 1
ATOM 2795 N N . GLU A 1 354 ? -7.964 38.904 -22.512 1.00 64.81 354 GLU A N 1
ATOM 2796 C CA . GLU A 1 354 ? -7.345 38.853 -21.187 1.00 64.81 354 GLU A CA 1
ATOM 2797 C C . GLU A 1 354 ? -6.826 37.444 -20.900 1.00 64.81 354 GLU A C 1
ATOM 2799 O O . GLU A 1 354 ? -7.456 36.433 -21.221 1.00 64.81 354 GLU A O 1
ATOM 2804 N N . CYS A 1 355 ? -5.651 37.374 -20.283 1.00 64.25 355 CYS A N 1
ATOM 2805 C CA . CYS A 1 355 ? -5.069 36.099 -19.899 1.00 64.25 355 CYS A CA 1
ATOM 2806 C C . CYS A 1 355 ? -5.959 35.399 -18.854 1.00 64.25 355 CYS A C 1
ATOM 2808 O O . CYS A 1 355 ? -6.468 36.063 -17.947 1.00 64.25 355 CYS A O 1
ATOM 2810 N N . PRO A 1 356 ? -6.145 34.068 -18.941 1.00 61.84 356 PRO A N 1
ATOM 2811 C CA . PRO A 1 356 ? -6.940 33.336 -17.965 1.00 61.84 356 PRO A CA 1
ATOM 2812 C C . PRO A 1 356 ? -6.395 33.565 -16.551 1.00 61.84 356 PRO A C 1
ATOM 2814 O O . PRO A 1 356 ? -5.182 33.529 -16.330 1.00 61.84 356 PRO A O 1
ATOM 2817 N N . ALA A 1 357 ? -7.299 33.799 -15.596 1.00 57.62 357 ALA A N 1
ATOM 2818 C CA . ALA A 1 357 ? -6.940 33.983 -14.197 1.00 57.62 357 ALA A CA 1
ATOM 2819 C C . ALA A 1 357 ? -6.247 32.715 -13.677 1.00 57.62 357 ALA A C 1
ATOM 2821 O O . ALA A 1 357 ? -6.882 31.676 -13.496 1.00 57.62 357 ALA A O 1
ATOM 2822 N N . ILE A 1 358 ? -4.934 32.795 -13.456 1.00 56.34 358 ILE A N 1
ATOM 2823 C CA . ILE A 1 358 ? -4.185 31.712 -12.822 1.00 56.34 358 ILE A CA 1
ATOM 2824 C C . ILE A 1 358 ? -4.546 31.714 -11.337 1.00 56.34 358 ILE A C 1
ATOM 2826 O O . ILE A 1 358 ? -4.476 32.752 -10.674 1.00 56.34 358 ILE A O 1
ATOM 2830 N N . ASP A 1 359 ? -4.935 30.554 -10.802 1.00 56.94 359 ASP A N 1
ATOM 2831 C CA . ASP A 1 359 ? -5.156 30.409 -9.366 1.00 56.94 359 ASP A CA 1
ATOM 2832 C C . ASP A 1 359 ? -3.826 30.601 -8.623 1.00 56.94 359 ASP A C 1
ATOM 2834 O O . ASP A 1 359 ? -2.982 29.704 -8.535 1.00 56.94 359 ASP A O 1
ATOM 2838 N N . ASN A 1 360 ? -3.645 31.794 -8.054 1.00 54.66 360 ASN A N 1
ATOM 2839 C CA . ASN A 1 360 ? -2.456 32.157 -7.289 1.00 54.66 360 ASN A CA 1
ATOM 2840 C C . ASN A 1 360 ? -2.208 31.237 -6.078 1.00 54.66 360 ASN A C 1
ATOM 2842 O O . ASN A 1 360 ? -1.093 31.222 -5.549 1.00 54.66 360 ASN A O 1
ATOM 2846 N N . ARG A 1 361 ? -3.191 30.428 -5.649 1.00 54.50 361 ARG A N 1
ATOM 2847 C CA . ARG A 1 361 ? -3.002 29.416 -4.596 1.00 54.50 361 ARG A CA 1
ATOM 2848 C C . ARG A 1 361 ? -1.973 28.354 -4.984 1.00 54.50 361 ARG A C 1
ATOM 2850 O O . ARG A 1 361 ? -1.253 27.884 -4.109 1.00 54.50 361 ARG A O 1
ATOM 2857 N N . LEU A 1 362 ? -1.840 28.013 -6.268 1.00 50.53 362 LEU A N 1
ATOM 2858 C CA . LEU A 1 362 ? -0.836 27.052 -6.755 1.00 50.53 362 LEU A CA 1
ATOM 2859 C C . LEU A 1 362 ? 0.596 27.626 -6.747 1.00 50.53 362 LEU A C 1
ATOM 2861 O O . LEU A 1 362 ? 1.576 26.877 -6.756 1.00 50.53 362 LEU A O 1
ATOM 2865 N N . LEU A 1 363 ? 0.713 28.956 -6.684 1.00 51.66 363 LEU A N 1
ATOM 2866 C CA . LEU A 1 363 ? 1.969 29.710 -6.733 1.00 51.66 363 LEU A CA 1
ATOM 2867 C C . LEU A 1 363 ? 2.478 30.121 -5.353 1.00 51.66 363 LEU A C 1
ATOM 2869 O O . LEU A 1 363 ? 3.687 30.277 -5.157 1.00 51.66 363 LEU A O 1
ATOM 2873 N N . GLU A 1 364 ? 1.576 30.309 -4.388 1.00 60.91 364 GLU A N 1
ATOM 2874 C CA . GLU A 1 364 ? 1.973 30.516 -3.003 1.00 60.91 364 GLU A CA 1
ATOM 2875 C C . GLU A 1 364 ? 2.734 29.279 -2.508 1.00 60.91 364 GLU A C 1
ATOM 2877 O O . GLU A 1 364 ? 2.335 28.133 -2.737 1.00 60.91 364 GLU A O 1
ATOM 2882 N N . HIS A 1 365 ? 3.860 29.521 -1.820 1.00 62.19 365 HIS A N 1
ATOM 2883 C CA . HIS A 1 365 ? 4.603 28.467 -1.130 1.00 62.19 365 HIS A CA 1
ATOM 2884 C C . HIS A 1 365 ? 3.594 27.602 -0.363 1.00 62.19 365 HIS A C 1
ATOM 2886 O O . HIS A 1 365 ? 2.757 28.203 0.313 1.00 62.19 365 HIS A O 1
ATOM 2892 N N . PRO A 1 366 ? 3.658 26.254 -0.411 1.00 64.38 366 PRO A N 1
ATOM 2893 C CA . PRO A 1 366 ? 2.629 25.388 0.173 1.00 64.38 366 PRO A CA 1
ATOM 2894 C C . PRO A 1 366 ? 2.203 25.860 1.568 1.00 64.38 366 PRO A C 1
ATOM 2896 O O . PRO A 1 366 ? 1.029 26.026 1.876 1.00 64.38 366 PRO A O 1
ATOM 2899 N N . PHE A 1 367 ? 3.187 26.266 2.368 1.00 68.69 367 PHE A N 1
ATOM 2900 C CA . PHE A 1 367 ? 2.974 26.708 3.741 1.00 68.69 367 PHE A CA 1
ATOM 2901 C C . PHE A 1 367 ? 2.216 28.026 3.947 1.00 68.69 367 PHE A C 1
ATOM 2903 O O . PHE A 1 367 ? 1.883 28.321 5.092 1.00 68.69 367 PHE A O 1
ATOM 2910 N N . LYS A 1 368 ? 1.953 28.791 2.885 1.00 69.19 368 LYS A N 1
ATOM 2911 C CA . LYS A 1 368 ? 1.202 30.056 2.888 1.00 69.19 368 LYS A CA 1
ATOM 2912 C C . LYS A 1 368 ? -0.217 29.924 2.318 1.00 69.19 368 LYS A C 1
ATOM 2914 O O . LYS A 1 368 ? -0.992 30.864 2.452 1.00 69.19 368 LYS A O 1
ATOM 2919 N N . GLN A 1 369 ? -0.556 28.766 1.743 1.00 67.94 369 GLN A N 1
ATOM 2920 C CA . GLN A 1 369 ? -1.848 28.528 1.090 1.00 67.94 369 GLN A CA 1
ATOM 2921 C C . GLN A 1 369 ? -3.026 28.489 2.075 1.00 67.94 369 GLN A C 1
ATOM 2923 O O . GLN A 1 369 ? -4.149 28.818 1.700 1.00 67.94 369 GLN A O 1
ATOM 2928 N N . TYR A 1 370 ? -2.793 28.068 3.323 1.00 75.12 370 TYR A N 1
ATOM 2929 C CA . TYR A 1 370 ? -3.804 28.095 4.379 1.00 75.12 370 TYR A CA 1
ATOM 2930 C C . TYR A 1 370 ? -3.709 29.407 5.161 1.00 75.12 370 TYR A C 1
ATOM 2932 O O . TYR A 1 370 ? -2.656 29.723 5.721 1.00 75.12 370 TYR A O 1
ATOM 2940 N N . LYS A 1 371 ? -4.812 30.160 5.196 1.00 76.88 371 LYS A N 1
ATOM 2941 C CA . LYS A 1 371 ? -4.941 31.412 5.947 1.00 76.88 371 LYS A CA 1
ATOM 2942 C C . LYS A 1 371 ? -6.057 31.216 6.981 1.00 76.88 371 LYS A C 1
ATOM 2944 O O . LYS A 1 371 ? -7.201 31.052 6.559 1.00 76.88 371 LYS A O 1
ATOM 2949 N N . PRO A 1 372 ? -5.735 31.158 8.286 1.00 79.69 372 PRO A N 1
ATOM 2950 C CA . PRO A 1 372 ? -6.742 30.973 9.328 1.00 79.69 372 PRO A CA 1
ATOM 2951 C C . PRO A 1 372 ? -7.719 32.155 9.334 1.00 79.69 372 PRO A C 1
ATOM 2953 O O . PRO A 1 372 ? -7.297 33.292 9.105 1.00 79.69 372 PRO A O 1
ATOM 2956 N N . MET A 1 373 ? -9.009 31.890 9.559 1.00 84.19 373 MET A N 1
ATOM 2957 C CA . MET A 1 373 ? -10.040 32.932 9.642 1.00 84.19 373 MET A CA 1
ATOM 2958 C C . MET A 1 373 ? -10.279 33.368 11.093 1.00 84.19 373 MET A C 1
ATOM 2960 O O . MET A 1 373 ? -10.583 34.538 11.325 1.00 84.19 373 MET A O 1
ATOM 2964 N N . SER A 1 374 ? -10.076 32.467 12.061 1.00 87.19 374 SER A N 1
ATOM 2965 C CA . SER A 1 374 ? -10.087 32.756 13.500 1.00 87.19 374 SER A CA 1
ATOM 2966 C C . SER A 1 374 ? -8.790 32.333 14.209 1.00 87.19 374 SER A C 1
ATOM 2968 O O . SER A 1 374 ? -7.880 31.758 13.608 1.00 87.19 374 SER A O 1
ATOM 2970 N N . LEU A 1 375 ? -8.688 32.634 15.510 1.00 84.75 375 LEU A N 1
ATOM 2971 C CA . LEU A 1 375 ? -7.591 32.149 16.352 1.00 84.75 375 LEU A CA 1
ATOM 2972 C C . LEU A 1 375 ? -7.660 30.626 16.550 1.00 84.75 375 LEU A C 1
ATOM 2974 O O . LEU A 1 375 ? -6.613 29.985 16.608 1.00 84.75 375 LEU A O 1
ATOM 2978 N N . GLU A 1 376 ? -8.863 30.042 16.610 1.00 78.31 376 GLU A N 1
ATOM 2979 C CA . GLU A 1 376 ? -9.027 28.584 16.712 1.00 78.31 376 GLU A CA 1
ATOM 2980 C C . GLU A 1 376 ? -8.575 27.858 15.435 1.00 78.31 376 GLU A C 1
ATOM 2982 O O . GLU A 1 376 ? -8.116 26.720 15.498 1.00 78.31 376 GLU A O 1
ATOM 2987 N N . ASP A 1 377 ? -8.635 28.531 14.283 1.00 78.31 377 ASP A N 1
ATOM 2988 C CA . ASP A 1 377 ? -8.201 27.988 12.993 1.00 78.31 377 ASP A CA 1
ATOM 2989 C C . ASP A 1 377 ? -6.672 27.924 12.832 1.00 78.31 377 ASP A C 1
ATOM 2991 O O . ASP A 1 377 ? -6.176 27.403 11.822 1.00 78.31 377 ASP A O 1
ATOM 2995 N N . VAL A 1 378 ? -5.901 28.495 13.766 1.00 84.44 378 VAL A N 1
ATOM 2996 C CA . VAL A 1 378 ? -4.437 28.562 13.680 1.00 84.44 378 VAL A CA 1
ATOM 2997 C C . VAL A 1 378 ? -3.835 27.171 13.872 1.00 84.44 378 VAL A C 1
ATOM 2999 O O . VAL A 1 378 ? -3.805 26.612 14.963 1.00 84.44 378 VAL A O 1
ATOM 3002 N N . GLN A 1 379 ? -3.276 26.629 12.792 1.00 82.25 379 GLN A N 1
ATOM 3003 C CA . GLN A 1 379 ? -2.583 25.343 12.819 1.00 82.25 379 GLN A CA 1
ATOM 3004 C C . GLN A 1 379 ? -1.224 25.464 13.514 1.00 82.25 379 GLN A C 1
ATOM 3006 O O . GLN A 1 379 ? -0.357 26.233 13.085 1.00 82.25 379 GLN A O 1
ATOM 3011 N N . VAL A 1 380 ? -1.028 24.657 14.555 1.00 84.50 380 VAL A N 1
ATOM 3012 C CA . VAL A 1 380 ? 0.214 24.590 15.333 1.00 84.50 380 VAL A CA 1
ATOM 3013 C C . VAL A 1 380 ? 1.202 23.620 14.676 1.00 84.50 380 VAL A C 1
ATOM 3015 O O . VAL A 1 380 ? 0.813 22.655 14.019 1.00 84.50 380 VAL A O 1
ATOM 3018 N N . TRP A 1 381 ? 2.496 23.905 14.819 1.00 87.44 381 TRP A N 1
ATOM 3019 C CA . TRP A 1 381 ? 3.571 23.017 14.384 1.00 87.44 381 TRP A CA 1
ATOM 3020 C C . TRP A 1 381 ? 4.031 22.120 15.528 1.00 87.44 381 TRP A C 1
ATOM 3022 O O . TRP A 1 381 ? 4.444 22.614 16.577 1.00 87.44 381 TRP A O 1
ATOM 3032 N N . ASP A 1 382 ? 4.077 20.820 15.272 1.00 86.06 382 ASP A N 1
ATOM 3033 C CA . ASP A 1 382 ? 4.659 19.838 16.172 1.00 86.06 382 ASP A CA 1
ATOM 3034 C C . ASP A 1 382 ? 6.155 19.707 15.903 1.00 86.06 382 ASP A C 1
ATOM 3036 O O . ASP A 1 382 ? 6.594 19.273 14.835 1.00 86.06 382 ASP A O 1
ATOM 3040 N N . PHE A 1 383 ? 6.960 20.085 16.892 1.00 87.75 383 PHE A N 1
ATOM 3041 C CA . PHE A 1 383 ? 8.400 19.873 16.857 1.00 87.75 383 PHE A CA 1
ATOM 3042 C C . PHE A 1 383 ? 8.740 18.403 17.119 1.00 87.75 383 PHE A C 1
ATOM 3044 O O . PHE A 1 383 ? 8.229 17.790 18.060 1.00 87.75 383 PHE A O 1
ATOM 3051 N N . PHE A 1 384 ? 9.675 17.862 16.340 1.00 87.44 384 PHE A N 1
ATOM 3052 C CA . PHE A 1 384 ? 10.250 16.549 16.587 1.00 87.44 384 PHE A CA 1
ATOM 3053 C C . PHE A 1 384 ? 11.772 16.562 16.440 1.00 87.44 384 PHE A C 1
ATOM 3055 O O . PHE A 1 384 ? 12.353 17.244 15.596 1.00 87.44 384 PHE A O 1
ATOM 3062 N N . ALA A 1 385 ? 12.431 15.739 17.249 1.00 87.81 385 ALA A N 1
ATOM 3063 C CA . ALA A 1 385 ? 13.854 15.456 17.138 1.00 87.81 385 ALA A CA 1
ATOM 3064 C C . ALA A 1 385 ? 14.136 14.022 17.595 1.00 87.81 385 ALA A C 1
ATOM 3066 O O . ALA A 1 385 ? 13.288 13.362 18.201 1.00 87.81 385 ALA A O 1
ATOM 3067 N N . LYS A 1 386 ? 15.358 13.546 17.336 1.00 82.50 386 LYS A N 1
ATOM 3068 C CA . LYS A 1 386 ? 15.806 12.196 17.716 1.00 82.50 386 LYS A CA 1
ATOM 3069 C C . LYS A 1 386 ? 15.605 11.905 19.205 1.00 82.50 386 LYS A C 1
ATOM 3071 O O . LYS A 1 386 ? 15.254 10.789 19.565 1.00 82.50 386 LYS A O 1
ATOM 3076 N N . ASN A 1 387 ? 15.804 12.915 20.051 1.00 81.06 387 ASN A N 1
ATOM 3077 C CA . ASN A 1 387 ? 15.363 12.935 21.440 1.00 81.06 387 ASN A CA 1
ATOM 3078 C C . ASN A 1 387 ? 14.849 14.347 21.747 1.00 81.06 387 ASN A C 1
ATOM 3080 O O . ASN A 1 387 ? 15.571 15.311 21.495 1.00 81.06 387 ASN A O 1
ATOM 3084 N N . TYR A 1 388 ? 13.645 14.480 22.298 1.00 80.88 388 TYR A N 1
ATOM 3085 C CA . TYR A 1 388 ? 13.139 15.769 22.771 1.00 80.88 388 TYR A CA 1
ATOM 3086 C C . TYR A 1 388 ? 12.218 15.605 23.973 1.00 80.88 388 TYR A C 1
ATOM 3088 O O . TYR A 1 388 ? 11.716 14.509 24.237 1.00 80.88 388 TYR A O 1
ATOM 3096 N N . TYR A 1 389 ? 12.023 16.704 24.701 1.00 75.75 389 TYR A N 1
ATOM 3097 C CA . TYR A 1 389 ? 11.056 16.759 25.782 1.00 75.75 389 TYR A CA 1
ATOM 3098 C C . TYR A 1 389 ? 9.774 17.431 25.297 1.00 75.75 389 TYR A C 1
ATOM 3100 O O . TYR A 1 389 ? 9.832 18.543 24.776 1.00 75.75 389 TYR A O 1
ATOM 3108 N N . SER A 1 390 ? 8.636 16.746 25.421 1.00 69.50 390 SER A N 1
ATOM 3109 C CA . SER A 1 390 ? 7.332 17.275 25.016 1.00 69.50 390 SER A CA 1
ATOM 3110 C C . SER A 1 390 ? 6.433 17.458 26.233 1.00 69.50 390 SER A C 1
ATOM 3112 O O . SER A 1 390 ? 6.121 16.466 26.892 1.00 69.50 390 SER A O 1
ATOM 3114 N N . PRO A 1 391 ? 5.953 18.683 26.504 1.00 64.94 391 PRO A N 1
ATOM 3115 C CA . PRO A 1 391 ? 4.947 18.904 27.533 1.00 64.94 391 PRO A CA 1
ATOM 3116 C C . PRO A 1 391 ? 3.563 18.415 27.098 1.00 64.94 391 PRO A C 1
ATOM 3118 O O . PRO A 1 391 ? 2.688 18.308 27.937 1.00 64.94 391 PRO A O 1
ATOM 3121 N N . ALA A 1 392 ? 3.343 18.102 25.815 1.00 65.25 392 ALA A N 1
ATOM 3122 C CA . ALA A 1 392 ? 2.049 17.701 25.257 1.00 65.25 392 ALA A CA 1
ATOM 3123 C C . ALA A 1 392 ? 1.805 16.176 25.260 1.00 65.25 392 ALA A C 1
ATOM 3125 O O . ALA A 1 392 ? 0.733 15.730 24.876 1.00 65.25 392 ALA A O 1
ATOM 3126 N N . SER A 1 393 ? 2.773 15.370 25.708 1.00 64.62 393 SER A N 1
ATOM 3127 C CA . SER A 1 393 ? 2.689 13.903 25.696 1.00 64.62 393 SER A CA 1
ATOM 3128 C C . SER A 1 393 ? 2.749 13.298 27.096 1.00 64.62 393 SER A C 1
ATOM 3130 O O . SER A 1 393 ? 3.357 13.870 27.999 1.00 64.62 393 SER A O 1
ATOM 3132 N N . LEU A 1 394 ? 2.169 12.102 27.253 1.00 62.34 394 LEU A N 1
ATOM 3133 C CA . LEU A 1 394 ? 2.229 11.296 28.480 1.00 62.34 394 LEU A CA 1
ATOM 3134 C C . LEU A 1 394 ? 3.657 10.860 28.830 1.00 62.34 394 LEU A C 1
ATOM 3136 O O . LEU A 1 394 ? 4.001 10.756 30.003 1.00 62.34 394 LEU A O 1
ATOM 3140 N N . ASN A 1 395 ? 4.498 10.616 27.820 1.00 66.06 395 ASN A N 1
ATOM 3141 C CA . ASN A 1 395 ? 5.918 10.368 28.033 1.00 66.06 395 ASN A CA 1
ATOM 3142 C C . ASN A 1 395 ? 6.689 11.654 27.716 1.00 66.06 395 ASN A C 1
ATOM 3144 O O . ASN A 1 395 ? 6.845 11.975 26.533 1.00 66.06 395 ASN A O 1
ATOM 3148 N N . PRO A 1 396 ? 7.174 12.395 28.730 1.00 68.94 396 PRO A N 1
ATOM 3149 C CA . PRO A 1 396 ? 7.821 13.675 28.504 1.00 68.94 396 PRO A CA 1
ATOM 3150 C C . PRO A 1 396 ? 9.102 13.509 27.697 1.00 68.94 396 PRO A C 1
ATOM 3152 O O . PRO A 1 396 ? 9.391 14.375 26.888 1.00 68.94 396 PRO A O 1
ATOM 3155 N N . ARG A 1 397 ? 9.841 12.397 27.832 1.00 78.38 397 ARG A N 1
ATOM 3156 C CA . ARG A 1 397 ? 11.020 12.106 27.004 1.00 78.38 397 ARG A CA 1
ATOM 3157 C C . ARG A 1 397 ? 10.607 11.290 25.784 1.00 78.38 397 ARG A C 1
ATOM 3159 O O . ARG A 1 397 ? 10.372 10.087 25.879 1.00 78.38 397 ARG A O 1
ATOM 3166 N N . ARG A 1 398 ? 10.590 11.924 24.616 1.00 72.38 398 ARG A N 1
ATOM 3167 C CA . ARG A 1 398 ? 10.135 11.303 23.370 1.00 72.38 398 ARG A CA 1
ATOM 3168 C C . ARG A 1 398 ? 11.252 11.114 22.361 1.00 72.38 398 ARG A C 1
ATOM 3170 O O . ARG A 1 398 ? 12.250 11.838 22.338 1.00 72.38 398 ARG A O 1
ATOM 3177 N N . ARG A 1 399 ? 11.021 10.140 21.488 1.00 77.50 399 ARG A N 1
ATOM 3178 C CA . ARG A 1 399 ? 11.641 10.025 20.169 1.00 77.50 399 ARG A CA 1
ATOM 3179 C C . ARG A 1 399 ? 10.552 10.216 19.116 1.00 77.50 399 ARG A C 1
ATOM 3181 O O . ARG A 1 399 ? 9.374 10.296 19.462 1.00 77.50 399 ARG A O 1
ATOM 3188 N N . ILE A 1 400 ? 10.949 10.289 17.852 1.00 80.25 400 ILE A N 1
ATOM 3189 C CA . ILE A 1 400 ? 10.005 10.248 16.733 1.00 80.25 400 ILE A CA 1
ATOM 3190 C C . ILE A 1 400 ? 9.205 8.942 16.835 1.00 80.25 400 ILE A C 1
ATOM 3192 O O . ILE A 1 400 ? 9.784 7.875 17.026 1.00 80.25 400 ILE A O 1
ATOM 3196 N N . GLU A 1 401 ? 7.879 9.036 16.773 1.00 77.06 401 GLU A N 1
ATOM 3197 C CA . GLU A 1 401 ? 6.993 7.868 16.827 1.00 77.06 401 GLU A CA 1
ATOM 3198 C C . GLU A 1 401 ? 7.163 7.007 15.572 1.00 77.06 401 GLU A C 1
ATOM 3200 O O . GLU A 1 401 ? 7.401 7.542 14.490 1.00 77.06 401 GLU A O 1
ATOM 3205 N N . SER A 1 402 ? 7.015 5.686 15.691 1.00 74.56 402 SER A N 1
ATOM 3206 C CA . SER A 1 402 ? 7.315 4.737 14.606 1.00 74.56 402 SER A CA 1
ATOM 3207 C C . SER A 1 402 ? 6.550 5.030 13.309 1.00 74.56 402 SER A C 1
ATOM 3209 O O . SER A 1 402 ? 7.119 4.968 12.217 1.00 74.56 402 SER A O 1
ATOM 3211 N N . TYR A 1 403 ? 5.273 5.410 13.408 1.00 74.88 403 TYR A N 1
ATOM 3212 C CA . TYR A 1 403 ? 4.460 5.770 12.244 1.00 74.88 403 TYR A CA 1
ATOM 3213 C C . TYR A 1 403 ? 4.957 7.057 11.563 1.00 74.88 403 TYR A C 1
ATOM 3215 O O . TYR A 1 403 ? 5.010 7.132 10.332 1.00 74.88 403 TYR A O 1
ATOM 3223 N N . ASN A 1 404 ? 5.378 8.051 12.350 1.00 80.56 404 ASN A N 1
ATOM 3224 C CA . ASN A 1 404 ? 5.944 9.299 11.843 1.00 80.56 404 ASN A CA 1
ATOM 3225 C C . ASN A 1 404 ? 7.326 9.066 11.232 1.00 80.56 404 ASN A C 1
ATOM 3227 O O . ASN A 1 404 ? 7.626 9.617 10.177 1.00 80.56 404 ASN A O 1
ATOM 3231 N N . GLU A 1 405 ? 8.148 8.215 11.844 1.00 84.50 405 GLU A N 1
ATOM 3232 C CA . GLU A 1 405 ? 9.462 7.833 11.328 1.00 84.50 405 GLU A CA 1
ATOM 3233 C C . GLU A 1 405 ? 9.345 7.190 9.940 1.00 84.50 405 GLU A C 1
ATOM 3235 O O . GLU A 1 405 ? 10.042 7.594 9.007 1.00 84.50 405 GLU A O 1
ATOM 3240 N N . LEU A 1 406 ? 8.398 6.264 9.757 1.00 81.00 406 LEU A N 1
ATOM 3241 C CA . LEU A 1 406 ? 8.125 5.645 8.460 1.00 81.00 406 LEU A CA 1
ATOM 3242 C C . LEU A 1 406 ? 7.678 6.675 7.407 1.00 81.00 406 LEU A C 1
ATOM 3244 O O . LEU A 1 406 ? 8.152 6.652 6.267 1.00 81.00 406 LEU A O 1
ATOM 3248 N N . ALA A 1 407 ? 6.794 7.606 7.781 1.00 83.69 407 ALA A N 1
ATOM 3249 C CA . ALA A 1 407 ? 6.328 8.664 6.887 1.00 83.69 407 ALA A CA 1
ATOM 3250 C C . ALA A 1 407 ? 7.457 9.629 6.483 1.00 83.69 407 ALA A C 1
ATOM 3252 O O . ALA A 1 407 ? 7.607 9.933 5.295 1.00 83.69 407 ALA A O 1
ATOM 3253 N N . ILE A 1 408 ? 8.271 10.068 7.447 1.00 88.75 408 ILE A N 1
ATOM 3254 C CA . ILE A 1 408 ? 9.404 10.978 7.243 1.00 88.75 408 ILE A CA 1
ATOM 3255 C C . ILE A 1 408 ? 10.481 10.314 6.380 1.00 88.75 408 ILE A C 1
ATOM 3257 O O . ILE A 1 408 ? 10.973 10.938 5.441 1.00 88.75 408 ILE A O 1
ATOM 3261 N N . ASN A 1 409 ? 10.809 9.043 6.630 1.00 87.31 409 ASN A N 1
ATOM 3262 C CA . ASN A 1 409 ? 11.799 8.308 5.840 1.00 87.31 409 ASN A CA 1
ATOM 3263 C C . ASN A 1 409 ? 11.400 8.215 4.360 1.00 87.31 409 ASN A C 1
ATOM 3265 O O . ASN A 1 409 ? 12.245 8.416 3.485 1.00 87.31 409 ASN A O 1
ATOM 3269 N N . ARG A 1 410 ? 10.108 7.998 4.069 1.00 82.88 410 ARG A N 1
ATOM 3270 C CA . ARG A 1 410 ? 9.581 8.058 2.694 1.00 82.88 410 ARG A CA 1
ATOM 3271 C C . ARG A 1 410 ? 9.763 9.450 2.080 1.00 82.88 410 ARG A C 1
ATOM 3273 O O . ARG A 1 410 ? 10.335 9.567 1.003 1.00 82.88 410 ARG A O 1
ATOM 3280 N N . VAL A 1 411 ? 9.375 10.507 2.801 1.00 87.88 411 VAL A N 1
ATOM 3281 C CA . VAL A 1 411 ? 9.524 11.902 2.337 1.00 87.88 411 VAL A CA 1
ATOM 3282 C C . VAL A 1 411 ? 10.988 12.255 2.041 1.00 87.88 411 VAL A C 1
ATOM 3284 O O . VAL A 1 411 ? 11.285 12.893 1.030 1.00 87.88 411 VAL A O 1
ATOM 3287 N N . VAL A 1 412 ? 11.922 11.828 2.894 1.00 89.38 412 VAL A N 1
ATOM 3288 C CA . VAL A 1 412 ? 13.360 12.045 2.683 1.00 89.38 412 VAL A CA 1
ATOM 3289 C C . VAL A 1 412 ? 13.869 11.268 1.471 1.00 89.38 412 VAL A C 1
ATOM 3291 O O . VAL A 1 412 ? 14.665 11.812 0.703 1.00 89.38 412 VAL A O 1
ATOM 3294 N N . SER A 1 413 ? 13.415 10.028 1.270 1.00 84.81 413 SER A N 1
ATOM 3295 C CA . SER A 1 413 ? 13.788 9.230 0.099 1.00 84.81 413 SER A CA 1
ATOM 3296 C C . SER A 1 413 ? 13.372 9.923 -1.201 1.00 84.81 413 SER A C 1
ATOM 3298 O O . SER A 1 413 ? 14.222 10.142 -2.069 1.00 84.81 413 SER A O 1
ATOM 3300 N N . ASP A 1 414 ? 12.119 10.374 -1.283 1.00 81.50 414 ASP A N 1
ATOM 3301 C CA . ASP A 1 414 ? 11.587 11.100 -2.441 1.00 81.50 414 ASP A CA 1
ATOM 3302 C C . ASP A 1 414 ? 12.364 12.400 -2.703 1.00 81.50 414 ASP A C 1
ATOM 3304 O O . ASP A 1 414 ? 12.755 12.700 -3.838 1.00 81.50 414 ASP A O 1
ATOM 3308 N N . LEU A 1 415 ? 12.670 13.152 -1.639 1.00 86.12 415 LEU A N 1
ATOM 3309 C CA . LEU A 1 415 ? 13.470 14.371 -1.726 1.00 86.12 415 LEU A CA 1
ATOM 3310 C C . LEU A 1 415 ? 14.881 14.092 -2.265 1.00 86.12 415 LEU A C 1
ATOM 3312 O O . LEU A 1 415 ? 15.373 14.828 -3.124 1.00 86.12 415 LEU A O 1
ATOM 3316 N N . MET A 1 416 ? 15.555 13.045 -1.778 1.00 86.94 416 MET A N 1
ATOM 3317 C CA . MET A 1 416 ? 16.902 12.698 -2.242 1.00 86.94 416 MET A CA 1
ATOM 3318 C C . MET A 1 416 ? 16.910 12.315 -3.721 1.00 86.94 416 MET A C 1
ATOM 3320 O O . MET A 1 416 ? 17.849 12.677 -4.439 1.00 86.94 416 MET A O 1
ATOM 3324 N N . THR A 1 417 ? 15.864 11.644 -4.195 1.00 77.19 417 THR A N 1
ATOM 3325 C CA . THR A 1 417 ? 15.692 11.311 -5.612 1.00 77.19 417 THR A CA 1
ATOM 3326 C C . THR A 1 417 ? 15.504 12.567 -6.453 1.00 77.19 417 THR A C 1
ATOM 3328 O O . THR A 1 417 ? 16.196 12.743 -7.460 1.00 77.19 417 THR A O 1
ATOM 3331 N N . MET A 1 418 ? 14.664 13.500 -5.999 1.00 79.12 418 MET A N 1
ATOM 3332 C CA . MET A 1 418 ? 14.478 14.792 -6.661 1.00 79.12 418 MET A CA 1
ATOM 3333 C C . MET A 1 418 ? 15.796 15.583 -6.751 1.00 79.12 418 MET A C 1
ATOM 3335 O O . MET A 1 418 ? 16.184 16.032 -7.831 1.00 79.12 418 MET A O 1
ATOM 3339 N N . ILE A 1 419 ? 16.538 15.700 -5.645 1.00 84.06 419 ILE A N 1
ATOM 3340 C CA . ILE A 1 419 ? 17.806 16.449 -5.580 1.00 84.06 419 ILE A CA 1
ATOM 3341 C C . ILE A 1 419 ? 18.890 15.832 -6.481 1.00 84.06 419 ILE A C 1
ATOM 3343 O O . ILE A 1 419 ? 19.709 16.556 -7.069 1.00 84.06 419 ILE A O 1
ATOM 3347 N N . ASN A 1 420 ? 18.918 14.501 -6.590 1.00 83.12 420 ASN A N 1
ATOM 3348 C CA . ASN A 1 420 ? 19.928 13.765 -7.349 1.00 83.12 420 ASN A CA 1
ATOM 3349 C C . ASN A 1 420 ? 19.516 13.402 -8.780 1.00 83.12 420 ASN A C 1
ATOM 3351 O O . ASN A 1 420 ? 20.314 12.752 -9.462 1.00 83.12 420 ASN A O 1
ATOM 3355 N N . ARG A 1 421 ? 18.358 13.868 -9.273 1.00 77.75 421 ARG A N 1
ATOM 3356 C CA . ARG A 1 421 ? 17.847 13.588 -10.632 1.00 77.75 421 ARG A CA 1
ATOM 3357 C C . ARG A 1 421 ? 18.911 13.780 -11.728 1.00 77.75 421 ARG A C 1
ATOM 3359 O O . ARG A 1 421 ? 19.059 12.937 -12.602 1.00 77.75 421 ARG A O 1
ATOM 3366 N N . TYR A 1 422 ? 19.731 14.832 -11.623 1.00 74.56 422 TYR A N 1
ATOM 3367 C CA . TYR A 1 422 ? 20.811 15.162 -12.577 1.00 74.56 422 TYR A CA 1
ATOM 3368 C C . TYR A 1 422 ? 22.230 15.014 -11.997 1.00 74.56 422 TYR A C 1
ATOM 3370 O O . TYR A 1 422 ? 23.174 15.678 -12.435 1.00 74.56 422 TYR A O 1
ATOM 3378 N N . SER A 1 423 ? 22.395 14.169 -10.978 1.00 78.88 423 SER A N 1
ATOM 3379 C CA . SER A 1 423 ? 23.667 13.941 -10.270 1.00 78.88 423 SER A CA 1
ATOM 3380 C C . SER A 1 423 ? 24.830 13.598 -11.214 1.00 78.88 423 SER A C 1
ATOM 3382 O O . SER A 1 423 ? 25.888 14.234 -11.157 1.00 78.88 423 SER A O 1
ATOM 3384 N N . LYS A 1 424 ? 24.612 12.665 -12.153 1.00 67.69 424 LYS A N 1
ATOM 3385 C CA . LYS A 1 424 ? 25.618 12.226 -13.139 1.00 67.69 424 LYS A CA 1
ATOM 3386 C C . LYS A 1 424 ? 26.066 13.349 -14.076 1.00 67.69 424 LYS A C 1
ATOM 3388 O O . LYS A 1 424 ? 27.264 13.598 -14.187 1.00 67.69 424 LYS A O 1
ATOM 3393 N N . GLN A 1 425 ? 25.123 14.076 -14.682 1.00 74.06 425 GLN A N 1
ATOM 3394 C CA . GLN A 1 425 ? 25.423 15.208 -15.575 1.00 74.0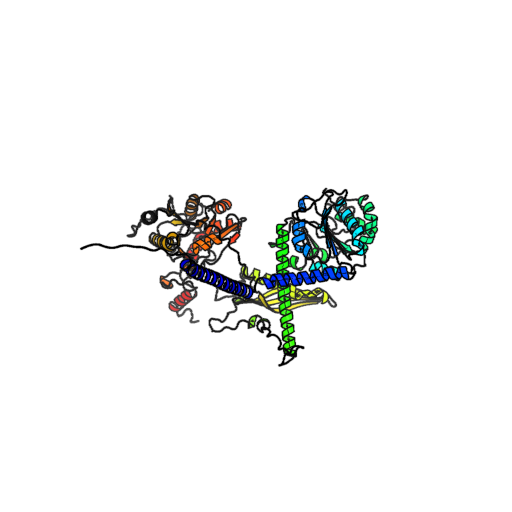6 425 GLN A CA 1
ATOM 3395 C C . GLN A 1 425 ? 26.251 16.284 -14.857 1.00 74.06 425 GLN A C 1
ATOM 3397 O O . GLN A 1 425 ? 27.197 16.844 -15.412 1.00 74.06 425 GLN A O 1
ATOM 3402 N N . ARG A 1 426 ? 25.934 16.527 -13.579 1.00 77.94 426 ARG A N 1
ATOM 3403 C CA . ARG A 1 426 ? 26.615 17.513 -12.732 1.00 77.94 426 ARG A CA 1
ATOM 3404 C C . ARG A 1 426 ? 27.902 16.985 -12.079 1.00 77.94 426 ARG A C 1
ATOM 3406 O O . ARG A 1 426 ? 28.606 17.760 -11.435 1.00 77.94 426 ARG A O 1
ATOM 3413 N N . GLY A 1 427 ? 28.227 15.695 -12.221 1.00 82.00 427 GLY A N 1
ATOM 3414 C CA . GLY A 1 427 ? 29.419 15.074 -11.632 1.00 82.00 427 GLY A CA 1
ATOM 3415 C C . GLY A 1 427 ? 29.453 15.102 -10.098 1.00 82.00 427 GLY A C 1
ATOM 3416 O O . GLY A 1 427 ? 30.539 15.182 -9.511 1.00 82.00 427 GLY A O 1
ATOM 3417 N N . ARG A 1 428 ? 28.279 15.084 -9.453 1.00 87.38 428 ARG A N 1
ATOM 3418 C CA . ARG A 1 428 ? 28.103 15.181 -7.996 1.00 87.38 428 ARG A CA 1
ATOM 3419 C C . ARG A 1 428 ? 26.955 14.306 -7.503 1.00 87.38 428 ARG A C 1
ATOM 3421 O O . ARG A 1 428 ? 25.968 14.164 -8.207 1.00 87.38 428 ARG A O 1
ATOM 3428 N N . VAL A 1 429 ? 27.030 13.817 -6.274 1.00 87.12 429 VAL A N 1
ATOM 3429 C CA . VAL A 1 429 ? 25.937 13.126 -5.574 1.00 87.12 429 VAL A CA 1
ATOM 3430 C C . VAL A 1 429 ? 25.765 13.756 -4.198 1.00 87.12 429 VAL A C 1
ATOM 3432 O O . VAL A 1 429 ? 26.740 14.149 -3.561 1.00 87.12 429 VAL A O 1
ATOM 3435 N N . ILE A 1 430 ? 24.520 13.892 -3.758 1.00 90.38 430 ILE A N 1
ATOM 3436 C CA . ILE A 1 430 ? 24.165 14.330 -2.411 1.00 90.38 430 ILE A CA 1
ATOM 3437 C C . ILE A 1 430 ? 23.575 13.125 -1.684 1.00 90.38 430 ILE A C 1
ATOM 3439 O O . ILE A 1 430 ? 22.566 12.582 -2.111 1.00 90.38 430 ILE A O 1
ATOM 3443 N N . GLU A 1 431 ? 24.207 12.693 -0.602 1.00 89.25 431 GLU A N 1
ATOM 3444 C CA . GLU A 1 431 ? 23.729 11.577 0.217 1.00 89.25 431 GLU A CA 1
ATOM 3445 C C . GLU A 1 431 ? 23.076 12.105 1.494 1.00 89.25 431 GLU A C 1
ATOM 3447 O O . GLU A 1 431 ? 23.610 13.011 2.133 1.00 89.25 431 GLU A O 1
ATOM 3452 N N . PHE A 1 432 ? 21.949 11.524 1.892 1.00 92.62 432 PHE A N 1
ATOM 3453 C CA . PHE A 1 432 ? 21.344 11.786 3.195 1.00 92.62 432 PHE A CA 1
ATOM 3454 C C . PHE A 1 432 ? 22.166 11.131 4.318 1.00 92.62 432 PHE A C 1
ATOM 3456 O O . PHE A 1 432 ? 22.695 10.031 4.138 1.00 92.62 432 PHE A O 1
ATOM 3463 N N . ARG A 1 433 ? 22.311 11.814 5.462 1.00 92.19 433 ARG A N 1
ATOM 3464 C CA . ARG A 1 433 ? 23.018 11.296 6.645 1.00 92.19 433 ARG A CA 1
ATOM 3465 C C . ARG A 1 433 ? 22.101 11.139 7.846 1.00 92.19 433 ARG A C 1
ATOM 3467 O O . ARG A 1 433 ? 22.023 10.040 8.377 1.00 92.19 433 ARG A O 1
ATOM 3474 N N . ASP A 1 434 ? 21.470 12.222 8.285 1.00 90.94 434 ASP A N 1
ATOM 3475 C CA . ASP A 1 434 ? 20.570 12.208 9.443 1.00 90.94 434 ASP A CA 1
ATOM 3476 C C . ASP A 1 434 ? 19.603 13.406 9.391 1.00 90.94 434 ASP A C 1
ATOM 3478 O O . ASP A 1 434 ? 19.831 14.371 8.650 1.00 90.94 434 ASP A O 1
ATOM 3482 N N . ILE A 1 435 ? 18.540 13.351 10.192 1.00 90.88 435 ILE A N 1
ATOM 3483 C CA . ILE A 1 435 ? 17.653 14.486 10.476 1.00 90.88 435 ILE A CA 1
ATOM 3484 C C . ILE A 1 435 ? 18.016 15.020 11.856 1.00 90.88 435 ILE A C 1
ATOM 3486 O O . ILE A 1 435 ? 17.942 14.299 12.850 1.00 90.88 435 ILE A O 1
ATOM 3490 N N . MET A 1 436 ? 18.390 16.295 11.933 1.00 89.88 436 MET A N 1
ATOM 3491 C CA . MET A 1 436 ? 18.738 16.918 13.212 1.00 89.88 436 MET A CA 1
ATOM 3492 C C . MET A 1 436 ? 17.478 17.172 14.045 1.00 89.88 436 MET A C 1
ATOM 3494 O O . MET A 1 436 ? 17.396 16.782 15.209 1.00 89.88 436 MET A O 1
ATOM 3498 N N . TYR A 1 437 ? 16.492 17.814 13.423 1.00 91.62 437 TYR A N 1
ATOM 3499 C CA . TYR A 1 437 ? 15.148 18.032 13.944 1.00 91.62 437 TYR A CA 1
ATOM 3500 C C . TYR A 1 437 ? 14.206 18.359 12.783 1.00 91.62 437 TYR A C 1
ATOM 3502 O O . TYR A 1 437 ? 14.641 18.586 11.649 1.00 91.62 437 TYR A O 1
ATOM 3510 N N . GLY A 1 438 ? 12.915 18.430 13.071 1.00 92.69 438 GLY A N 1
ATOM 3511 C CA . GLY A 1 438 ? 11.947 18.970 12.141 1.00 92.69 438 GLY A CA 1
ATOM 3512 C C . GLY A 1 438 ? 10.685 19.467 12.821 1.00 92.69 438 GLY A C 1
ATOM 3513 O O . GLY A 1 438 ? 10.517 19.357 14.034 1.00 92.69 438 GLY A O 1
ATOM 3514 N N . TYR A 1 439 ? 9.811 20.029 12.002 1.00 91.69 439 TYR A N 1
ATOM 3515 C CA . TYR A 1 439 ? 8.461 20.406 12.375 1.00 91.69 439 TYR A CA 1
ATOM 3516 C C . TYR A 1 439 ? 7.493 19.709 11.435 1.00 91.69 439 TYR A C 1
ATOM 3518 O O . TYR A 1 439 ? 7.753 19.630 10.230 1.00 91.69 439 TYR A O 1
ATOM 3526 N N . VAL A 1 440 ? 6.388 19.221 11.978 1.00 91.19 440 VAL A N 1
ATOM 3527 C CA . VAL A 1 440 ? 5.282 18.660 11.211 1.00 91.19 440 VAL A CA 1
ATOM 3528 C C . VAL A 1 440 ? 4.005 19.408 11.561 1.00 91.19 440 VAL A C 1
ATOM 3530 O O . VAL A 1 440 ? 3.822 19.821 12.700 1.00 91.19 440 VAL A O 1
ATOM 3533 N N . ARG A 1 441 ? 3.125 19.623 10.589 1.00 88.81 441 ARG A N 1
ATOM 3534 C CA . ARG A 1 441 ? 1.747 20.031 10.877 1.00 88.81 441 ARG A CA 1
ATOM 3535 C C . ARG A 1 441 ? 0.784 19.370 9.911 1.00 88.81 441 ARG A C 1
ATOM 3537 O O . ARG A 1 441 ? 1.128 19.079 8.763 1.00 88.81 441 ARG A O 1
ATOM 3544 N N . TYR A 1 442 ? -0.435 19.179 10.382 1.00 85.31 442 TYR A N 1
ATOM 3545 C CA . TYR A 1 442 ? -1.545 18.692 9.584 1.00 85.31 442 TYR A CA 1
ATOM 3546 C C . TYR A 1 442 ? -2.338 19.877 9.026 1.00 85.31 442 TYR A C 1
ATOM 3548 O O . TYR A 1 442 ? -2.819 20.715 9.787 1.00 85.31 442 TYR A O 1
ATOM 3556 N N . THR A 1 443 ? -2.493 19.939 7.702 1.00 78.75 443 THR A N 1
ATOM 3557 C CA . THR A 1 443 ? -3.334 20.942 7.042 1.00 78.75 443 THR A CA 1
ATOM 3558 C C . THR A 1 443 ? -4.534 20.236 6.402 1.00 78.75 443 THR A C 1
ATOM 3560 O O . THR A 1 443 ? -4.363 19.548 5.385 1.00 78.75 443 THR A O 1
ATOM 3563 N N . PRO A 1 444 ? -5.752 20.382 6.969 1.00 72.38 444 PRO A N 1
ATOM 3564 C CA . PRO A 1 444 ? -6.954 19.719 6.477 1.00 72.38 444 PRO A CA 1
ATOM 3565 C C . PRO A 1 444 ? -7.153 19.934 4.973 1.00 72.38 444 PRO A C 1
ATOM 3567 O O . PRO A 1 444 ? -6.998 21.044 4.464 1.00 72.38 444 PRO A O 1
ATOM 3570 N N . GLY A 1 445 ? -7.451 18.853 4.250 1.00 70.62 445 GLY A N 1
ATOM 3571 C CA . GLY A 1 445 ? -7.685 18.870 2.800 1.00 70.62 445 GLY A CA 1
ATOM 3572 C C . GLY A 1 445 ? -6.447 19.089 1.916 1.00 70.62 445 GLY A C 1
ATOM 3573 O O . GLY A 1 445 ? -6.522 18.821 0.722 1.00 70.62 445 GLY A O 1
ATOM 3574 N N . GLN A 1 446 ? -5.305 19.528 2.463 1.00 73.06 446 GLN A N 1
ATOM 3575 C CA . GLN A 1 446 ? -4.088 19.804 1.682 1.00 73.06 446 GLN A CA 1
ATOM 3576 C C . GLN A 1 446 ? -2.999 18.748 1.874 1.00 73.06 446 GLN A C 1
ATOM 3578 O O . GLN A 1 446 ? -2.286 18.438 0.917 1.00 73.06 446 GLN A O 1
ATOM 3583 N N . GLY A 1 447 ? -2.857 18.195 3.080 1.00 81.88 447 GLY A N 1
ATOM 3584 C CA . GLY A 1 447 ? -1.844 17.187 3.382 1.00 81.88 447 GLY A CA 1
ATOM 3585 C C . GLY A 1 447 ? -1.103 17.431 4.691 1.00 81.88 447 GLY A C 1
ATOM 3586 O O . GLY A 1 447 ? -1.582 18.114 5.595 1.00 81.88 447 GLY A O 1
ATOM 3587 N N . ILE A 1 448 ? 0.099 16.866 4.762 1.00 87.19 448 ILE A N 1
ATOM 3588 C CA . ILE A 1 448 ? 1.028 17.022 5.879 1.00 87.19 448 ILE A CA 1
ATOM 3589 C C . ILE A 1 448 ? 2.201 17.894 5.431 1.00 87.19 448 ILE A C 1
ATOM 3591 O O . ILE A 1 448 ? 2.845 17.619 4.415 1.00 87.19 448 ILE A O 1
ATOM 3595 N N . ASP A 1 449 ? 2.487 18.932 6.205 1.00 88.94 449 ASP A N 1
ATOM 3596 C CA . ASP A 1 449 ? 3.603 19.846 5.988 1.00 88.94 449 ASP A CA 1
ATOM 3597 C C . ASP A 1 449 ? 4.797 19.451 6.859 1.00 88.94 449 ASP A C 1
ATOM 3599 O O . ASP A 1 449 ? 4.639 19.173 8.044 1.00 88.94 449 ASP A O 1
ATOM 3603 N N . TYR A 1 450 ? 5.996 19.489 6.281 1.00 91.25 450 TYR A N 1
ATOM 3604 C CA . TYR A 1 450 ? 7.259 19.161 6.933 1.00 91.25 450 TYR A CA 1
ATOM 3605 C C . TYR A 1 450 ? 8.292 20.273 6.746 1.00 91.25 450 TYR A C 1
ATOM 3607 O O . TYR A 1 450 ? 8.609 20.666 5.620 1.00 91.25 450 TYR A O 1
ATOM 3615 N N . ILE A 1 451 ? 8.899 20.714 7.843 1.00 93.06 451 ILE A N 1
ATOM 3616 C CA . ILE A 1 451 ? 10.147 21.482 7.839 1.00 93.06 451 ILE A CA 1
ATOM 3617 C C . ILE A 1 451 ? 11.227 20.556 8.383 1.00 93.06 451 ILE A C 1
ATOM 3619 O O . ILE A 1 451 ? 11.225 20.251 9.569 1.00 93.06 451 ILE A O 1
ATOM 3623 N N . LEU A 1 452 ? 12.135 20.089 7.531 1.00 94.00 452 LEU A N 1
ATOM 3624 C CA . LEU A 1 452 ? 13.172 19.129 7.911 1.00 94.00 452 LEU A CA 1
ATOM 3625 C C . LEU A 1 452 ? 14.542 19.798 7.917 1.00 94.00 452 LEU A C 1
ATOM 3627 O O . LEU A 1 452 ? 14.950 20.351 6.898 1.00 94.00 452 LEU A O 1
ATOM 3631 N N . ASP A 1 453 ? 15.275 19.712 9.024 1.00 94.69 453 ASP A N 1
ATOM 3632 C CA . ASP A 1 453 ? 16.687 20.090 9.078 1.00 94.69 453 ASP A CA 1
ATOM 3633 C C . ASP A 1 453 ? 17.563 18.866 8.790 1.00 94.69 453 ASP A C 1
ATOM 3635 O O . ASP A 1 453 ? 17.761 17.988 9.637 1.00 94.69 453 ASP A O 1
ATOM 3639 N N . LEU A 1 454 ? 18.044 18.791 7.551 1.00 94.38 454 LEU A N 1
ATOM 3640 C CA . LEU A 1 454 ? 18.738 17.635 7.008 1.00 94.38 454 LEU A CA 1
ATOM 3641 C C . LEU A 1 454 ? 20.250 17.822 7.077 1.00 94.38 454 LEU A C 1
ATOM 3643 O O . LEU A 1 454 ? 20.801 18.808 6.572 1.00 94.38 454 LEU A O 1
ATOM 3647 N N . LEU A 1 455 ? 20.931 16.807 7.602 1.00 94.56 455 LEU A N 1
ATOM 3648 C CA . LEU A 1 455 ? 22.362 16.628 7.430 1.00 94.56 455 LEU A CA 1
ATOM 3649 C C . LEU A 1 455 ? 22.609 15.774 6.184 1.00 94.56 455 LEU A C 1
ATOM 3651 O O . LEU A 1 455 ? 22.192 14.619 6.095 1.00 94.56 455 LEU A O 1
ATOM 3655 N N . LEU A 1 456 ? 23.307 16.350 5.213 1.00 94.12 456 LEU A N 1
ATOM 3656 C CA . LEU A 1 456 ? 23.599 15.760 3.912 1.00 94.12 456 LEU A CA 1
ATOM 3657 C C . LEU A 1 456 ? 25.115 15.665 3.698 1.00 94.12 456 LEU A C 1
ATOM 3659 O O . LEU A 1 456 ? 25.904 16.339 4.355 1.00 94.12 456 LEU A O 1
ATOM 3663 N N . SER A 1 457 ? 25.549 14.850 2.744 1.00 92.00 457 SER A N 1
ATOM 3664 C CA . SER A 1 457 ? 26.944 14.716 2.325 1.00 92.00 457 SER A CA 1
ATOM 3665 C C . SER A 1 457 ? 27.043 14.984 0.833 1.00 92.00 457 SER A C 1
ATOM 3667 O O . SER A 1 457 ? 26.568 14.208 0.009 1.00 92.00 457 SER A O 1
ATOM 3669 N N . TYR A 1 458 ? 27.657 16.108 0.485 1.00 91.44 458 TYR A N 1
ATOM 3670 C CA . TYR A 1 458 ? 27.933 16.486 -0.890 1.00 91.44 458 TYR A CA 1
ATOM 3671 C C . TYR A 1 458 ? 29.229 15.825 -1.351 1.00 91.44 458 TYR A C 1
ATOM 3673 O O . TYR A 1 458 ? 30.301 16.142 -0.837 1.00 91.44 458 TYR A O 1
ATOM 3681 N N . ARG A 1 459 ? 29.140 14.934 -2.337 1.00 89.31 459 ARG A N 1
ATOM 3682 C CA . ARG A 1 459 ? 30.277 14.237 -2.943 1.00 89.31 459 ARG A CA 1
ATOM 3683 C C . ARG A 1 459 ? 30.423 14.653 -4.396 1.00 89.31 459 ARG A C 1
ATOM 3685 O O . ARG A 1 459 ? 29.514 14.461 -5.197 1.00 89.31 459 ARG A O 1
ATOM 3692 N N . LYS A 1 460 ? 31.572 15.212 -4.763 1.00 87.81 460 LYS A N 1
ATOM 3693 C CA . LYS A 1 460 ? 31.901 15.562 -6.151 1.00 87.81 460 LYS A CA 1
ATOM 3694 C C . LYS A 1 460 ? 32.918 14.571 -6.693 1.00 87.81 460 LYS A C 1
ATOM 3696 O O . LYS A 1 460 ? 33.959 14.354 -6.075 1.00 87.81 460 LYS A O 1
ATOM 3701 N N . PHE A 1 461 ? 32.623 14.012 -7.861 1.00 82.50 461 PHE A N 1
ATOM 3702 C CA . PHE A 1 461 ? 33.468 13.013 -8.519 1.00 82.50 461 PHE A CA 1
ATOM 3703 C C . PHE A 1 461 ? 34.196 13.569 -9.744 1.00 82.50 461 PHE A C 1
ATOM 3705 O O . PHE A 1 461 ? 35.240 13.044 -10.119 1.00 82.50 461 PHE A O 1
ATOM 3712 N N . ARG A 1 462 ? 33.672 14.639 -10.358 1.00 75.12 462 ARG A N 1
ATOM 3713 C CA . ARG A 1 462 ? 34.279 15.286 -11.529 1.00 75.12 462 ARG A CA 1
ATOM 3714 C C . ARG A 1 462 ? 35.246 16.396 -11.103 1.00 75.12 462 ARG A C 1
ATOM 3716 O O . ARG A 1 462 ? 34.856 17.309 -10.377 1.00 75.12 462 ARG A O 1
ATOM 3723 N N . GLY A 1 463 ? 36.487 16.346 -11.586 1.00 78.94 463 GLY A N 1
ATOM 3724 C CA . GLY A 1 463 ? 37.560 17.264 -11.182 1.00 78.94 463 GLY A CA 1
ATOM 3725 C C . GLY A 1 463 ? 38.192 16.852 -9.848 1.00 78.94 463 GLY A C 1
ATOM 3726 O O . GLY A 1 463 ? 38.388 15.664 -9.598 1.00 78.94 463 GLY A O 1
ATOM 3727 N N . ARG A 1 464 ? 38.501 17.816 -8.970 1.00 80.06 464 ARG A N 1
ATOM 3728 C CA . ARG A 1 464 ? 39.026 17.510 -7.630 1.00 80.06 464 ARG A CA 1
ATOM 3729 C C . ARG A 1 464 ? 37.944 16.821 -6.795 1.00 80.06 464 ARG A C 1
ATOM 3731 O O . ARG A 1 464 ? 36.910 17.425 -6.501 1.00 80.06 464 ARG A O 1
ATOM 3738 N N . ARG A 1 465 ? 38.191 15.560 -6.426 1.00 83.62 465 ARG A N 1
ATOM 3739 C CA . ARG A 1 465 ? 37.310 14.798 -5.533 1.00 83.62 465 ARG A CA 1
ATOM 3740 C C . ARG A 1 465 ? 37.192 15.526 -4.199 1.00 83.62 465 ARG A C 1
ATOM 3742 O O . ARG A 1 465 ? 38.197 15.913 -3.610 1.00 83.62 465 ARG A O 1
ATOM 3749 N N . MET A 1 466 ? 35.963 15.716 -3.741 1.00 87.62 466 MET A N 1
ATOM 3750 C CA . MET A 1 466 ? 35.664 16.387 -2.477 1.00 87.62 466 MET A CA 1
ATOM 3751 C C . MET A 1 466 ? 34.405 15.786 -1.862 1.00 87.62 466 MET A C 1
ATOM 3753 O O . MET A 1 466 ? 33.461 15.448 -2.579 1.00 87.62 466 MET A O 1
ATOM 3757 N N . SER A 1 467 ? 34.405 15.674 -0.536 1.00 90.19 467 SER A N 1
ATOM 3758 C CA . SER A 1 467 ? 33.259 15.254 0.264 1.00 90.19 467 SER A CA 1
ATOM 3759 C C . SER A 1 467 ? 33.073 16.257 1.392 1.00 90.19 467 SER A C 1
ATOM 3761 O O . SER A 1 467 ? 33.983 16.434 2.197 1.00 90.19 467 SER A O 1
ATOM 3763 N N . ILE A 1 468 ? 31.925 16.932 1.432 1.00 92.75 468 ILE A N 1
ATOM 3764 C CA . ILE A 1 468 ? 31.629 17.976 2.420 1.00 92.75 468 ILE A CA 1
ATOM 3765 C C . ILE A 1 468 ? 30.273 17.682 3.072 1.00 92.75 468 ILE A C 1
ATOM 3767 O O . ILE A 1 468 ? 29.306 17.426 2.347 1.00 92.75 468 ILE A O 1
ATOM 3771 N N . PRO A 1 469 ? 30.164 17.704 4.413 1.00 93.31 469 PRO A N 1
ATOM 3772 C CA . PRO A 1 469 ? 28.871 17.680 5.081 1.00 93.31 469 PRO A CA 1
ATOM 3773 C C . PRO A 1 469 ? 28.142 19.010 4.851 1.00 93.31 469 PRO A C 1
ATOM 3775 O O . PRO A 1 469 ? 28.710 20.086 5.020 1.00 93.31 469 PRO A O 1
ATOM 3778 N N . VAL A 1 470 ? 26.878 18.942 4.453 1.00 92.81 470 VAL A N 1
ATOM 3779 C CA . VAL A 1 470 ? 26.045 20.106 4.156 1.00 92.81 470 VAL A CA 1
ATOM 3780 C C . VAL A 1 470 ? 24.770 20.006 4.971 1.00 92.81 470 VAL A C 1
ATOM 3782 O O . VAL A 1 470 ? 24.073 19.001 4.909 1.00 92.81 470 VAL A O 1
ATOM 3785 N N . ARG A 1 471 ? 24.442 21.070 5.700 1.00 93.81 471 ARG A N 1
ATOM 3786 C CA . ARG A 1 471 ? 23.173 21.201 6.414 1.00 93.81 471 ARG A CA 1
ATOM 3787 C C . ARG A 1 471 ? 22.194 22.037 5.593 1.00 93.81 471 ARG A C 1
ATOM 3789 O O . ARG A 1 471 ? 22.577 23.094 5.071 1.00 93.81 471 ARG A O 1
ATOM 3796 N N . ARG A 1 472 ? 20.959 21.561 5.429 1.00 93.00 472 ARG A N 1
ATOM 3797 C CA . ARG A 1 472 ? 19.909 22.253 4.667 1.00 93.00 472 ARG A CA 1
ATOM 3798 C C . ARG A 1 472 ? 18.538 22.031 5.282 1.00 93.00 472 ARG A C 1
ATOM 3800 O O . ARG A 1 472 ? 18.199 20.909 5.636 1.00 93.00 472 ARG A O 1
ATOM 3807 N N . HIS A 1 473 ? 17.736 23.089 5.287 1.00 91.88 473 HIS A N 1
ATOM 3808 C CA . HIS A 1 473 ? 16.308 22.990 5.549 1.00 91.88 473 HIS A CA 1
ATOM 3809 C C . HIS A 1 473 ? 15.557 22.612 4.275 1.00 91.88 473 HIS A C 1
ATOM 3811 O O . HIS A 1 473 ? 15.776 23.208 3.218 1.00 91.88 473 HIS A O 1
ATOM 3817 N N . ALA A 1 474 ? 14.676 21.625 4.383 1.00 89.62 474 ALA A N 1
ATOM 3818 C CA . ALA A 1 474 ? 13.737 21.245 3.342 1.00 89.62 474 ALA A CA 1
ATOM 3819 C C . ALA A 1 474 ? 12.311 21.563 3.801 1.00 89.62 474 ALA A C 1
ATOM 3821 O O . ALA A 1 474 ? 11.908 21.174 4.895 1.00 89.62 474 ALA A O 1
ATOM 3822 N N . TYR A 1 475 ? 11.563 22.263 2.951 1.00 88.00 475 TYR A N 1
ATOM 3823 C CA . TYR A 1 475 ? 10.173 22.649 3.175 1.00 88.00 475 TYR A CA 1
ATOM 3824 C C . TYR A 1 475 ? 9.315 21.832 2.213 1.00 88.00 475 TYR A C 1
ATOM 3826 O O . TYR A 1 475 ? 9.404 22.015 0.998 1.00 88.00 475 TYR A O 1
ATOM 3834 N N . ILE A 1 476 ? 8.558 20.874 2.739 1.00 85.81 476 ILE A N 1
ATOM 3835 C CA . ILE A 1 476 ? 7.893 19.845 1.937 1.00 85.81 476 ILE A CA 1
ATOM 3836 C C . ILE A 1 476 ? 6.433 19.747 2.352 1.00 85.81 476 ILE A C 1
ATOM 3838 O O . ILE A 1 476 ? 6.129 19.717 3.537 1.00 85.81 476 ILE A O 1
ATOM 3842 N N . ARG A 1 477 ? 5.533 19.641 1.378 1.00 83.69 477 ARG A N 1
ATOM 3843 C CA . ARG A 1 477 ? 4.146 19.234 1.601 1.00 83.69 477 ARG A CA 1
ATOM 3844 C C . ARG A 1 477 ? 3.931 17.869 0.975 1.00 83.69 477 ARG A C 1
ATOM 3846 O O . ARG A 1 477 ? 4.190 17.696 -0.215 1.00 83.69 477 ARG A O 1
ATOM 3853 N N . ARG A 1 478 ? 3.436 16.920 1.763 1.00 82.06 478 ARG A N 1
ATOM 3854 C CA . ARG A 1 478 ? 2.941 15.634 1.280 1.00 82.06 478 ARG A CA 1
ATOM 3855 C C . ARG A 1 478 ? 1.423 15.700 1.220 1.00 82.06 478 ARG A C 1
ATOM 3857 O O . ARG A 1 478 ? 0.770 15.653 2.259 1.00 82.06 478 ARG A O 1
ATOM 3864 N N . SER A 1 479 ? 0.873 15.814 0.017 1.00 74.81 479 SER A N 1
ATOM 3865 C CA . SER A 1 479 ? -0.575 15.740 -0.185 1.00 74.81 479 SER A CA 1
ATOM 3866 C C . SER A 1 479 ? -1.126 14.392 0.278 1.00 74.81 479 SER A C 1
ATOM 3868 O O . SER A 1 479 ? -0.422 13.378 0.218 1.00 74.81 479 SER A O 1
ATOM 3870 N N . PHE A 1 480 ? -2.377 14.375 0.745 1.00 68.75 480 PHE A N 1
ATOM 3871 C CA . PHE A 1 480 ? -3.064 13.110 0.998 1.00 68.75 480 PHE A CA 1
ATOM 3872 C C . PHE A 1 480 ? -3.138 12.294 -0.293 1.00 68.75 480 PHE A C 1
ATOM 3874 O O . PHE A 1 480 ? -3.187 12.852 -1.393 1.00 68.75 480 PHE A O 1
ATOM 3881 N N . ALA A 1 481 ? -3.124 10.967 -0.153 1.00 59.94 481 ALA A N 1
ATOM 3882 C CA . ALA A 1 481 ? -3.503 10.103 -1.261 1.00 59.94 481 ALA A CA 1
ATOM 3883 C C . ALA A 1 481 ? -4.912 10.492 -1.732 1.00 59.94 481 ALA A C 1
ATOM 3885 O O . ALA A 1 481 ? -5.707 11.007 -0.939 1.00 59.94 481 ALA A O 1
ATOM 3886 N N . GLU A 1 482 ? -5.217 10.261 -3.011 1.00 49.75 482 GLU A N 1
ATOM 3887 C CA . GLU A 1 482 ? -6.584 10.465 -3.490 1.00 49.75 482 GLU A CA 1
ATOM 3888 C C . GLU A 1 482 ? -7.552 9.682 -2.595 1.00 49.75 482 GLU A C 1
ATOM 3890 O O . GLU A 1 482 ? -7.235 8.541 -2.229 1.00 49.75 482 GLU A O 1
ATOM 3895 N N . PRO A 1 483 ? -8.697 10.279 -2.211 1.00 46.97 483 PRO A N 1
ATOM 3896 C CA . PRO A 1 483 ? -9.713 9.576 -1.451 1.00 46.97 483 PRO A CA 1
ATOM 3897 C C . PRO A 1 483 ? -10.017 8.251 -2.144 1.00 46.97 483 PRO A C 1
ATOM 3899 O O . PRO A 1 483 ? -10.493 8.221 -3.279 1.00 46.97 483 PRO A O 1
ATOM 3902 N N . MET A 1 484 ? -9.705 7.143 -1.476 1.00 42.66 484 MET A N 1
ATOM 3903 C CA . MET A 1 484 ? -10.083 5.835 -1.981 1.00 42.66 484 MET A CA 1
ATOM 3904 C C . MET A 1 484 ? -11.571 5.667 -1.716 1.00 42.66 484 MET A C 1
ATOM 3906 O O . MET A 1 484 ? -11.989 5.345 -0.606 1.00 42.66 484 MET A O 1
ATOM 3910 N N . VAL A 1 485 ? -12.376 5.908 -2.746 1.00 47.12 485 VAL A N 1
ATOM 3911 C CA . VAL A 1 485 ? -13.795 5.574 -2.710 1.00 47.12 485 VAL A CA 1
ATOM 3912 C C . VAL A 1 485 ? -13.895 4.068 -2.903 1.00 47.12 485 VAL A C 1
ATOM 3914 O O . VAL A 1 485 ? -13.785 3.553 -4.015 1.00 47.12 485 VAL A O 1
ATOM 3917 N N . LYS A 1 486 ? -14.051 3.339 -1.798 1.00 49.00 486 LYS A N 1
ATOM 3918 C CA . LYS A 1 486 ? -14.432 1.931 -1.860 1.00 49.00 486 LYS A CA 1
ATOM 3919 C C . LYS A 1 486 ? -15.918 1.895 -2.197 1.00 49.00 486 LYS A C 1
ATOM 3921 O O . LYS A 1 486 ? -16.735 2.300 -1.375 1.00 49.00 486 LYS A O 1
ATOM 3926 N N . VAL A 1 487 ? -16.259 1.432 -3.400 1.00 49.16 487 VAL A N 1
ATOM 3927 C CA . VAL A 1 487 ? -17.642 1.054 -3.707 1.00 49.16 487 VAL A CA 1
ATOM 3928 C C . VAL A 1 487 ? -17.955 -0.128 -2.804 1.00 49.16 487 VAL A C 1
ATOM 3930 O O . VAL A 1 487 ? -17.382 -1.209 -2.948 1.00 49.16 487 VAL A O 1
ATOM 3933 N N . ILE A 1 488 ? -18.773 0.123 -1.790 1.00 57.41 488 ILE A N 1
ATOM 3934 C CA . ILE A 1 488 ? -19.288 -0.928 -0.933 1.00 57.41 488 ILE A CA 1
ATOM 3935 C C . ILE A 1 488 ? -20.440 -1.535 -1.715 1.00 57.41 488 ILE A C 1
ATOM 3937 O O . ILE A 1 488 ? -21.433 -0.857 -1.965 1.00 57.41 488 ILE A O 1
ATOM 3941 N N . ASP A 1 489 ? -20.278 -2.784 -2.140 1.00 55.00 489 ASP A N 1
ATOM 3942 C CA . ASP A 1 489 ? -21.383 -3.536 -2.716 1.00 55.00 489 ASP A CA 1
ATOM 3943 C C . ASP A 1 489 ? -22.442 -3.666 -1.614 1.00 55.00 489 ASP A C 1
ATOM 3945 O O . ASP A 1 489 ? -22.201 -4.314 -0.587 1.00 55.00 489 ASP A O 1
ATOM 3949 N N . GLU A 1 490 ? -23.574 -2.974 -1.769 1.00 56.72 490 GLU A N 1
ATOM 3950 C CA . GLU A 1 490 ? -24.727 -3.066 -0.870 1.00 56.72 490 GLU A CA 1
ATOM 3951 C C . GLU A 1 490 ? -25.414 -4.420 -1.089 1.00 56.72 490 GLU A C 1
ATOM 3953 O O . GLU A 1 490 ? -26.552 -4.523 -1.543 1.00 56.72 490 GLU A O 1
ATOM 3958 N N . GLY A 1 491 ? -24.684 -5.495 -0.791 1.00 61.41 491 GLY A N 1
ATOM 3959 C CA . GLY A 1 491 ? -25.260 -6.817 -0.644 1.00 61.41 491 GLY A CA 1
ATOM 3960 C C . GLY A 1 491 ? -26.340 -6.812 0.444 1.00 61.41 491 GLY A C 1
ATOM 3961 O O . GLY A 1 491 ? -26.468 -5.848 1.210 1.00 61.41 491 GLY A O 1
ATOM 3962 N N . PRO A 1 492 ? -27.124 -7.896 0.551 1.00 64.38 492 PRO A N 1
ATOM 3963 C CA . PRO A 1 492 ? -28.147 -7.996 1.581 1.00 64.38 492 PRO A CA 1
ATOM 3964 C C . PRO A 1 492 ? -27.529 -7.737 2.968 1.00 64.38 492 PRO A C 1
ATOM 3966 O O . PRO A 1 492 ? -26.418 -8.210 3.238 1.00 64.38 492 PRO A O 1
ATOM 3969 N N . PRO A 1 493 ? -28.211 -6.975 3.844 1.00 68.12 493 PRO A N 1
ATOM 3970 C CA . PRO A 1 493 ? -27.683 -6.624 5.155 1.00 68.12 493 PRO A CA 1
ATOM 3971 C C . PRO A 1 493 ? -27.302 -7.892 5.924 1.00 68.12 493 PRO A C 1
ATOM 3973 O O . PRO A 1 493 ? -28.140 -8.764 6.165 1.00 68.12 493 PRO A O 1
ATOM 3976 N N . LYS A 1 494 ? -26.019 -8.002 6.288 1.00 86.56 494 LYS A N 1
ATOM 3977 C CA . LYS A 1 494 ? -25.491 -9.148 7.032 1.00 86.56 494 LYS A CA 1
ATOM 3978 C C . LYS A 1 494 ? -26.097 -9.158 8.432 1.00 86.56 494 LYS A C 1
ATOM 3980 O O . LYS A 1 494 ? -26.127 -8.123 9.098 1.00 86.56 494 LYS A O 1
ATOM 3985 N N . LYS A 1 495 ? -26.539 -10.330 8.896 1.00 94.06 495 LYS A N 1
ATOM 3986 C CA . LYS A 1 495 ? -27.018 -10.487 10.271 1.00 94.06 495 LYS A CA 1
ATOM 3987 C C . LYS A 1 495 ? -25.835 -10.414 11.242 1.00 94.06 495 LYS A C 1
ATOM 3989 O O . LYS A 1 495 ? -24.929 -11.240 11.153 1.00 94.06 495 LYS A O 1
ATOM 3994 N N . VAL A 1 496 ? -25.840 -9.439 12.153 1.00 96.75 496 VAL A N 1
ATOM 3995 C CA . VAL A 1 496 ? -24.770 -9.236 13.151 1.00 96.75 496 VAL A CA 1
ATOM 3996 C C . VAL A 1 496 ? -25.145 -9.903 14.475 1.00 96.75 496 VAL A C 1
ATOM 3998 O O . VAL A 1 496 ? -26.202 -9.618 15.039 1.00 96.75 496 VAL A O 1
ATOM 4001 N N . HIS A 1 497 ? -24.280 -10.773 14.991 1.00 98.06 497 HIS A N 1
ATOM 4002 C CA . HIS A 1 497 ? -24.518 -11.545 16.211 1.00 98.06 497 HIS A CA 1
ATOM 4003 C C . HIS A 1 497 ? -23.726 -10.933 17.367 1.00 98.06 497 HIS A C 1
ATOM 4005 O O . HIS A 1 497 ? -22.512 -11.103 17.455 1.00 98.06 497 HIS A O 1
ATOM 4011 N N . PHE A 1 498 ? -24.415 -10.198 18.236 1.00 98.25 498 PHE A N 1
ATOM 4012 C CA . PHE A 1 498 ? -23.823 -9.584 19.420 1.00 98.25 498 PHE A CA 1
ATOM 4013 C C . PHE A 1 498 ? -23.562 -10.666 20.462 1.00 98.25 498 PHE A C 1
ATOM 4015 O O . PHE A 1 498 ? -24.486 -11.390 20.830 1.00 98.25 498 PHE A O 1
ATOM 4022 N N . ILE A 1 499 ? -22.327 -10.761 20.943 1.00 98.19 499 ILE A N 1
ATOM 4023 C CA . ILE A 1 499 ? -21.939 -11.674 22.016 1.00 98.19 499 ILE A CA 1
ATOM 4024 C C . ILE A 1 499 ? -21.486 -10.832 23.199 1.00 98.19 499 ILE A C 1
ATOM 4026 O O . ILE A 1 499 ? -20.488 -10.113 23.111 1.00 98.19 499 ILE A O 1
ATOM 4030 N N . VAL A 1 500 ? -22.248 -10.928 24.287 1.00 97.44 500 VAL A N 1
ATOM 4031 C CA . VAL A 1 500 ? -22.077 -10.115 25.490 1.00 97.44 500 VAL A CA 1
ATOM 4032 C C . VAL A 1 500 ? -21.698 -11.024 26.660 1.00 97.44 500 VAL A C 1
ATOM 4034 O O . VAL A 1 500 ? -22.538 -11.805 27.121 1.00 97.44 500 VAL A O 1
ATOM 4037 N N . PRO A 1 501 ? -20.453 -10.953 27.154 1.00 95.06 501 PRO A N 1
ATOM 4038 C CA . PRO A 1 501 ? -20.063 -11.610 28.390 1.00 95.06 501 PRO A CA 1
ATOM 4039 C C . PRO A 1 501 ? -20.637 -10.836 29.585 1.00 95.06 501 PRO A C 1
ATOM 4041 O O . PRO A 1 501 ? -20.497 -9.615 29.660 1.00 95.06 501 PRO A O 1
ATOM 4044 N N . LEU A 1 502 ? -21.274 -11.534 30.527 1.00 92.69 502 LEU A N 1
ATOM 4045 C CA . LEU A 1 502 ? -21.946 -10.908 31.664 1.00 92.69 502 LEU A CA 1
ATOM 4046 C C . LEU A 1 502 ? -21.613 -11.611 32.983 1.00 92.69 502 LEU A C 1
ATOM 4048 O O . LEU A 1 502 ? -21.820 -12.812 33.131 1.00 92.69 502 LEU A O 1
ATOM 4052 N N . ALA A 1 503 ? -21.147 -10.836 33.960 1.00 88.75 503 ALA A N 1
ATOM 4053 C CA . ALA A 1 503 ? -21.005 -11.244 35.354 1.00 88.75 503 ALA A CA 1
ATOM 4054 C C . ALA A 1 503 ? -21.321 -10.041 36.251 1.00 88.75 503 ALA A C 1
ATOM 4056 O O . ALA A 1 503 ? -20.652 -9.008 36.175 1.00 88.75 503 ALA A O 1
ATOM 4057 N N . GLY A 1 504 ? -22.365 -10.153 37.075 1.00 83.62 504 GLY A N 1
ATOM 4058 C CA . GLY A 1 504 ? -22.916 -9.000 37.795 1.00 83.62 504 GLY A CA 1
ATOM 4059 C C . GLY A 1 504 ? -23.409 -7.896 36.843 1.00 83.62 504 GLY A C 1
ATOM 4060 O O . GLY A 1 504 ? -23.928 -8.189 35.770 1.00 83.62 504 GLY A O 1
ATOM 4061 N N . ARG A 1 505 ? -23.239 -6.625 37.238 1.00 84.44 505 ARG A N 1
ATOM 4062 C CA . ARG A 1 505 ? -23.529 -5.420 36.426 1.00 84.44 505 ARG A CA 1
ATOM 4063 C C . ARG A 1 505 ? -24.964 -5.312 35.872 1.00 84.44 505 ARG A C 1
ATOM 4065 O O . ARG A 1 505 ? -25.152 -4.900 34.728 1.00 84.44 505 ARG A O 1
ATOM 4072 N N . SER A 1 506 ? -25.979 -5.614 36.684 1.00 88.12 506 SER A N 1
ATOM 4073 C CA . SER A 1 506 ? -27.394 -5.548 36.272 1.00 88.12 506 SER A CA 1
ATOM 4074 C C . SER A 1 506 ? -27.810 -4.190 35.690 1.00 88.12 506 SER A C 1
ATOM 4076 O O . SER A 1 506 ? -28.464 -4.148 34.653 1.00 88.12 506 SER A O 1
ATOM 4078 N N . GLU A 1 507 ? -27.377 -3.079 36.294 1.00 89.12 507 GLU A N 1
ATOM 4079 C CA . GLU A 1 507 ? -27.696 -1.725 35.814 1.00 89.12 507 GLU A CA 1
ATOM 4080 C C . GLU A 1 507 ? -27.092 -1.445 34.426 1.00 89.12 507 GLU A C 1
ATOM 4082 O O . GLU A 1 507 ? -27.771 -0.969 33.511 1.00 89.12 507 GLU A O 1
ATOM 4087 N N . ALA A 1 508 ? -25.816 -1.802 34.230 1.00 91.81 508 ALA A N 1
ATOM 4088 C CA . ALA A 1 508 ? -25.163 -1.670 32.931 1.00 91.81 508 ALA A CA 1
ATOM 4089 C C . ALA A 1 508 ? -25.855 -2.543 31.879 1.00 91.81 508 ALA A C 1
ATOM 4091 O O . ALA A 1 508 ? -26.055 -2.103 30.749 1.00 91.81 508 ALA A O 1
ATOM 4092 N N . PHE A 1 509 ? -26.286 -3.748 32.261 1.00 95.12 509 PHE A N 1
ATOM 4093 C CA . PHE A 1 509 ? -27.020 -4.643 31.375 1.00 95.12 509 PHE A CA 1
ATOM 4094 C C . PHE A 1 509 ? -28.390 -4.088 30.979 1.00 95.12 509 PHE A C 1
ATOM 4096 O O . PHE A 1 509 ? -28.751 -4.130 29.804 1.00 95.12 509 PHE A O 1
ATOM 4103 N N . GLN A 1 510 ? -29.125 -3.480 31.911 1.00 94.69 510 GLN A N 1
ATOM 4104 C CA . GLN A 1 510 ? -30.374 -2.787 31.597 1.00 94.69 510 GLN A CA 1
ATOM 4105 C C . GLN A 1 510 ? -30.139 -1.633 30.607 1.00 94.69 510 GLN A C 1
ATOM 4107 O O . GLN A 1 510 ? -30.847 -1.518 29.604 1.00 94.69 510 GLN A O 1
ATOM 4112 N N . ARG A 1 511 ? -29.103 -0.811 30.831 1.00 95.06 511 ARG A N 1
ATOM 4113 C CA . ARG A 1 511 ? -28.700 0.265 29.905 1.00 95.06 511 ARG A CA 1
ATOM 4114 C C . ARG A 1 511 ? -28.308 -0.277 28.527 1.00 95.06 511 ARG A C 1
ATOM 4116 O O . ARG A 1 511 ? -28.681 0.312 27.505 1.00 95.06 511 ARG A O 1
ATOM 4123 N N . PHE A 1 512 ? -27.592 -1.397 28.485 1.00 97.00 512 PHE A N 1
ATOM 4124 C CA . PHE A 1 512 ? -27.230 -2.082 27.248 1.00 97.00 512 PHE A CA 1
ATOM 4125 C C . PHE A 1 512 ? -28.474 -2.548 26.488 1.00 97.00 512 PHE A C 1
ATOM 4127 O O . PHE A 1 512 ? -28.603 -2.251 25.301 1.00 97.00 512 PHE A O 1
ATOM 4134 N N . LEU A 1 513 ? -29.427 -3.205 27.161 1.00 96.69 513 LEU A N 1
ATOM 4135 C CA . LEU A 1 513 ? -30.674 -3.663 26.541 1.00 96.69 513 LEU A CA 1
ATOM 4136 C C . LEU A 1 513 ? -31.490 -2.500 25.973 1.00 96.69 513 LEU A C 1
ATOM 4138 O O . LEU A 1 513 ? -31.956 -2.595 24.842 1.00 96.69 513 LEU A O 1
ATOM 4142 N N . LEU A 1 514 ? -31.596 -1.375 26.688 1.00 96.31 514 LEU A N 1
ATOM 4143 C CA . LEU A 1 514 ? -32.260 -0.167 26.178 1.00 96.31 514 LEU A CA 1
ATOM 4144 C C . LEU A 1 514 ? -31.551 0.406 24.940 1.00 96.31 514 LEU A C 1
ATOM 4146 O O . LEU A 1 514 ? -32.195 0.837 23.979 1.00 96.31 514 LEU A O 1
ATOM 4150 N N . THR A 1 515 ? -30.218 0.390 24.938 1.00 96.94 515 THR A N 1
ATOM 4151 C CA . THR A 1 515 ? -29.407 0.837 23.797 1.00 96.94 515 THR A CA 1
ATOM 4152 C C . THR A 1 515 ? -29.595 -0.083 22.590 1.00 96.94 515 THR A C 1
ATOM 4154 O O . THR A 1 515 ? -29.790 0.401 21.470 1.00 96.94 515 THR A O 1
ATOM 4157 N N . TYR A 1 516 ? -29.581 -1.397 22.814 1.00 97.12 516 TYR A N 1
ATOM 4158 C CA . TYR A 1 516 ? -29.803 -2.423 21.801 1.00 97.12 516 TYR A CA 1
ATOM 4159 C C . TYR A 1 516 ? -31.233 -2.367 21.244 1.00 97.12 516 TYR A C 1
ATOM 4161 O O . TYR A 1 516 ? -31.430 -2.417 20.029 1.00 97.12 516 TYR A O 1
ATOM 4169 N N . GLU A 1 517 ? -32.235 -2.170 22.103 1.00 96.44 517 GLU A N 1
ATOM 4170 C CA . GLU A 1 517 ? -33.630 -1.959 21.710 1.00 96.44 517 GLU A CA 1
ATOM 4171 C C . GLU A 1 517 ? -33.740 -0.782 20.741 1.00 96.44 517 GLU A C 1
ATOM 4173 O O . GLU A 1 517 ? -34.210 -0.928 19.610 1.00 96.44 517 GLU A O 1
ATOM 4178 N N . LYS A 1 518 ? -33.243 0.384 21.166 1.00 96.62 518 LYS A N 1
ATOM 4179 C CA . LYS A 1 518 ? -33.336 1.639 20.419 1.00 96.62 518 LYS A CA 1
ATOM 4180 C C . LYS A 1 518 ? -32.618 1.582 19.075 1.00 96.62 518 LYS A C 1
ATOM 4182 O O . LYS A 1 518 ? -33.121 2.124 18.089 1.00 96.62 518 LYS A O 1
ATOM 4187 N N . ASN A 1 519 ? -31.427 0.989 19.040 1.00 95.88 519 ASN A N 1
ATOM 4188 C CA . ASN A 1 519 ? -30.531 1.098 17.892 1.00 95.88 519 ASN A CA 1
ATOM 4189 C C . ASN A 1 519 ? -30.497 -0.134 16.993 1.00 95.88 519 ASN A C 1
ATOM 4191 O O . ASN A 1 519 ? -30.099 0.018 15.845 1.00 95.88 519 ASN A O 1
ATOM 4195 N N . CYS A 1 520 ? -30.929 -1.307 17.459 1.00 94.44 520 CYS A N 1
ATOM 4196 C CA . CYS A 1 520 ? -30.976 -2.531 16.657 1.00 94.44 520 CYS A CA 1
ATOM 4197 C C . CYS A 1 520 ? -32.422 -2.961 16.387 1.00 94.44 520 CYS A C 1
ATOM 4199 O O . CYS A 1 520 ? -32.840 -2.994 15.229 1.00 94.44 520 CYS A O 1
ATOM 4201 N N . VAL A 1 521 ? -33.201 -3.219 17.444 1.00 94.25 521 VAL A N 1
ATOM 4202 C CA . VAL A 1 521 ? -34.541 -3.824 17.328 1.00 94.25 521 VAL A CA 1
ATOM 4203 C C . VAL A 1 521 ? -35.557 -2.856 16.720 1.00 94.25 521 VAL A C 1
ATOM 4205 O O . VAL A 1 521 ? -36.162 -3.160 15.693 1.00 94.25 521 VAL A O 1
ATOM 4208 N N . LEU A 1 522 ? -35.712 -1.654 17.287 1.00 93.31 522 LEU A N 1
ATOM 4209 C CA . LEU A 1 522 ? -36.677 -0.659 16.794 1.00 93.31 522 LEU A CA 1
ATOM 4210 C C . LEU A 1 522 ? -36.337 -0.156 15.385 1.00 93.31 522 LEU A C 1
ATOM 4212 O O . LEU A 1 522 ? -37.230 0.206 14.620 1.00 93.31 522 LEU A O 1
ATOM 4216 N N . LYS A 1 523 ? -35.051 -0.179 15.021 1.00 91.56 523 LYS A N 1
ATOM 4217 C CA . LYS A 1 523 ? -34.566 0.151 13.673 1.00 91.56 523 LYS A CA 1
ATOM 4218 C C . LYS A 1 523 ? -34.640 -1.018 12.687 1.00 91.56 523 LYS A C 1
ATOM 4220 O O . LYS A 1 523 ? -34.308 -0.832 11.520 1.00 91.56 523 LYS A O 1
ATOM 4225 N N . LYS A 1 524 ? -35.109 -2.194 13.126 1.00 90.19 524 LYS A N 1
ATOM 4226 C CA . LYS A 1 524 ? -35.260 -3.412 12.314 1.00 90.19 524 LYS A CA 1
ATOM 4227 C C . LYS A 1 524 ? -33.960 -3.858 11.638 1.00 90.19 524 LYS A C 1
ATOM 4229 O O . LYS A 1 524 ? -33.979 -4.354 10.512 1.00 90.19 524 LYS A O 1
ATOM 4234 N N . HIS A 1 525 ? -32.825 -3.678 12.308 1.00 90.69 525 HIS A N 1
ATOM 4235 C CA . HIS A 1 525 ? -31.574 -4.252 11.827 1.00 90.69 525 HIS A CA 1
ATOM 4236 C C . HIS A 1 525 ? -31.596 -5.775 11.993 1.00 90.69 525 HIS A C 1
ATOM 4238 O O . HIS A 1 525 ? -32.115 -6.295 12.979 1.00 90.69 525 HIS A O 1
ATOM 4244 N N . ALA A 1 526 ? -30.998 -6.494 11.042 1.00 92.12 526 ALA A N 1
ATOM 4245 C CA . ALA A 1 526 ? -30.795 -7.931 11.166 1.00 92.12 526 ALA A CA 1
ATOM 4246 C C . ALA A 1 526 ? -29.718 -8.191 12.229 1.00 92.12 526 ALA A C 1
ATOM 4248 O O . ALA A 1 526 ? -28.522 -8.153 11.943 1.00 92.12 526 ALA A O 1
ATOM 4249 N N . THR A 1 527 ? -30.129 -8.424 13.472 1.00 95.62 527 THR A N 1
ATOM 4250 C CA . THR A 1 527 ? -29.209 -8.705 14.578 1.00 95.62 527 THR A CA 1
ATOM 4251 C C . THR A 1 527 ? -29.676 -9.898 15.405 1.00 95.62 527 THR A C 1
ATOM 4253 O O . THR A 1 527 ? -30.848 -10.266 15.387 1.00 95.62 527 THR A O 1
ATOM 4256 N N . ALA A 1 528 ? -28.745 -10.518 16.120 1.00 96.62 528 ALA A N 1
ATOM 4257 C CA . ALA A 1 528 ? -29.021 -11.455 17.205 1.00 96.62 528 ALA A CA 1
ATOM 4258 C C . ALA A 1 528 ? -28.271 -11.009 18.459 1.00 96.62 528 ALA A C 1
ATOM 4260 O O . ALA A 1 528 ? -27.278 -10.285 18.355 1.00 96.62 528 ALA A O 1
ATOM 4261 N N . LEU A 1 529 ? -28.744 -11.431 19.626 1.00 97.62 529 LEU A N 1
ATOM 4262 C CA . LEU A 1 529 ? -28.114 -11.166 20.912 1.00 97.62 529 LEU A CA 1
ATOM 4263 C C . LEU A 1 529 ? -27.878 -12.487 21.645 1.00 97.62 529 LEU A C 1
ATOM 4265 O O . LEU A 1 529 ? -28.826 -13.190 21.970 1.00 97.62 529 LEU A O 1
ATOM 4269 N N . ALA A 1 530 ? -26.622 -12.810 21.926 1.00 97.69 530 ALA A N 1
ATOM 4270 C CA . ALA A 1 530 ? -26.230 -13.887 22.821 1.00 97.69 530 ALA A CA 1
ATOM 4271 C C . ALA A 1 530 ? -25.602 -13.297 24.083 1.00 97.69 530 ALA A C 1
ATOM 4273 O O . ALA A 1 530 ? -24.592 -12.596 24.015 1.00 97.69 530 ALA A O 1
ATOM 4274 N N . VAL A 1 531 ? -26.191 -13.608 25.233 1.00 97.00 531 VAL A N 1
ATOM 4275 C CA . VAL A 1 531 ? -25.674 -13.227 26.547 1.00 97.00 531 VAL A CA 1
ATOM 4276 C C . VAL A 1 531 ? -25.103 -14.470 27.208 1.00 97.00 531 VAL A C 1
ATOM 4278 O O . VAL A 1 531 ? -25.815 -15.460 27.388 1.00 97.00 531 VAL A O 1
ATOM 4281 N N . VAL A 1 532 ? -23.818 -14.425 27.553 1.00 96.06 532 VAL A N 1
ATOM 4282 C CA . VAL A 1 532 ? -23.139 -15.509 28.272 1.00 96.06 532 VAL A CA 1
ATOM 4283 C C . VAL A 1 532 ? -22.947 -15.070 29.714 1.00 96.06 532 VAL A C 1
ATOM 4285 O O . VAL A 1 532 ? -22.095 -14.233 30.011 1.00 96.06 532 VAL A O 1
ATOM 4288 N N . TYR A 1 533 ? -23.791 -15.603 30.589 1.00 93.19 533 TYR A N 1
ATOM 4289 C CA . TYR A 1 533 ? -23.918 -15.207 31.982 1.00 93.19 533 TYR A CA 1
ATOM 4290 C C . TYR A 1 533 ? -23.127 -16.137 32.904 1.00 93.19 533 TYR A C 1
ATOM 4292 O O . TYR A 1 533 ? -23.284 -17.355 32.845 1.00 93.19 533 TYR A O 1
ATOM 4300 N N . PHE A 1 534 ? -22.313 -15.555 33.781 1.00 89.25 534 PHE A N 1
ATOM 4301 C CA . PHE A 1 534 ? -21.630 -16.245 34.872 1.00 89.25 534 PHE A CA 1
ATOM 4302 C C . PHE A 1 534 ? -22.274 -15.841 36.200 1.00 89.25 534 PHE A C 1
ATOM 4304 O O . PHE A 1 534 ? -22.410 -14.649 36.495 1.00 89.25 534 PHE A O 1
ATOM 4311 N N . GLU A 1 535 ? -22.643 -16.829 37.015 1.00 81.19 535 GLU A N 1
ATOM 4312 C CA . GLU A 1 535 ? -23.163 -16.578 38.359 1.00 81.19 535 GLU A CA 1
ATOM 4313 C C . GLU A 1 535 ? -22.080 -15.974 39.254 1.00 81.19 535 GLU A C 1
ATOM 4315 O O . GLU A 1 535 ? -20.955 -16.471 39.335 1.00 81.19 535 GLU A O 1
ATOM 4320 N N . ASN A 1 536 ? -22.420 -14.879 39.934 1.00 67.00 536 ASN A N 1
ATOM 4321 C CA . ASN A 1 536 ? -21.488 -14.210 40.827 1.00 67.00 536 ASN A CA 1
ATOM 4322 C C . ASN A 1 536 ? -21.535 -14.881 42.209 1.00 67.00 536 ASN A C 1
ATOM 4324 O O . ASN A 1 536 ? -22.577 -14.891 42.859 1.00 67.00 536 ASN A O 1
ATOM 4328 N N . SER A 1 537 ? -20.409 -15.428 42.675 1.00 50.59 537 SER A N 1
ATOM 4329 C CA . SER A 1 537 ? -20.302 -16.084 43.990 1.00 50.59 537 SER A CA 1
ATOM 4330 C C . SER A 1 537 ? -20.329 -15.106 45.173 1.00 50.59 537 SER A C 1
ATOM 4332 O O . SER A 1 537 ? -20.499 -15.525 46.316 1.00 50.59 537 SER A O 1
ATOM 4334 N N . GLU A 1 538 ? -20.176 -13.805 44.921 1.00 49.38 538 GLU A N 1
ATOM 4335 C CA . GLU A 1 538 ? -20.353 -12.757 45.927 1.00 49.38 538 GLU A CA 1
ATOM 4336 C C . GLU A 1 538 ? -21.802 -12.264 45.891 1.00 49.38 538 GLU A C 1
ATOM 4338 O O . GLU A 1 538 ? -22.170 -11.352 45.149 1.00 49.38 538 GLU A O 1
ATOM 4343 N N . GLY A 1 539 ? -22.644 -12.941 46.676 1.00 45.06 539 GLY A N 1
ATOM 4344 C CA . GLY A 1 539 ? -24.045 -12.599 46.878 1.00 45.06 539 GLY A CA 1
ATOM 4345 C C . GLY A 1 539 ? -24.199 -11.210 47.491 1.00 45.06 539 GLY A C 1
ATOM 4346 O O . GLY A 1 539 ? -24.085 -11.034 48.701 1.00 45.06 539 GLY A O 1
ATOM 4347 N N . GLY A 1 540 ? -24.498 -10.229 46.649 1.00 42.00 540 GLY A N 1
ATOM 4348 C CA . GLY A 1 540 ? -25.116 -8.978 47.054 1.00 42.00 540 GLY A CA 1
ATOM 4349 C C . GLY A 1 540 ? -26.557 -8.984 46.572 1.00 42.00 540 GLY A C 1
ATOM 4350 O O . GLY A 1 540 ? -26.803 -8.940 45.372 1.00 42.00 540 GLY A O 1
ATOM 4351 N N . THR A 1 541 ? -27.513 -9.042 47.496 1.00 42.91 541 THR A N 1
ATOM 4352 C CA . THR A 1 541 ? -28.910 -8.671 47.243 1.00 42.91 541 THR A CA 1
ATOM 4353 C C . THR A 1 541 ? -28.957 -7.199 46.830 1.00 42.91 541 THR A C 1
ATOM 4355 O O . THR A 1 541 ? -29.104 -6.320 47.678 1.00 42.91 541 THR A O 1
ATOM 4358 N N . SER A 1 542 ? -28.782 -6.907 45.542 1.00 45.19 542 SER A N 1
ATOM 4359 C CA . SER A 1 542 ? -29.133 -5.606 44.979 1.00 45.19 542 SER A CA 1
ATOM 4360 C C . SER A 1 542 ? -30.653 -5.527 44.853 1.00 45.19 542 SER A C 1
ATOM 4362 O O . SER A 1 542 ? -31.290 -6.473 44.398 1.00 45.19 542 SER A O 1
ATOM 4364 N N . MET A 1 543 ? -31.244 -4.400 45.255 1.00 47.59 543 MET A N 1
ATOM 4365 C CA . MET A 1 543 ? -32.690 -4.126 45.176 1.00 47.59 543 MET A CA 1
ATOM 4366 C C . MET A 1 543 ? -33.226 -3.998 43.731 1.00 47.59 543 MET A C 1
ATOM 4368 O O . MET A 1 543 ? -34.359 -3.569 43.533 1.00 47.59 543 MET A O 1
ATOM 4372 N N . GLU A 1 544 ? -32.432 -4.355 42.722 1.00 54.97 544 GLU A N 1
ATOM 4373 C CA . GLU A 1 544 ? -32.691 -4.117 41.303 1.00 54.97 544 GLU A CA 1
ATOM 4374 C C . GLU A 1 544 ? -32.403 -5.378 40.480 1.00 54.97 544 GLU A C 1
ATOM 4376 O O . GLU A 1 544 ? -31.518 -6.168 40.818 1.00 54.97 544 GLU A O 1
ATOM 4381 N N . GLY A 1 545 ? -33.225 -5.560 39.441 1.00 62.72 545 GLY A N 1
ATOM 4382 C CA . GLY A 1 545 ? -33.589 -6.839 38.828 1.00 62.72 545 GLY A CA 1
ATOM 4383 C C . GLY A 1 545 ? -32.451 -7.793 38.457 1.00 62.72 545 GLY A C 1
ATOM 4384 O O . GLY A 1 545 ? -31.355 -7.401 38.055 1.00 62.72 545 GLY A O 1
ATOM 4385 N N . ASP A 1 546 ? -32.766 -9.083 38.552 1.00 83.00 546 ASP A N 1
ATOM 4386 C CA . ASP A 1 546 ? -31.922 -10.180 38.084 1.00 83.00 546 ASP A CA 1
ATOM 4387 C C . ASP A 1 546 ? -31.692 -10.054 36.560 1.00 83.00 546 ASP A C 1
ATOM 4389 O O . ASP A 1 546 ? -32.668 -9.987 35.804 1.00 83.00 546 ASP A O 1
ATOM 4393 N N . PRO A 1 547 ? -30.435 -10.040 36.067 1.00 85.94 547 PRO A N 1
ATOM 4394 C CA . PRO A 1 547 ? -30.148 -9.989 34.636 1.00 85.94 547 PRO A CA 1
ATOM 4395 C C . PRO A 1 547 ? -30.847 -11.082 33.824 1.00 85.94 547 PRO A C 1
ATOM 4397 O O . PRO A 1 547 ? -31.220 -10.839 32.673 1.00 85.94 547 PRO A O 1
ATOM 4400 N N . LYS A 1 548 ? -31.074 -12.265 34.418 1.00 87.88 548 LYS A N 1
ATOM 4401 C CA . LYS A 1 548 ? -31.840 -13.336 33.769 1.00 87.88 548 LYS A CA 1
ATOM 4402 C C . LYS A 1 548 ? -33.287 -12.889 33.535 1.00 87.88 548 LYS A C 1
ATOM 4404 O O . LYS A 1 548 ? -33.789 -13.016 32.422 1.00 87.88 548 LYS A O 1
ATOM 4409 N N . GLN A 1 549 ? -33.929 -12.294 34.544 1.00 89.19 549 GLN A N 1
ATOM 4410 C CA . GLN A 1 549 ? -35.295 -11.766 34.434 1.00 89.19 549 GLN A CA 1
ATOM 4411 C C . GLN A 1 549 ? -35.391 -10.638 33.402 1.00 89.19 549 GLN A C 1
ATOM 4413 O O . GLN A 1 549 ? -36.284 -10.669 32.560 1.00 89.19 549 GLN A O 1
ATOM 4418 N N . LEU A 1 550 ? -34.440 -9.698 33.394 1.00 91.19 550 LEU A N 1
ATOM 4419 C CA . LEU A 1 550 ? -34.413 -8.601 32.416 1.00 91.19 550 LEU A CA 1
ATOM 4420 C C . LEU A 1 550 ? -34.345 -9.110 30.968 1.00 91.19 550 LEU A C 1
ATOM 4422 O O . LEU A 1 550 ? -35.042 -8.604 30.086 1.00 91.19 550 LEU A O 1
ATOM 4426 N N . LEU A 1 551 ? -33.522 -10.130 30.708 1.00 91.75 551 LEU A N 1
ATOM 4427 C CA . LEU A 1 551 ? -33.412 -10.719 29.374 1.00 91.75 551 LEU A CA 1
ATOM 4428 C C . LEU A 1 551 ? -34.662 -11.524 28.992 1.00 91.75 551 LEU A C 1
ATOM 4430 O O . LEU A 1 551 ? -35.073 -11.504 27.832 1.00 91.75 551 LEU A O 1
ATOM 4434 N N . GLU A 1 552 ? -35.282 -12.207 29.953 1.00 91.62 552 GLU A N 1
ATOM 4435 C CA . GLU A 1 552 ? -36.546 -12.921 29.761 1.00 91.62 552 GLU A CA 1
ATOM 4436 C C . GLU A 1 552 ? -37.703 -11.967 29.437 1.00 91.62 552 GLU A C 1
ATOM 4438 O O . GLU A 1 552 ? -38.467 -12.206 28.499 1.00 91.62 552 GLU A O 1
ATOM 4443 N N . GLU A 1 553 ? -37.805 -10.838 30.139 1.00 92.25 553 GLU A N 1
ATOM 4444 C CA . GLU A 1 553 ? -38.747 -9.761 29.815 1.00 92.25 553 GLU A CA 1
ATOM 4445 C C . GLU A 1 553 ? -38.507 -9.215 28.404 1.00 92.25 553 GLU A C 1
ATOM 4447 O O . GLU A 1 553 ? -39.449 -9.076 27.617 1.00 92.25 553 GLU A O 1
ATOM 4452 N N . PHE A 1 554 ? -37.243 -8.979 28.043 1.00 94.19 554 PHE A N 1
ATOM 4453 C CA . PHE A 1 554 ? -36.863 -8.529 26.707 1.00 94.19 554 PHE A CA 1
ATOM 4454 C C . PHE A 1 554 ? -37.255 -9.542 25.619 1.00 94.19 554 PHE A C 1
ATOM 4456 O O . PHE A 1 554 ? -37.842 -9.170 24.599 1.00 94.19 554 PHE A O 1
ATOM 4463 N N . ARG A 1 555 ? -36.999 -10.836 25.850 1.00 94.25 555 ARG A N 1
ATOM 4464 C CA . ARG A 1 555 ? -37.371 -11.934 24.944 1.00 94.25 555 ARG A CA 1
ATOM 4465 C C . ARG A 1 555 ? -38.887 -12.057 24.791 1.00 94.25 555 ARG A C 1
ATOM 4467 O O . ARG A 1 555 ? -39.381 -12.275 23.688 1.00 94.25 555 ARG A O 1
ATOM 4474 N N . ASN A 1 556 ? -39.637 -11.872 25.876 1.00 93.56 556 ASN A N 1
ATOM 4475 C CA . ASN A 1 556 ? -41.099 -11.888 25.853 1.00 93.56 556 ASN A CA 1
ATOM 4476 C C . ASN A 1 556 ? -41.686 -10.691 25.095 1.00 93.56 556 ASN A C 1
ATOM 4478 O O . ASN A 1 556 ? -42.699 -10.847 24.406 1.00 93.56 556 ASN A O 1
ATOM 4482 N N . LYS A 1 557 ? -41.042 -9.521 25.193 1.00 95.19 557 LYS A N 1
ATOM 4483 C CA . LYS A 1 557 ? -41.405 -8.305 24.453 1.00 95.19 557 LYS A CA 1
ATOM 4484 C C . LYS A 1 557 ? -41.117 -8.435 22.952 1.00 95.19 557 LYS A C 1
ATOM 4486 O O . LYS A 1 557 ? -41.918 -7.968 22.145 1.00 95.19 557 LYS A O 1
ATOM 4491 N N . TYR A 1 558 ? -40.024 -9.103 22.574 1.00 94.38 558 TYR A N 1
ATOM 4492 C CA . TYR A 1 558 ? -39.559 -9.237 21.187 1.00 94.38 558 TYR A CA 1
ATOM 4493 C C . TYR A 1 558 ? -39.395 -10.699 20.755 1.00 94.38 558 TYR A C 1
ATOM 4495 O O . TYR A 1 558 ? -38.289 -11.155 20.475 1.00 94.38 558 TYR A O 1
ATOM 4503 N N . LYS A 1 559 ? -40.513 -11.429 20.656 1.00 89.38 559 LYS A N 1
ATOM 4504 C CA . LYS A 1 559 ? -40.522 -12.876 20.354 1.00 89.38 559 LYS A CA 1
ATOM 4505 C C . LYS A 1 559 ? -39.913 -13.255 19.002 1.00 89.38 559 LYS A C 1
ATOM 4507 O O . LYS A 1 559 ? -39.387 -14.353 18.868 1.00 89.38 559 LYS A O 1
ATOM 4512 N N . ASP A 1 560 ? -39.985 -12.356 18.023 1.00 88.19 560 ASP A N 1
ATOM 4513 C CA . ASP A 1 560 ? -39.444 -12.578 16.675 1.00 88.19 560 ASP A CA 1
ATOM 4514 C C . ASP A 1 560 ? -37.939 -12.262 16.577 1.00 88.19 560 ASP A C 1
ATOM 4516 O O . ASP A 1 560 ? -37.329 -12.463 15.525 1.00 88.19 560 ASP A O 1
ATOM 4520 N N . HIS A 1 561 ? -37.329 -11.749 17.653 1.00 92.81 561 HIS A N 1
ATOM 4521 C CA . HIS A 1 561 ? -35.916 -11.376 17.686 1.00 92.81 561 HIS A CA 1
ATOM 4522 C C . HIS A 1 561 ? -35.059 -12.501 18.279 1.00 92.81 561 HIS A C 1
ATOM 4524 O O . HIS A 1 561 ? -35.407 -13.103 19.291 1.00 92.81 561 HIS A O 1
ATOM 4530 N N . ASP A 1 562 ? -33.914 -12.782 17.657 1.00 94.00 562 ASP A N 1
ATOM 4531 C CA . ASP A 1 562 ? -33.032 -13.889 18.050 1.00 94.00 562 ASP A CA 1
ATOM 4532 C C . ASP A 1 562 ? -32.215 -13.516 19.295 1.00 94.00 562 ASP A C 1
ATOM 4534 O O . ASP A 1 562 ? -31.192 -12.831 19.204 1.00 94.00 562 ASP A O 1
ATOM 4538 N N . VAL A 1 563 ? -32.705 -13.937 20.463 1.00 95.75 563 VAL A N 1
ATOM 4539 C CA . VAL A 1 563 ? -32.097 -13.682 21.774 1.00 95.75 563 VAL A CA 1
ATOM 4540 C C . VAL A 1 563 ? -31.798 -15.006 22.474 1.00 95.75 563 VAL A C 1
ATOM 4542 O O . VAL A 1 563 ? -32.696 -15.819 22.697 1.00 95.75 563 VAL A O 1
ATOM 4545 N N . LYS A 1 564 ? -30.536 -15.212 22.856 1.00 95.00 564 LYS A N 1
ATOM 4546 C CA . LYS A 1 564 ? -30.029 -16.423 23.510 1.00 95.00 564 LYS A CA 1
ATOM 4547 C C . LYS A 1 564 ? -29.386 -16.076 24.851 1.00 95.00 564 LYS A C 1
ATOM 4549 O O . LYS A 1 564 ? -28.600 -15.135 24.935 1.00 95.00 564 LYS A O 1
ATOM 4554 N N . LEU A 1 565 ? -29.681 -16.875 25.873 1.00 93.75 565 LEU A N 1
ATOM 4555 C CA . LEU A 1 565 ? -29.015 -16.848 27.175 1.00 93.75 565 LEU A CA 1
ATOM 4556 C C . LEU A 1 565 ? -28.256 -18.160 27.358 1.00 93.75 565 LEU A C 1
ATOM 4558 O O . LEU A 1 565 ? -28.830 -19.229 27.152 1.00 93.75 565 LEU A O 1
ATOM 4562 N N . VAL A 1 566 ? -26.988 -18.077 27.746 1.00 93.62 566 VAL A N 1
ATOM 4563 C CA . VAL A 1 566 ? -26.180 -19.240 28.118 1.00 93.62 566 VAL A CA 1
ATOM 4564 C C . VAL A 1 566 ? -25.588 -19.012 29.489 1.00 93.62 566 VAL A C 1
ATOM 4566 O O . VAL A 1 566 ? -24.933 -18.001 29.721 1.00 93.62 566 VAL A O 1
ATOM 4569 N N . GLU A 1 567 ? -25.799 -19.969 30.381 1.00 91.62 567 GLU A N 1
ATOM 4570 C CA . GLU A 1 567 ? -25.197 -19.964 31.706 1.00 91.62 567 GLU A CA 1
ATOM 4571 C C . GLU A 1 567 ? -23.865 -20.711 31.658 1.00 91.62 567 GLU A C 1
ATOM 4573 O O . GLU A 1 567 ? -23.790 -21.855 31.203 1.00 91.62 567 GLU A O 1
ATOM 4578 N N . ALA A 1 568 ? -22.804 -20.048 32.103 1.00 89.19 568 ALA A N 1
ATOM 4579 C CA . ALA A 1 568 ? -21.472 -20.612 32.196 1.00 89.19 568 ALA A CA 1
ATOM 4580 C C . ALA A 1 568 ? -21.103 -20.846 33.666 1.00 89.19 568 ALA A C 1
ATOM 4582 O O . ALA A 1 568 ? -21.344 -20.011 34.537 1.00 89.19 568 ALA A O 1
ATOM 4583 N N . SER A 1 569 ? -20.509 -22.006 33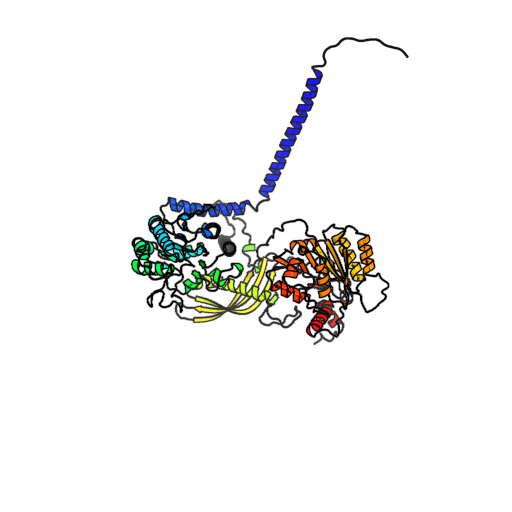.937 1.00 85.50 569 SER A N 1
ATOM 4584 C CA . SER A 1 569 ? -20.065 -22.406 35.272 1.00 85.50 569 SER A CA 1
ATOM 4585 C C . SER A 1 569 ? -18.624 -21.973 35.546 1.00 85.50 569 SER A C 1
ATOM 4587 O O . SER A 1 569 ? -17.774 -22.076 34.661 1.00 85.50 569 SER A O 1
ATOM 4589 N N . GLY A 1 570 ? -18.321 -21.635 36.799 1.00 84.06 570 GLY A N 1
ATOM 4590 C CA . GLY A 1 570 ? -16.966 -21.319 37.259 1.00 84.06 570 GLY A CA 1
ATOM 4591 C C . GLY A 1 570 ? -16.726 -19.820 37.438 1.00 84.06 570 GLY A C 1
ATOM 4592 O O . GLY A 1 570 ? -17.654 -19.018 37.391 1.00 84.06 570 GLY A O 1
ATOM 4593 N N . GLN A 1 571 ? -15.471 -19.440 37.682 1.00 84.62 571 GLN A N 1
ATOM 4594 C CA . GLN A 1 571 ? -15.097 -18.031 37.797 1.00 84.62 571 GLN A CA 1
ATOM 4595 C C . GLN A 1 571 ? -15.203 -17.348 36.429 1.00 84.62 571 GLN A C 1
ATOM 4597 O O . GLN A 1 571 ? -14.789 -17.914 35.419 1.00 84.62 571 GLN A O 1
ATOM 4602 N N . PHE A 1 572 ? -15.718 -16.118 36.406 1.00 86.12 572 PHE A N 1
ATOM 4603 C CA . PHE A 1 572 ? -15.838 -15.338 35.179 1.00 86.12 572 PHE A CA 1
ATOM 4604 C C . PHE A 1 572 ? -14.501 -15.233 34.424 1.00 86.12 572 PHE A C 1
ATOM 4606 O O . PHE A 1 572 ? -13.499 -14.755 34.961 1.00 86.12 572 PHE A O 1
ATOM 4613 N N . SER A 1 573 ? -14.520 -15.640 33.153 1.00 89.00 573 SER A N 1
ATOM 4614 C CA . SER A 1 573 ? -13.454 -15.405 32.179 1.00 89.00 573 SER A CA 1
ATOM 4615 C C . SER A 1 573 ? -14.061 -14.838 30.903 1.00 89.00 573 SER A C 1
ATOM 4617 O O . SER A 1 573 ? -14.898 -15.475 30.262 1.00 89.00 573 SER A O 1
ATOM 4619 N N . ARG A 1 574 ? -13.609 -13.642 30.512 1.00 90.75 574 ARG A N 1
ATOM 4620 C CA . ARG A 1 574 ? -14.074 -12.965 29.297 1.00 90.75 574 ARG A CA 1
ATOM 4621 C C . ARG A 1 574 ? -13.765 -13.789 28.045 1.00 90.75 574 ARG A C 1
ATOM 4623 O O . ARG A 1 574 ? -14.654 -13.979 27.222 1.00 90.75 574 ARG A O 1
ATOM 4630 N N . ALA A 1 575 ? -12.557 -14.349 27.943 1.00 92.25 575 ALA A N 1
ATOM 4631 C CA . ALA A 1 575 ? -12.160 -15.217 26.832 1.00 92.25 575 ALA A CA 1
ATOM 4632 C C . ALA A 1 575 ? -13.082 -16.438 26.708 1.00 92.25 575 ALA A C 1
ATOM 4634 O O . ALA A 1 575 ? -13.600 -16.727 25.631 1.00 92.25 575 ALA A O 1
ATOM 4635 N N . GLN A 1 576 ? -13.346 -17.111 27.832 1.00 93.38 576 GLN A N 1
ATOM 4636 C CA . GLN A 1 576 ? -14.221 -18.280 27.871 1.00 93.38 576 GLN A CA 1
ATOM 4637 C C . GLN A 1 576 ? -15.665 -17.923 27.500 1.00 93.38 576 GLN A C 1
ATOM 4639 O O . GLN A 1 576 ? -16.303 -18.648 26.741 1.00 93.38 576 GLN A O 1
ATOM 4644 N N . ALA A 1 577 ? -16.174 -16.798 28.005 1.00 93.69 577 ALA A N 1
ATOM 4645 C CA . ALA A 1 577 ? -17.515 -16.312 27.710 1.00 93.69 577 ALA A CA 1
ATOM 4646 C C . ALA A 1 577 ? -17.708 -16.045 26.208 1.00 93.69 577 ALA A C 1
ATOM 4648 O O . ALA A 1 577 ? -18.680 -16.505 25.612 1.00 93.69 577 ALA A O 1
ATOM 4649 N N . LEU A 1 578 ? -16.757 -15.341 25.587 1.00 95.44 578 LEU A N 1
ATOM 4650 C CA . LEU A 1 578 ? -16.788 -15.017 24.160 1.00 95.44 578 LEU A CA 1
ATOM 4651 C C . LEU A 1 578 ? -16.676 -16.277 23.287 1.00 95.44 578 LEU A C 1
ATOM 4653 O O . LEU A 1 578 ? -17.418 -16.412 22.317 1.00 95.44 578 LEU A O 1
ATOM 4657 N N . GLU A 1 579 ? -15.823 -17.229 23.671 1.00 94.88 579 GLU A N 1
ATOM 4658 C CA . GLU A 1 579 ? -15.659 -18.518 22.987 1.00 94.88 579 GLU A CA 1
ATOM 4659 C C . GLU A 1 579 ? -16.935 -19.382 23.067 1.00 94.88 579 GLU A C 1
ATOM 4661 O O . GLU A 1 579 ? -17.362 -19.969 22.070 1.00 94.88 579 GLU A O 1
ATOM 4666 N N . ILE A 1 580 ? -17.591 -19.438 24.235 1.00 95.50 580 ILE A N 1
ATOM 4667 C CA . ILE A 1 580 ? -18.890 -20.113 24.407 1.00 95.50 580 ILE A CA 1
ATOM 4668 C C . ILE A 1 580 ? -19.959 -19.436 23.543 1.00 95.50 580 ILE A C 1
ATOM 4670 O O . ILE A 1 580 ? -20.714 -20.120 22.854 1.00 95.50 580 ILE A O 1
ATOM 4674 N N . GLY A 1 581 ? -20.008 -18.102 23.552 1.00 96.31 581 GLY A N 1
ATOM 4675 C CA . GLY A 1 581 ? -20.972 -17.329 22.774 1.00 96.31 581 GLY A CA 1
ATOM 4676 C C . GLY A 1 581 ? -20.796 -17.494 21.264 1.00 96.31 581 GLY A C 1
ATOM 4677 O O . GLY A 1 581 ? -21.787 -17.630 20.547 1.00 96.31 581 GLY A O 1
ATOM 4678 N N . ALA A 1 582 ? -19.552 -17.555 20.778 1.00 96.94 582 ALA A N 1
ATOM 4679 C CA . ALA A 1 582 ? -19.237 -17.784 19.367 1.00 96.94 582 ALA A CA 1
ATOM 4680 C C . ALA A 1 582 ? -19.778 -19.136 18.872 1.00 96.94 582 ALA A C 1
ATOM 4682 O O . ALA A 1 582 ? -20.405 -19.206 17.813 1.00 96.94 582 ALA A O 1
ATOM 4683 N N . LYS A 1 583 ? -19.641 -20.191 19.687 1.00 96.12 583 LYS A N 1
ATOM 4684 C CA . LYS A 1 583 ? -20.093 -21.560 19.370 1.00 96.12 583 LYS A CA 1
ATOM 4685 C C . LYS A 1 583 ? -21.608 -21.712 19.207 1.00 96.12 583 LYS A C 1
ATOM 4687 O O . LYS A 1 583 ? -22.059 -22.732 18.692 1.00 96.12 583 LYS A O 1
ATOM 4692 N N . LEU A 1 584 ? -22.405 -20.718 19.605 1.00 96.38 584 LEU A N 1
ATOM 4693 C CA . LEU A 1 584 ? -23.865 -20.725 19.432 1.00 96.38 584 LEU A CA 1
ATOM 4694 C C . LEU A 1 584 ? -24.320 -20.439 17.999 1.00 96.38 584 LEU A C 1
ATOM 4696 O O . LEU A 1 584 ? -25.522 -20.529 17.710 1.00 96.38 584 LEU A O 1
ATOM 4700 N N . PHE A 1 585 ? -23.396 -20.036 17.131 1.00 96.75 585 PHE A N 1
ATOM 4701 C CA . PHE A 1 585 ? -23.681 -19.594 15.775 1.00 96.75 585 PHE A CA 1
ATOM 4702 C C . PHE A 1 585 ? -22.874 -20.394 14.749 1.00 96.75 585 PHE A C 1
ATOM 4704 O O . PHE A 1 585 ? -21.852 -21.003 15.059 1.00 96.75 585 PHE A O 1
ATOM 4711 N N . SER A 1 586 ? -23.355 -20.429 13.510 1.00 96.38 586 SER A N 1
ATOM 4712 C CA . SER A 1 586 ? -22.723 -21.155 12.407 1.00 96.38 586 SER A CA 1
ATOM 4713 C C . SER A 1 586 ? -21.416 -20.495 11.952 1.00 96.38 586 SER A C 1
ATOM 4715 O O . SER A 1 586 ? -21.103 -19.369 12.332 1.00 96.38 586 SER A O 1
ATOM 4717 N N . MET A 1 587 ? -20.627 -21.198 11.136 1.00 96.31 587 MET A N 1
ATOM 4718 C CA . MET A 1 587 ? -19.313 -20.722 10.672 1.00 96.31 587 MET A CA 1
ATOM 4719 C C . MET A 1 587 ? -19.394 -19.481 9.764 1.00 96.31 587 MET A C 1
ATOM 4721 O O . MET A 1 587 ? -18.435 -18.723 9.661 1.00 96.31 587 MET A O 1
ATOM 4725 N N . ASP A 1 588 ? -20.532 -19.249 9.116 1.00 94.81 588 ASP A N 1
ATOM 4726 C CA . ASP A 1 588 ? -20.833 -18.073 8.293 1.00 94.81 588 ASP A CA 1
ATOM 4727 C C . ASP A 1 588 ? -21.377 -16.881 9.102 1.00 94.81 588 ASP A C 1
ATOM 4729 O O . ASP A 1 588 ? -21.625 -15.812 8.544 1.00 94.81 588 ASP A O 1
ATOM 4733 N N . ALA A 1 589 ? -21.545 -17.026 10.420 1.00 96.81 589 ALA A N 1
ATOM 4734 C CA . ALA A 1 589 ? -22.054 -15.957 11.265 1.00 96.81 589 ALA A CA 1
ATOM 4735 C C . ALA A 1 589 ? -21.033 -14.820 11.427 1.00 96.81 589 ALA A C 1
ATOM 4737 O O . ALA A 1 589 ? -19.872 -15.043 11.779 1.00 96.81 589 ALA A O 1
ATOM 4738 N N . LEU A 1 590 ? -21.498 -13.583 11.229 1.00 97.62 590 LEU A N 1
ATOM 4739 C CA . LEU A 1 590 ? -20.758 -12.371 11.570 1.00 97.62 590 LEU A CA 1
ATOM 4740 C C . LEU A 1 590 ? -20.917 -12.095 13.068 1.00 97.62 590 LEU A C 1
ATOM 4742 O O . LEU A 1 590 ? -22.003 -11.707 13.512 1.00 97.62 590 LEU A O 1
ATOM 4746 N N . LEU A 1 591 ? -19.856 -12.337 13.831 1.00 98.44 591 LEU A N 1
ATOM 4747 C CA . LEU A 1 591 ? -19.817 -12.183 15.281 1.00 98.44 591 LEU A CA 1
ATOM 4748 C C . LEU A 1 591 ? -19.340 -10.780 15.645 1.00 98.44 591 LEU A C 1
ATOM 4750 O O . LEU A 1 591 ? -18.401 -10.271 15.038 1.00 98.44 591 LEU A O 1
ATOM 4754 N N . PHE A 1 592 ? -19.953 -10.182 16.662 1.00 98.12 592 PHE A N 1
ATOM 4755 C CA . PHE A 1 592 ? -19.513 -8.926 17.253 1.00 98.12 592 PHE A CA 1
ATOM 4756 C C . PHE A 1 592 ? -19.362 -9.089 18.765 1.00 98.12 592 PHE A C 1
ATOM 4758 O O . PHE A 1 592 ? -20.350 -9.245 19.485 1.00 98.12 592 PHE A O 1
ATOM 4765 N N . PHE A 1 593 ? -18.118 -9.079 19.236 1.00 98.12 593 PHE A N 1
ATOM 4766 C CA . PHE A 1 593 ? -17.791 -9.149 20.657 1.00 98.12 593 PHE A CA 1
ATOM 4767 C C . PHE A 1 593 ? -17.886 -7.755 21.257 1.00 98.12 593 PHE A C 1
ATOM 4769 O O . PHE A 1 593 ? -17.232 -6.833 20.768 1.00 98.12 593 PHE A O 1
ATOM 4776 N N . VAL A 1 594 ? -18.697 -7.598 22.303 1.00 96.50 594 VAL A N 1
ATOM 4777 C CA . VAL A 1 594 ? -18.947 -6.292 22.914 1.00 96.50 594 VAL A CA 1
ATOM 4778 C C . VAL A 1 594 ? -19.119 -6.405 24.423 1.00 96.50 594 VAL A C 1
ATOM 4780 O O . VAL A 1 594 ? -19.698 -7.371 24.914 1.00 96.50 594 VAL A O 1
ATOM 4783 N N . ASP A 1 595 ? -18.628 -5.411 25.158 1.00 94.50 595 ASP A N 1
ATOM 4784 C CA . ASP A 1 595 ? -18.807 -5.341 26.607 1.00 94.50 595 ASP A CA 1
ATOM 4785 C C . ASP A 1 595 ? -20.193 -4.783 26.969 1.00 94.50 595 ASP A C 1
ATOM 4787 O O . ASP A 1 595 ? -20.812 -4.040 26.203 1.00 94.50 595 ASP A O 1
ATOM 4791 N N . VAL A 1 596 ? -20.679 -5.116 28.165 1.00 94.88 596 VAL A N 1
ATOM 4792 C CA . VAL A 1 596 ? -21.991 -4.656 28.648 1.00 94.88 596 VAL A CA 1
ATOM 4793 C C . VAL A 1 596 ? -22.039 -3.142 28.908 1.00 94.88 596 VAL A C 1
ATOM 4795 O O . VAL A 1 596 ? -23.094 -2.525 28.812 1.00 94.88 596 VAL A O 1
ATOM 4798 N N . ASP A 1 597 ? -20.899 -2.504 29.171 1.00 94.19 597 ASP A N 1
ATOM 4799 C CA . ASP A 1 597 ? -20.811 -1.065 29.469 1.00 94.19 597 ASP A CA 1
ATOM 4800 C C . ASP A 1 597 ? -20.779 -0.171 28.224 1.00 94.19 597 ASP A C 1
ATOM 4802 O O . ASP A 1 597 ? -20.534 1.034 28.309 1.00 94.19 597 ASP A O 1
ATOM 4806 N N . MET A 1 598 ? -21.041 -0.749 27.056 1.00 95.25 598 MET A N 1
ATOM 4807 C CA . MET A 1 598 ? -21.010 -0.046 25.785 1.00 95.25 598 MET A CA 1
ATOM 4808 C C . MET A 1 598 ? -22.355 0.606 25.472 1.00 95.25 598 MET A C 1
ATOM 4810 O O . MET A 1 598 ? -23.408 -0.030 25.530 1.00 95.25 598 MET A O 1
ATOM 4814 N N . ILE A 1 599 ? -22.307 1.865 25.044 1.00 95.31 599 ILE A N 1
ATOM 4815 C CA . ILE A 1 599 ? -23.410 2.534 24.353 1.00 95.31 599 ILE A CA 1
ATOM 4816 C C . ILE A 1 599 ? -23.035 2.746 22.890 1.00 95.31 599 ILE A C 1
ATOM 4818 O O . ILE A 1 599 ? -21.868 2.969 22.554 1.00 95.31 599 ILE A O 1
ATOM 4822 N N . PHE A 1 600 ? -24.029 2.675 22.008 1.00 96.06 600 PHE A N 1
ATOM 4823 C CA . PHE A 1 600 ? -23.795 2.829 20.582 1.00 96.06 600 PHE A CA 1
ATOM 4824 C C . PHE A 1 600 ? -24.958 3.452 19.816 1.00 96.06 600 PHE A C 1
ATOM 4826 O O . PHE A 1 600 ? -26.093 3.493 20.292 1.00 96.06 600 PHE A O 1
ATOM 4833 N N . ASP A 1 601 ? -24.663 3.955 18.617 1.00 94.12 601 ASP A N 1
ATOM 4834 C CA . ASP A 1 601 ? -25.645 4.500 17.682 1.00 94.12 601 ASP A CA 1
ATOM 4835 C C . ASP A 1 601 ? -26.167 3.450 16.682 1.00 94.12 601 ASP A C 1
ATOM 4837 O O . ASP A 1 601 ? -25.688 2.320 16.599 1.00 94.12 601 ASP A O 1
ATOM 4841 N N . GLY A 1 602 ? -27.175 3.822 15.886 1.00 87.88 602 GLY A N 1
ATOM 4842 C CA . GLY A 1 602 ? -27.716 2.920 14.856 1.00 87.88 602 GLY A CA 1
ATOM 4843 C C . GLY A 1 602 ? -26.818 2.737 13.629 1.00 87.88 602 GLY A C 1
ATOM 4844 O O . GLY A 1 602 ? -27.107 1.880 12.803 1.00 87.88 602 GLY A O 1
ATOM 4845 N N . GLY A 1 603 ? -25.751 3.527 13.480 1.00 90.75 603 GLY A N 1
ATOM 4846 C CA . GLY A 1 603 ? -24.798 3.358 12.384 1.00 90.75 603 GLY A CA 1
ATOM 4847 C C . GLY A 1 603 ? -23.821 2.202 12.622 1.00 90.75 603 GLY A C 1
ATOM 4848 O O . GLY A 1 603 ? -23.222 1.710 11.665 1.00 90.75 603 GLY A O 1
ATOM 4849 N N . LEU A 1 604 ? -23.687 1.731 13.869 1.00 93.69 604 LEU A N 1
ATOM 4850 C CA . LEU A 1 604 ? -22.740 0.680 14.252 1.00 93.69 604 LEU A CA 1
ATOM 4851 C C . LEU A 1 604 ? -22.911 -0.601 13.426 1.00 93.69 604 LEU A C 1
ATOM 4853 O O . LEU A 1 604 ? -21.937 -1.119 12.884 1.00 93.69 604 LEU A O 1
ATOM 4857 N N . VAL A 1 605 ? -24.145 -1.096 13.282 1.00 92.88 605 VAL A N 1
ATOM 4858 C CA . VAL A 1 605 ? -24.434 -2.349 12.555 1.00 92.88 605 VAL A CA 1
ATOM 4859 C C . VAL A 1 605 ? -23.958 -2.264 11.102 1.00 92.88 605 VAL A C 1
ATOM 4861 O O . VAL A 1 605 ? -23.393 -3.214 10.559 1.00 92.88 605 VAL A O 1
ATOM 4864 N N . GLN A 1 606 ? -24.141 -1.100 10.478 1.00 89.94 606 GLN A N 1
ATOM 4865 C CA . GLN A 1 606 ? -23.726 -0.856 9.104 1.00 89.94 606 GLN A CA 1
ATOM 4866 C C . GLN A 1 606 ? -22.197 -0.790 8.987 1.00 89.94 606 GLN A C 1
ATOM 4868 O O . GLN A 1 606 ? -21.627 -1.454 8.123 1.00 89.94 606 GLN A O 1
ATOM 4873 N N . ARG A 1 607 ? -21.523 -0.081 9.905 1.00 91.31 607 ARG A N 1
ATOM 4874 C CA . ARG A 1 607 ? -20.051 -0.018 9.960 1.00 91.31 607 ARG A CA 1
ATOM 4875 C C . ARG A 1 607 ? -19.426 -1.397 10.175 1.00 91.31 607 ARG A C 1
ATOM 4877 O O . ARG A 1 607 ? -18.451 -1.721 9.503 1.00 91.31 607 ARG A O 1
ATOM 4884 N N . ILE A 1 608 ? -20.015 -2.228 11.034 1.00 93.88 608 ILE A N 1
ATOM 4885 C CA . ILE A 1 608 ? -19.625 -3.633 11.219 1.00 93.88 608 ILE A CA 1
ATOM 4886 C C . ILE A 1 608 ? -19.752 -4.410 9.899 1.00 93.88 608 ILE A C 1
ATOM 4888 O O . ILE A 1 608 ? -18.784 -4.999 9.420 1.00 93.88 608 ILE A O 1
ATOM 4892 N N . SER A 1 609 ? -20.928 -4.364 9.268 1.00 89.69 609 SER A N 1
ATOM 4893 C CA . SER A 1 609 ? -21.207 -5.113 8.035 1.00 89.69 609 SER A CA 1
ATOM 4894 C C . SER A 1 609 ? -20.288 -4.721 6.868 1.00 89.69 609 SER A C 1
ATOM 4896 O O . SER A 1 609 ? -19.879 -5.579 6.077 1.00 89.69 609 SER A O 1
ATOM 4898 N N . TRP A 1 610 ? -19.955 -3.433 6.760 1.00 87.62 610 TRP A N 1
ATOM 4899 C CA . TRP A 1 610 ? -19.101 -2.879 5.707 1.00 87.62 610 TRP A CA 1
ATOM 4900 C C . TRP A 1 610 ? -17.618 -3.195 5.883 1.00 87.62 610 TRP A C 1
ATOM 4902 O O . TRP A 1 610 ? -16.906 -3.394 4.895 1.00 87.62 610 TRP A O 1
ATOM 4912 N N . ASN A 1 611 ? -17.154 -3.241 7.131 1.00 91.12 611 ASN A N 1
ATOM 4913 C CA . ASN A 1 611 ? -15.734 -3.353 7.438 1.00 91.12 611 ASN A CA 1
ATOM 4914 C C . ASN A 1 611 ? -15.280 -4.783 7.759 1.00 91.12 611 ASN A C 1
ATOM 4916 O O . ASN A 1 611 ? -14.077 -5.019 7.837 1.00 91.12 611 ASN A O 1
ATOM 4920 N N . THR A 1 612 ? -16.201 -5.744 7.891 1.00 94.19 612 THR A N 1
ATOM 4921 C CA . THR A 1 612 ? -15.868 -7.164 8.083 1.00 94.19 612 THR A CA 1
ATOM 4922 C C . THR A 1 612 ? -16.224 -7.994 6.848 1.00 94.19 612 THR A C 1
ATOM 4924 O O . THR A 1 612 ? -17.382 -8.059 6.416 1.00 94.19 612 THR A O 1
ATOM 4927 N N . ILE A 1 613 ? -15.220 -8.656 6.270 1.00 91.94 613 ILE A N 1
ATOM 4928 C CA . ILE A 1 613 ? -15.335 -9.467 5.052 1.00 91.94 613 ILE A CA 1
ATOM 4929 C C . ILE A 1 613 ? -14.765 -10.850 5.345 1.00 91.94 613 ILE A C 1
ATOM 4931 O O . ILE A 1 613 ? -13.586 -10.967 5.667 1.00 91.94 613 ILE A O 1
ATOM 4935 N N . GLN A 1 614 ? -15.597 -11.879 5.196 1.00 94.19 614 GLN A N 1
ATOM 4936 C CA . GLN A 1 614 ? -15.225 -13.261 5.481 1.00 94.19 614 GLN A CA 1
ATOM 4937 C C . GLN A 1 614 ? -13.985 -13.683 4.684 1.00 94.19 614 GLN A C 1
ATOM 4939 O O . GLN A 1 614 ? -13.912 -13.447 3.476 1.00 94.19 614 GLN A O 1
ATOM 4944 N N . GLY A 1 615 ? -13.005 -14.278 5.364 1.00 93.69 615 GLY A N 1
ATOM 4945 C CA . GLY A 1 615 ? -11.743 -14.740 4.788 1.00 93.69 615 GLY A CA 1
ATOM 4946 C C . GLY A 1 615 ? -10.805 -13.628 4.312 1.00 93.69 615 GLY A C 1
ATOM 4947 O O . GLY A 1 615 ? -9.809 -13.924 3.654 1.00 93.69 615 GLY A O 1
ATOM 4948 N N . ASN A 1 616 ? -11.112 -12.355 4.594 1.00 92.75 616 ASN A N 1
ATOM 4949 C CA . ASN A 1 616 ? -10.319 -11.228 4.107 1.00 92.75 616 ASN A CA 1
ATOM 4950 C C . ASN A 1 616 ? -10.073 -10.149 5.163 1.00 92.75 616 ASN A C 1
ATOM 4952 O O . ASN A 1 616 ? -8.922 -9.794 5.383 1.00 92.75 616 ASN A O 1
ATOM 4956 N N . THR A 1 617 ? -11.110 -9.591 5.793 1.00 94.12 617 THR A N 1
ATOM 4957 C CA . THR A 1 617 ? -10.977 -8.408 6.659 1.00 94.12 617 THR A CA 1
ATOM 4958 C C . THR A 1 617 ? -11.678 -8.597 8.000 1.00 94.12 617 THR A C 1
ATOM 4960 O O . THR A 1 617 ? -12.878 -8.874 8.037 1.00 94.12 617 THR A O 1
ATOM 4963 N N . VAL A 1 618 ? -10.951 -8.346 9.091 1.00 97.75 618 VAL A N 1
ATOM 4964 C CA . VAL A 1 618 ? -11.471 -8.296 10.467 1.00 97.75 618 VAL A CA 1
ATOM 4965 C C . VAL A 1 618 ? -11.531 -6.842 10.929 1.00 97.75 618 VAL A C 1
ATOM 4967 O O . VAL A 1 618 ? -10.574 -6.088 10.732 1.00 97.75 618 VAL A O 1
ATOM 4970 N N . TYR A 1 619 ? -12.642 -6.440 11.550 1.00 97.25 619 TYR A N 1
ATOM 4971 C CA . TYR A 1 619 ? -12.834 -5.060 11.999 1.00 97.25 619 TYR A CA 1
ATOM 4972 C C . TYR A 1 619 ? -12.656 -4.942 13.509 1.00 97.25 619 TYR A C 1
ATOM 4974 O O . TYR A 1 619 ? -13.423 -5.517 14.275 1.00 97.25 619 TYR A O 1
ATOM 4982 N N . PHE A 1 620 ? -11.684 -4.138 13.931 1.00 97.56 620 PHE A N 1
ATOM 4983 C CA . PHE A 1 620 ? -11.486 -3.777 15.329 1.00 97.56 620 PHE A CA 1
ATOM 4984 C C . PHE A 1 620 ? -11.760 -2.270 15.518 1.00 97.56 620 PHE A C 1
ATOM 4986 O O . PHE A 1 620 ? -10.884 -1.446 15.233 1.00 97.56 620 PHE A O 1
ATOM 4993 N N . PRO A 1 621 ? -12.965 -1.861 15.949 1.00 96.81 621 PRO A N 1
ATOM 4994 C CA . PRO A 1 621 ? -13.262 -0.452 16.195 1.00 96.81 621 PRO A CA 1
ATOM 4995 C C . PRO A 1 621 ? -12.397 0.131 17.324 1.00 96.81 621 PRO A C 1
ATOM 4997 O O . PRO A 1 621 ? -12.135 -0.523 18.332 1.00 96.81 621 PRO A O 1
ATOM 5000 N N . ILE A 1 622 ? -11.982 1.392 17.174 1.00 95.88 622 ILE A N 1
ATOM 5001 C CA . ILE A 1 622 ? -11.351 2.163 18.251 1.00 95.88 622 ILE A CA 1
ATOM 5002 C C . ILE A 1 622 ? -12.466 2.896 18.998 1.00 95.88 622 ILE A C 1
ATOM 5004 O O . ILE A 1 622 ? -13.135 3.761 18.438 1.00 95.88 622 ILE A O 1
ATOM 5008 N N . VAL A 1 623 ? -12.656 2.519 20.258 1.00 94.69 623 VAL A N 1
ATOM 5009 C CA . VAL A 1 623 ? -13.753 2.962 21.130 1.00 94.69 623 VAL A CA 1
ATOM 5010 C C . VAL A 1 623 ? -13.379 4.241 21.872 1.00 94.69 623 VAL A C 1
ATOM 5012 O O . VAL A 1 623 ? -12.227 4.389 22.291 1.00 94.69 623 VAL A O 1
ATOM 5015 N N . PHE A 1 624 ? -14.346 5.132 22.092 1.00 95.00 624 PHE A N 1
ATOM 5016 C CA . PHE A 1 624 ? -14.179 6.264 23.003 1.00 95.00 624 PHE A CA 1
ATOM 5017 C C . PHE A 1 624 ? -14.526 5.853 24.439 1.00 95.00 624 PHE A C 1
ATOM 5019 O O . PHE A 1 624 ? -15.607 5.330 24.690 1.00 95.00 624 PHE A O 1
ATOM 5026 N N . SER A 1 625 ? -13.629 6.065 25.395 1.00 94.12 625 SER A N 1
ATOM 5027 C CA . SER A 1 625 ? -13.860 5.763 26.810 1.00 94.12 625 SER A CA 1
ATOM 5028 C C . SER A 1 625 ? -14.003 7.023 27.625 1.00 94.12 625 SER A C 1
ATOM 5030 O O . SER A 1 625 ? -13.140 7.892 27.554 1.00 94.12 625 SER A O 1
ATOM 5032 N N . GLN A 1 626 ? -15.069 7.082 28.415 1.00 94.56 626 GLN A N 1
ATOM 5033 C CA . GLN A 1 626 ? -15.323 8.196 29.317 1.00 94.56 626 GLN A CA 1
ATOM 5034 C C . GLN A 1 626 ? -14.370 8.175 30.515 1.00 94.56 626 GLN A C 1
ATOM 5036 O O . GLN A 1 626 ? -13.948 7.107 30.972 1.00 94.56 626 GLN A O 1
ATOM 5041 N N . TYR A 1 627 ? -14.052 9.368 31.007 1.00 94.50 627 TYR A N 1
ATOM 5042 C CA . TYR A 1 627 ? -13.386 9.552 32.291 1.00 94.50 627 TYR A CA 1
ATOM 5043 C C . TYR A 1 627 ? -14.358 9.422 33.466 1.00 94.50 627 TYR A C 1
ATOM 5045 O O . TYR A 1 627 ? -15.569 9.304 33.275 1.00 94.50 627 TYR A O 1
ATOM 5053 N N . ASP A 1 628 ? -13.805 9.434 34.676 1.00 92.81 628 ASP A N 1
ATOM 5054 C CA . ASP A 1 628 ? -14.564 9.383 35.917 1.00 92.81 628 ASP A CA 1
ATOM 5055 C C . ASP A 1 628 ? -15.493 10.608 36.030 1.00 92.81 628 ASP A C 1
ATOM 5057 O O . ASP A 1 628 ? -15.001 11.741 36.136 1.00 92.81 628 ASP A O 1
ATOM 5061 N N . PRO A 1 629 ? -16.827 10.420 35.998 1.00 91.00 629 PRO A N 1
ATOM 5062 C CA . PRO A 1 629 ? -17.779 11.522 36.044 1.00 91.00 629 PRO A CA 1
ATOM 5063 C C . PRO A 1 629 ? -17.717 12.301 37.360 1.00 91.00 629 PRO A C 1
ATOM 5065 O O . PRO A 1 629 ? -18.073 13.481 37.368 1.00 91.00 629 PRO A O 1
ATOM 5068 N N . ASP A 1 630 ? -17.220 11.697 38.445 1.00 89.25 630 ASP A N 1
ATOM 5069 C CA . ASP A 1 630 ? -17.026 12.392 39.721 1.00 89.25 630 ASP A CA 1
ATOM 5070 C C . ASP A 1 630 ? -15.885 13.421 39.638 1.00 89.25 630 ASP A C 1
ATOM 5072 O O . ASP A 1 630 ? -15.825 14.357 40.438 1.00 89.25 630 ASP A O 1
ATOM 5076 N N . VAL A 1 631 ? -14.990 13.277 38.652 1.00 86.69 631 VAL A N 1
ATOM 5077 C CA . VAL A 1 631 ? -13.853 14.177 38.420 1.00 86.69 631 VAL A CA 1
ATOM 5078 C C . VAL A 1 631 ? -14.133 15.163 37.289 1.00 86.69 631 VAL A C 1
ATOM 5080 O O . VAL A 1 631 ? -13.822 16.347 37.420 1.00 86.69 631 VAL A O 1
ATOM 5083 N N . VAL A 1 632 ? -14.698 14.697 36.170 1.00 86.88 632 VAL A N 1
ATOM 5084 C CA . VAL A 1 632 ? -14.873 15.522 34.958 1.00 86.88 632 VAL A CA 1
ATOM 5085 C C . VAL A 1 632 ? -16.279 16.103 34.793 1.00 86.88 632 VAL A C 1
ATOM 5087 O O . VAL A 1 632 ? -16.482 16.971 33.947 1.00 86.88 632 VAL A O 1
ATOM 5090 N N . GLY A 1 633 ? -17.242 15.664 35.607 1.00 82.50 633 GLY A N 1
ATOM 5091 C CA . GLY A 1 633 ? -18.655 15.999 35.464 1.00 82.50 633 GLY A CA 1
ATOM 5092 C C . GLY A 1 633 ? -19.405 15.065 34.506 1.00 82.50 633 GLY A C 1
ATOM 5093 O O . GLY A 1 633 ? -18.826 14.323 33.718 1.00 82.50 633 GLY A O 1
ATOM 5094 N N . ASN A 1 634 ? -20.737 15.112 34.563 1.00 77.69 634 ASN A N 1
ATOM 5095 C CA . ASN A 1 634 ? -21.632 14.180 33.859 1.00 77.69 634 ASN A CA 1
ATOM 5096 C C . ASN A 1 634 ? -21.973 14.582 32.405 1.00 77.69 634 ASN A C 1
ATOM 5098 O O . ASN A 1 634 ? -23.032 14.224 31.884 1.00 77.69 634 ASN A O 1
ATOM 5102 N N . GLU A 1 635 ? -21.108 15.335 31.722 1.00 76.75 635 GLU A N 1
ATOM 5103 C CA . GLU A 1 635 ? -21.344 15.712 30.324 1.00 76.75 635 GLU A CA 1
ATOM 5104 C C . GLU A 1 635 ? -20.928 14.594 29.353 1.00 76.75 635 GLU A C 1
ATOM 5106 O O . GLU A 1 635 ? -19.763 14.215 29.251 1.00 76.75 635 GLU A O 1
ATOM 5111 N N . ALA A 1 636 ? -21.885 14.087 28.569 1.00 71.38 636 ALA A N 1
ATOM 5112 C CA . ALA A 1 636 ? -21.643 13.074 27.540 1.00 71.38 636 ALA A CA 1
ATOM 5113 C C . ALA A 1 636 ? -21.093 13.701 26.243 1.00 71.38 636 ALA A C 1
ATOM 5115 O O . ALA A 1 636 ? -21.782 13.753 25.220 1.00 71.38 636 ALA A O 1
ATOM 5116 N N . ARG A 1 637 ? -19.855 14.208 26.288 1.00 83.81 637 ARG A N 1
ATOM 5117 C CA . ARG A 1 637 ? -19.164 14.825 25.142 1.00 83.81 637 ARG A CA 1
ATOM 5118 C C . ARG A 1 637 ? -17.987 13.968 24.684 1.00 83.81 637 ARG A C 1
ATOM 5120 O O . ARG A 1 637 ? -17.303 13.348 25.490 1.00 83.81 637 ARG A O 1
ATOM 5127 N N . ILE A 1 638 ? -17.774 13.918 23.369 1.00 86.38 638 ILE A N 1
ATOM 5128 C CA . ILE A 1 638 ? -16.617 13.250 22.761 1.00 86.38 638 ILE A CA 1
ATOM 5129 C C . ILE A 1 638 ? -15.558 14.319 22.497 1.00 86.38 638 ILE A C 1
ATOM 5131 O O . ILE A 1 638 ? -15.574 14.974 21.455 1.00 86.38 638 ILE A O 1
ATOM 5135 N N . ASP A 1 639 ? -14.675 14.516 23.468 1.00 87.00 639 ASP A N 1
ATOM 5136 C CA . ASP A 1 639 ? -13.511 15.396 23.394 1.00 87.00 639 ASP A CA 1
ATOM 5137 C C . ASP A 1 639 ? -12.416 14.918 24.366 1.00 87.00 639 ASP A C 1
ATOM 5139 O O . ASP A 1 639 ? -12.621 13.981 25.141 1.00 87.00 639 ASP A O 1
ATOM 5143 N N . ASP A 1 640 ? -11.258 15.576 24.334 1.00 84.69 640 ASP A N 1
ATOM 5144 C CA . ASP A 1 640 ? -10.088 15.201 25.138 1.00 84.69 640 ASP A CA 1
ATOM 5145 C C . ASP A 1 640 ? -10.238 15.500 26.645 1.00 84.69 640 ASP A C 1
ATOM 5147 O O . ASP A 1 640 ? -9.370 15.120 27.431 1.00 84.69 640 ASP A O 1
ATOM 5151 N N . ARG A 1 641 ? -11.307 16.190 27.074 1.00 86.94 641 ARG A N 1
ATOM 5152 C CA . ARG A 1 641 ? -11.583 16.511 28.489 1.00 86.94 641 ARG A CA 1
ATOM 5153 C C . ARG A 1 641 ? -12.566 15.547 29.144 1.00 86.94 641 ARG A C 1
ATOM 5155 O O . ARG A 1 641 ? -12.555 15.420 30.364 1.00 86.94 641 ARG A O 1
ATOM 5162 N N . HIS A 1 642 ? -13.400 14.874 28.363 1.00 90.12 642 HIS A N 1
ATOM 5163 C CA . HIS A 1 642 ? -14.427 13.962 28.876 1.00 90.12 642 HIS A CA 1
ATOM 5164 C C . HIS A 1 642 ? -14.099 12.485 28.625 1.00 90.12 642 HIS A C 1
ATOM 5166 O O . HIS A 1 642 ? -14.768 11.598 29.158 1.00 90.12 642 HIS A O 1
ATOM 5172 N N . GLY A 1 643 ? -13.056 12.195 27.846 1.00 92.06 643 GLY A N 1
ATOM 5173 C CA . GLY A 1 643 ? -12.607 10.832 27.618 1.00 92.06 643 GLY A CA 1
ATOM 5174 C C . GLY A 1 643 ? -11.419 10.731 26.673 1.00 92.06 643 GLY A C 1
ATOM 5175 O O . GLY A 1 643 ? -10.714 11.700 26.410 1.00 92.06 643 GLY A O 1
ATOM 5176 N N . TYR A 1 644 ? -11.185 9.525 26.164 1.00 91.44 644 TYR A N 1
ATOM 5177 C CA . TYR A 1 644 ? -10.087 9.240 25.247 1.00 91.44 644 TYR A CA 1
ATOM 5178 C C . TYR A 1 644 ? -10.394 8.065 24.319 1.00 91.44 644 TYR A C 1
ATOM 5180 O O . TYR A 1 644 ? -11.137 7.141 24.651 1.00 91.44 644 TYR A O 1
ATOM 5188 N N . TRP A 1 645 ? -9.759 8.058 23.150 1.00 91.69 645 TRP A N 1
ATOM 5189 C CA . TRP A 1 645 ? -9.831 6.942 22.210 1.00 91.69 645 TRP A CA 1
ATOM 5190 C C . TRP A 1 645 ? -8.895 5.802 22.623 1.00 91.69 645 TRP A C 1
ATOM 5192 O O . TRP A 1 645 ? -7.679 5.988 22.733 1.00 91.69 645 TRP A O 1
ATOM 5202 N N . ARG A 1 646 ? -9.431 4.588 22.791 1.00 89.00 646 ARG A N 1
ATOM 5203 C CA . ARG A 1 646 ? -8.666 3.382 23.150 1.00 89.00 646 ARG A CA 1
ATOM 5204 C C . ARG A 1 646 ? -7.871 2.824 21.969 1.00 89.00 646 ARG A C 1
ATOM 5206 O O . ARG A 1 646 ? -8.182 1.757 21.445 1.00 89.00 646 ARG A O 1
ATOM 5213 N N . GLN A 1 647 ? -6.811 3.522 21.558 1.00 85.00 647 GLN A N 1
ATOM 5214 C CA . GLN A 1 647 ? -5.993 3.127 20.399 1.00 85.00 647 GLN A CA 1
ATOM 5215 C C . GLN A 1 647 ? -5.427 1.702 20.506 1.00 85.00 647 GLN A C 1
ATOM 5217 O O . GLN A 1 647 ? -5.361 0.995 19.500 1.00 85.00 647 GLN A O 1
ATOM 5222 N N . PHE A 1 648 ? -5.091 1.268 21.724 1.00 84.25 648 PHE A N 1
ATOM 5223 C CA . PHE A 1 648 ? -4.556 -0.063 22.036 1.00 84.25 648 PHE A CA 1
ATOM 5224 C C . PHE A 1 648 ? -5.577 -0.982 22.730 1.00 84.25 648 PHE A C 1
ATOM 5226 O O . PHE A 1 648 ? -5.188 -1.928 23.404 1.00 84.25 648 PHE A O 1
ATOM 5233 N N . GLY A 1 649 ? -6.878 -0.689 22.614 1.00 87.88 649 GLY A N 1
ATOM 5234 C CA . GLY A 1 649 ? -7.940 -1.603 23.042 1.00 87.88 649 GLY A CA 1
ATOM 5235 C C . GLY A 1 649 ? -8.344 -2.528 21.896 1.00 87.88 649 GLY A C 1
ATOM 5236 O O . GLY A 1 649 ? -8.635 -2.046 20.796 1.00 87.88 649 GLY A O 1
ATOM 5237 N N . PHE A 1 650 ? -8.360 -3.840 22.135 1.00 93.38 650 PHE A N 1
ATOM 5238 C CA . PHE A 1 650 ? -8.687 -4.846 21.114 1.00 93.38 650 PHE A CA 1
ATOM 5239 C C . PHE A 1 650 ? -9.922 -5.678 21.471 1.00 93.38 650 PHE A C 1
ATOM 5241 O O . PHE A 1 650 ? -10.365 -6.492 20.667 1.00 93.38 650 PHE A O 1
ATOM 5248 N N . GLY A 1 651 ? -10.494 -5.461 22.661 1.00 91.19 651 GLY A N 1
ATOM 5249 C CA . GLY A 1 651 ? -11.585 -6.277 23.188 1.00 91.19 651 GLY A CA 1
ATOM 5250 C C . GLY A 1 651 ? -12.891 -6.205 22.400 1.00 91.19 651 GLY A C 1
ATOM 5251 O O . GLY A 1 651 ? -13.668 -7.156 22.463 1.00 91.19 651 GLY A O 1
ATOM 5252 N N . ILE A 1 652 ? -13.132 -5.122 21.658 1.00 96.44 652 ILE A N 1
ATOM 5253 C CA . ILE A 1 652 ? -14.302 -4.986 20.787 1.00 96.44 652 ILE A CA 1
ATOM 5254 C C . ILE A 1 652 ? -13.880 -5.310 19.358 1.00 96.44 652 ILE A C 1
ATOM 5256 O O . ILE A 1 652 ? -12.997 -4.655 18.800 1.00 96.44 652 ILE A O 1
ATOM 5260 N N . VAL A 1 653 ? -14.503 -6.327 18.766 1.00 97.62 653 VAL A N 1
ATOM 5261 C CA . VAL A 1 653 ? -14.113 -6.851 17.453 1.00 97.62 653 VAL A CA 1
ATOM 5262 C C . VAL A 1 653 ? -15.309 -7.442 16.721 1.00 97.62 653 VAL A C 1
ATOM 5264 O O . VAL A 1 653 ? -16.182 -8.068 17.320 1.00 97.62 653 VAL A O 1
ATOM 5267 N N . SER A 1 654 ? -15.324 -7.248 15.406 1.00 97.88 654 SER A N 1
ATOM 5268 C CA . SER A 1 654 ? -16.218 -7.918 14.475 1.00 97.88 654 SER A CA 1
ATOM 5269 C C . SER A 1 654 ? -15.433 -8.862 13.565 1.00 97.88 654 SER A C 1
ATOM 5271 O O . SER A 1 654 ? -14.542 -8.431 12.822 1.00 97.88 654 SER A O 1
ATOM 5273 N N . ILE A 1 655 ? -15.781 -10.146 13.619 1.00 98.19 655 ILE A N 1
ATOM 5274 C CA . ILE A 1 655 ? -15.086 -11.244 12.942 1.00 98.19 655 ILE A CA 1
ATOM 5275 C C . ILE A 1 655 ? -16.092 -12.312 12.494 1.00 98.19 655 ILE A C 1
ATOM 5277 O O . ILE A 1 655 ? -17.077 -12.574 13.183 1.00 98.19 655 ILE A O 1
ATOM 5281 N N . PHE A 1 656 ? -15.874 -12.941 11.338 1.00 98.00 656 PHE A N 1
ATOM 5282 C CA . PHE A 1 656 ? -16.663 -14.120 10.969 1.00 98.00 656 PHE A CA 1
ATOM 5283 C C . PHE A 1 656 ? -16.252 -15.317 11.820 1.00 98.00 656 PHE A C 1
ATOM 5285 O O . PHE A 1 656 ? -15.066 -15.518 12.078 1.00 98.00 656 PHE A O 1
ATOM 5292 N N . HIS A 1 657 ? -17.212 -16.150 12.212 1.00 98.12 657 HIS A N 1
ATOM 5293 C CA . HIS A 1 657 ? -16.924 -17.329 13.027 1.00 98.12 657 HIS A CA 1
ATOM 5294 C C . HIS A 1 657 ? -15.902 -18.262 12.347 1.00 98.12 657 HIS A C 1
ATOM 5296 O O . HIS A 1 657 ? -14.975 -18.737 12.998 1.00 98.12 657 HIS A O 1
ATOM 5302 N N . SER A 1 658 ? -15.973 -18.435 11.022 1.00 97.75 658 SER A N 1
ATOM 5303 C CA . SER A 1 658 ? -14.961 -19.169 10.252 1.00 97.75 658 SER A CA 1
ATOM 5304 C C . SER A 1 658 ? -13.551 -18.606 10.401 1.00 97.75 658 SER A C 1
ATOM 5306 O O . SER A 1 658 ? -12.596 -19.372 10.498 1.00 97.75 658 SER A O 1
ATOM 5308 N N . ASP A 1 659 ? -13.425 -17.281 10.426 1.00 98.00 659 ASP A N 1
ATOM 5309 C CA . ASP A 1 659 ? -12.143 -16.584 10.491 1.00 98.00 659 ASP A CA 1
ATOM 5310 C C . ASP A 1 659 ? -11.568 -16.656 11.908 1.00 98.00 659 ASP A C 1
ATOM 5312 O O . ASP A 1 659 ? -10.376 -16.902 12.070 1.00 98.00 659 ASP A O 1
ATOM 5316 N N . LEU A 1 660 ? -12.424 -16.548 12.932 1.00 97.81 660 LEU A N 1
ATOM 5317 C CA . LEU A 1 660 ? -12.051 -16.777 14.330 1.00 97.81 660 LEU A CA 1
ATOM 5318 C C . LEU A 1 660 ? -11.474 -18.186 14.527 1.00 97.81 660 LEU A C 1
ATOM 5320 O O . LEU A 1 660 ? -10.413 -18.347 15.128 1.00 97.81 660 LEU A O 1
ATOM 5324 N N . MET A 1 661 ? -12.141 -19.204 13.983 1.00 97.00 661 MET A N 1
ATOM 5325 C CA . MET A 1 661 ? -11.665 -20.586 14.070 1.00 97.00 661 MET A CA 1
ATOM 5326 C C . MET A 1 661 ? -10.388 -20.812 13.253 1.00 97.00 661 MET A C 1
ATOM 5328 O O . MET A 1 661 ? -9.511 -21.556 13.687 1.00 97.00 661 MET A O 1
ATOM 5332 N N . MET A 1 662 ? -10.249 -20.151 12.099 1.00 96.31 662 MET A N 1
ATOM 5333 C CA . MET A 1 662 ? -9.050 -20.222 11.257 1.00 96.31 662 MET A CA 1
ATOM 5334 C C . MET A 1 662 ? -7.802 -19.711 11.986 1.00 96.31 662 MET A C 1
ATOM 5336 O O . MET A 1 662 ? -6.736 -20.308 11.849 1.00 96.31 662 MET A O 1
ATOM 5340 N N . VAL A 1 663 ? -7.929 -18.634 12.770 1.00 96.38 663 VAL A N 1
ATOM 5341 C CA . VAL A 1 663 ? -6.814 -18.070 13.555 1.00 96.38 663 VAL A CA 1
ATOM 5342 C C . VAL A 1 663 ? -6.581 -18.786 14.893 1.00 96.38 663 VAL A C 1
ATOM 5344 O O . VAL A 1 663 ? -5.665 -18.426 15.628 1.00 96.38 663 VAL A O 1
ATOM 5347 N N . GLY A 1 664 ? -7.377 -19.816 15.204 1.00 94.38 664 GLY A N 1
ATOM 5348 C CA . GLY A 1 664 ? -7.216 -20.657 16.392 1.00 94.38 664 GLY A CA 1
ATOM 5349 C C . GLY A 1 664 ? -8.051 -20.253 17.612 1.00 94.38 664 GLY A C 1
ATOM 5350 O O . GLY A 1 664 ? -7.796 -20.774 18.694 1.00 94.38 664 GLY A O 1
ATOM 5351 N N . GLY A 1 665 ? -9.036 -19.361 17.457 1.00 94.19 665 GLY A N 1
ATOM 5352 C CA . GLY A 1 665 ? -9.956 -18.963 18.528 1.00 94.19 665 GLY A CA 1
ATOM 5353 C C . GLY A 1 665 ? -9.313 -18.166 19.671 1.00 94.19 665 GLY A C 1
ATOM 5354 O O . GLY A 1 665 ? -8.156 -17.729 19.594 1.00 94.19 665 GLY A O 1
ATOM 5355 N N . LEU A 1 666 ? -10.083 -17.961 20.743 1.00 94.00 666 LEU A N 1
ATOM 5356 C CA . LEU A 1 666 ? -9.614 -17.289 21.961 1.00 94.00 666 LEU A CA 1
ATOM 5357 C C . LEU A 1 666 ? -8.839 -18.266 22.857 1.00 94.00 666 LEU A C 1
ATOM 5359 O O . LEU A 1 666 ? -9.258 -19.408 23.046 1.00 94.00 666 LEU A O 1
ATOM 5363 N N . ASP A 1 667 ? -7.730 -17.821 23.458 1.00 91.12 667 ASP A N 1
ATOM 5364 C CA . ASP A 1 667 ? -7.044 -18.622 24.478 1.00 91.12 667 ASP A CA 1
ATOM 5365 C C . ASP A 1 667 ? -7.820 -18.591 25.806 1.00 91.12 667 ASP A C 1
ATOM 5367 O O . ASP A 1 667 ? -7.762 -17.635 26.582 1.00 91.12 667 ASP A O 1
ATOM 5371 N N . THR A 1 668 ? -8.554 -19.670 26.081 1.00 89.06 668 THR A N 1
ATOM 5372 C CA . THR A 1 668 ? -9.372 -19.810 27.293 1.00 89.06 668 THR A CA 1
ATOM 5373 C C . THR A 1 668 ? -8.560 -20.040 28.569 1.00 89.06 668 THR A C 1
ATOM 5375 O O . THR A 1 668 ? -9.146 -20.035 29.650 1.00 89.06 668 THR A O 1
ATOM 5378 N N . ASN A 1 669 ? -7.239 -20.241 28.473 1.00 87.19 669 ASN A N 1
ATOM 5379 C CA . ASN A 1 669 ? -6.353 -20.332 29.641 1.00 87.19 669 ASN A CA 1
ATOM 5380 C C . ASN A 1 669 ? -5.993 -18.948 30.206 1.00 87.19 669 ASN A C 1
ATOM 5382 O O . ASN A 1 669 ? -5.395 -18.845 31.280 1.00 87.19 669 ASN A O 1
ATOM 5386 N N . ILE A 1 670 ? -6.339 -17.872 29.491 1.00 81.19 6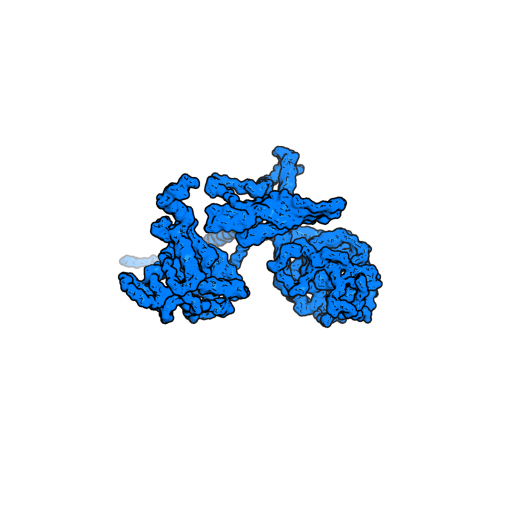70 ILE A N 1
ATOM 5387 C CA . ILE A 1 670 ? -6.185 -16.508 29.984 1.00 81.19 670 ILE A CA 1
ATOM 5388 C C . ILE A 1 670 ? -7.316 -16.228 30.978 1.00 81.19 670 ILE A C 1
ATOM 5390 O O . ILE A 1 670 ? -8.496 -16.141 30.629 1.00 81.19 670 ILE A O 1
ATOM 5394 N N . HIS A 1 671 ? -6.933 -16.081 32.244 1.00 81.56 671 HIS A N 1
ATOM 5395 C CA . HIS A 1 671 ? -7.828 -15.740 33.347 1.00 81.56 671 HIS A CA 1
ATOM 5396 C C . HIS A 1 671 ? -7.504 -14.344 33.901 1.00 81.56 671 HIS A C 1
ATOM 5398 O O . HIS A 1 671 ? -6.368 -13.864 33.817 1.00 81.56 671 HIS A O 1
ATOM 5404 N N . GLY A 1 672 ? -8.498 -13.702 34.518 1.00 78.81 672 GLY A N 1
ATOM 5405 C CA . GLY A 1 672 ? -8.345 -12.383 35.132 1.00 78.81 672 GLY A CA 1
ATOM 5406 C C . GLY A 1 672 ? -8.549 -11.229 34.147 1.00 78.81 672 GLY A C 1
ATOM 5407 O O . GLY A 1 672 ? -9.525 -11.218 33.403 1.00 78.81 672 GLY A O 1
ATOM 5408 N N . TRP A 1 673 ? -7.668 -10.224 34.199 1.00 79.56 673 TRP A N 1
ATOM 5409 C CA . TRP A 1 673 ? -7.797 -8.978 33.434 1.00 79.56 673 TRP A CA 1
ATOM 5410 C C . TRP A 1 673 ? -6.854 -8.932 32.229 1.00 79.56 673 TRP A C 1
ATOM 5412 O O . TRP A 1 673 ? -5.632 -8.958 32.403 1.00 79.56 673 TRP A O 1
ATOM 5422 N N . GLY A 1 674 ? -7.431 -8.752 31.038 1.00 83.44 674 GLY A N 1
ATOM 5423 C CA . GLY A 1 674 ? -6.724 -8.464 29.792 1.00 83.44 674 GLY A CA 1
ATOM 5424 C C . GLY A 1 674 ? -5.864 -9.612 29.257 1.00 83.44 674 GLY A C 1
ATOM 5425 O O . GLY A 1 674 ? -5.750 -10.676 29.870 1.00 83.44 674 GLY A O 1
ATOM 5426 N N . LYS A 1 675 ? -5.184 -9.316 28.140 1.00 87.19 675 LYS A N 1
ATOM 5427 C CA . LYS A 1 675 ? -4.369 -10.200 27.283 1.00 87.19 675 LYS A CA 1
ATOM 5428 C C . LYS A 1 675 ? -5.155 -11.038 26.287 1.00 87.19 675 LYS A C 1
ATOM 5430 O O . LYS A 1 675 ? -4.592 -11.341 25.243 1.00 87.19 675 LYS A O 1
ATOM 5435 N N . GLU A 1 676 ? -6.403 -11.400 26.557 1.00 90.94 676 GLU A N 1
ATOM 5436 C CA . GLU A 1 676 ? -7.188 -12.223 25.631 1.00 90.94 676 GLU A CA 1
ATOM 5437 C C . GLU A 1 676 ? -7.479 -11.500 24.316 1.00 90.94 676 GLU A C 1
ATOM 5439 O O . GLU A 1 676 ? -7.511 -12.101 23.245 1.00 90.94 676 GLU A O 1
ATOM 5444 N N . ASP A 1 677 ? -7.660 -10.187 24.402 1.00 91.56 677 ASP A N 1
ATOM 5445 C CA . ASP A 1 677 ? -7.907 -9.326 23.262 1.00 91.56 677 ASP A CA 1
ATOM 5446 C C . ASP A 1 677 ? -6.633 -9.062 22.448 1.00 91.56 677 ASP A C 1
ATOM 5448 O O . ASP A 1 677 ? -6.672 -9.083 21.217 1.00 91.56 677 ASP A O 1
ATOM 5452 N N . VAL A 1 678 ? -5.502 -8.870 23.132 1.00 92.06 678 VAL A N 1
ATOM 5453 C CA . VAL A 1 678 ? -4.172 -8.746 22.517 1.00 92.06 678 VAL A CA 1
ATOM 5454 C C . VAL A 1 678 ? -3.767 -10.049 21.827 1.00 92.06 678 VAL A C 1
ATOM 5456 O O . VAL A 1 678 ? -3.321 -10.005 20.688 1.00 92.06 678 VAL A O 1
ATOM 5459 N N . ASP A 1 679 ? -3.976 -11.201 22.468 1.00 94.50 679 ASP A N 1
ATOM 5460 C CA . ASP A 1 679 ? -3.695 -12.520 21.889 1.00 94.50 679 ASP A CA 1
ATOM 5461 C C . ASP A 1 679 ? -4.501 -12.754 20.603 1.00 94.50 679 ASP A C 1
ATOM 5463 O O . ASP A 1 679 ? -3.932 -13.098 19.565 1.00 94.50 679 ASP A O 1
ATOM 5467 N N . LEU A 1 680 ? -5.814 -12.493 20.630 1.00 95.56 680 LEU A N 1
ATOM 5468 C CA . LEU A 1 680 ? -6.645 -12.596 19.429 1.00 95.56 680 LEU A CA 1
ATOM 5469 C C . LEU A 1 680 ? -6.177 -11.625 18.336 1.00 95.56 680 LEU A C 1
ATOM 5471 O O . LEU A 1 680 ? -6.097 -12.003 17.167 1.00 95.56 680 LEU A O 1
ATOM 5475 N N . PHE A 1 681 ? -5.859 -10.382 18.698 1.00 95.62 681 PHE A N 1
ATOM 5476 C CA . PHE A 1 681 ? -5.356 -9.397 17.748 1.00 95.62 681 PHE A CA 1
ATOM 5477 C C . PHE A 1 681 ? -4.049 -9.852 17.089 1.00 95.62 681 PHE A C 1
ATOM 5479 O O . PHE A 1 681 ? -3.945 -9.830 15.861 1.00 95.62 681 PHE A O 1
ATOM 5486 N N . ASP A 1 682 ? -3.089 -10.325 17.882 1.00 94.75 682 ASP A N 1
ATOM 5487 C CA . ASP A 1 682 ? -1.808 -10.825 17.393 1.00 94.75 682 ASP A CA 1
ATOM 5488 C C . ASP A 1 682 ? -2.007 -12.035 16.475 1.00 94.75 682 ASP A C 1
ATOM 5490 O O . ASP A 1 682 ? -1.421 -12.077 15.391 1.00 94.75 682 ASP A O 1
ATOM 5494 N N . LYS A 1 683 ? -2.881 -12.984 16.829 1.00 96.19 683 LYS A N 1
ATOM 5495 C CA . LYS A 1 683 ? -3.229 -14.122 15.960 1.00 96.19 683 LYS A CA 1
ATOM 5496 C C . LYS A 1 683 ? -3.774 -13.671 14.604 1.00 96.19 683 LYS A C 1
ATOM 5498 O O . LYS A 1 683 ? -3.376 -14.216 13.575 1.00 96.19 683 LYS A O 1
ATOM 5503 N N . VAL A 1 684 ? -4.638 -12.652 14.576 1.00 96.56 684 VAL A N 1
ATOM 5504 C CA . VAL A 1 684 ? -5.169 -12.099 13.320 1.00 96.56 684 VAL A CA 1
ATOM 5505 C C . VAL A 1 684 ? -4.066 -11.415 12.511 1.00 96.56 684 VAL A C 1
ATOM 5507 O O . VAL A 1 684 ? -3.969 -11.665 11.311 1.00 96.56 684 VAL A O 1
ATOM 5510 N N . VAL A 1 685 ? -3.202 -10.612 13.140 1.00 93.56 685 VAL A N 1
ATOM 5511 C CA . VAL A 1 685 ? -2.085 -9.921 12.462 1.00 93.56 685 VAL A CA 1
ATOM 5512 C C . VAL A 1 685 ? -1.089 -10.901 11.834 1.00 93.56 685 VAL A C 1
ATOM 5514 O O . VAL A 1 685 ? -0.552 -10.620 10.765 1.00 93.56 685 VAL A O 1
ATOM 5517 N N . HIS A 1 686 ? -0.849 -12.053 12.465 1.00 93.25 686 HIS A N 1
ATOM 5518 C CA . HIS A 1 686 ? 0.040 -13.095 11.934 1.00 93.25 686 HIS A CA 1
ATOM 5519 C C . HIS A 1 686 ? -0.632 -14.014 10.898 1.00 93.25 686 HIS A C 1
ATOM 5521 O O . HIS A 1 686 ? 0.028 -14.894 10.341 1.00 93.25 686 HIS A O 1
ATOM 5527 N N . SER A 1 687 ? -1.929 -13.836 10.639 1.00 93.25 687 SER A N 1
ATOM 5528 C CA . SER A 1 687 ? -2.685 -14.608 9.650 1.00 93.25 687 SER A CA 1
ATOM 5529 C C . SER A 1 687 ? -2.682 -13.942 8.265 1.00 93.25 687 SER A C 1
ATOM 5531 O O . SER A 1 687 ? -2.100 -12.881 8.060 1.00 93.25 687 SER A O 1
ATOM 5533 N N . ASN A 1 688 ? -3.380 -14.549 7.300 1.00 92.06 688 ASN A N 1
ATOM 5534 C CA . ASN A 1 688 ? -3.604 -13.952 5.976 1.00 92.06 688 ASN A CA 1
ATOM 5535 C C . ASN A 1 688 ? -4.760 -12.928 5.955 1.00 92.06 688 ASN A C 1
ATOM 5537 O O . ASN A 1 688 ? -5.135 -12.451 4.883 1.00 92.06 688 ASN A O 1
ATOM 5541 N N . LEU A 1 689 ? -5.361 -12.619 7.109 1.00 93.56 689 LEU A N 1
ATOM 5542 C CA . LEU A 1 689 ? -6.449 -11.654 7.230 1.00 93.56 689 LEU A CA 1
ATOM 5543 C C . LEU A 1 689 ? -5.904 -10.228 7.370 1.00 93.56 689 LEU A C 1
ATOM 5545 O O . LEU A 1 689 ? -4.909 -9.967 8.039 1.00 93.56 689 LEU A O 1
ATOM 5549 N N . THR A 1 690 ? -6.611 -9.274 6.775 1.00 92.38 690 THR A N 1
ATOM 5550 C CA . THR A 1 690 ? -6.339 -7.844 6.906 1.00 92.38 690 THR A CA 1
ATOM 5551 C C . THR A 1 690 ? -7.055 -7.288 8.131 1.00 92.38 690 THR A C 1
ATOM 5553 O O . THR A 1 690 ? -8.271 -7.423 8.281 1.00 92.38 690 THR A O 1
ATOM 5556 N N . VAL A 1 691 ? -6.315 -6.601 8.994 1.00 94.50 691 VAL A N 1
ATOM 5557 C CA . VAL A 1 691 ? -6.880 -5.851 10.119 1.00 94.50 691 VAL A CA 1
ATOM 5558 C C . VAL A 1 691 ? -7.322 -4.471 9.642 1.00 94.50 691 VAL A C 1
ATOM 5560 O O . VAL A 1 691 ? -6.509 -3.686 9.155 1.00 94.50 691 VAL A O 1
ATOM 5563 N N . PHE A 1 692 ? -8.594 -4.135 9.855 1.00 93.50 692 PHE A N 1
ATOM 5564 C CA . PHE A 1 692 ? -9.091 -2.769 9.723 1.00 93.50 692 PHE A CA 1
ATOM 5565 C C . PHE A 1 692 ? -9.390 -2.174 11.105 1.00 93.50 692 PHE A C 1
ATOM 5567 O O . PHE A 1 692 ? -10.107 -2.771 11.909 1.00 93.50 692 PHE A O 1
ATOM 5574 N N . ARG A 1 693 ? -8.842 -0.984 11.382 1.00 92.69 693 ARG A N 1
ATOM 5575 C CA . ARG A 1 693 ? -9.024 -0.237 12.638 1.00 92.69 693 ARG A CA 1
ATOM 5576 C C . ARG A 1 693 ? -9.320 1.225 12.342 1.00 92.69 693 ARG A C 1
ATOM 5578 O O . ARG A 1 693 ? -8.592 1.853 11.579 1.00 92.69 693 ARG A O 1
ATOM 5585 N N . ALA A 1 694 ? -10.354 1.769 12.978 1.00 90.75 694 ALA A N 1
ATOM 5586 C CA . ALA A 1 694 ? -10.720 3.179 12.872 1.00 90.75 694 ALA A CA 1
ATOM 5587 C C . ALA A 1 694 ? -11.484 3.643 14.127 1.00 90.75 694 ALA A C 1
ATOM 5589 O O . ALA A 1 694 ? -12.217 2.826 14.696 1.00 90.75 694 ALA A O 1
ATOM 5590 N N . PRO A 1 695 ? -11.350 4.920 14.546 1.00 93.38 695 PRO A N 1
ATOM 5591 C CA . PRO A 1 695 ? -12.233 5.537 15.539 1.00 93.38 695 PRO A CA 1
ATOM 5592 C C . PRO A 1 695 ? -13.699 5.393 15.140 1.00 93.38 695 PRO A C 1
ATOM 5594 O O . PRO A 1 695 ? -14.080 5.779 14.034 1.00 93.38 695 PRO A O 1
ATOM 5597 N N . ASP A 1 696 ? -14.507 4.830 16.036 1.00 93.56 696 ASP A N 1
ATOM 5598 C CA . ASP A 1 696 ? -15.952 4.714 15.860 1.00 93.56 696 ASP A CA 1
ATOM 5599 C C . ASP A 1 696 ? -16.669 5.686 16.821 1.00 93.56 696 ASP A C 1
ATOM 5601 O O . ASP A 1 696 ? -16.801 5.391 18.009 1.00 93.56 696 ASP A O 1
ATOM 5605 N N . PRO A 1 697 ? -17.132 6.859 16.344 1.00 88.38 697 PRO A N 1
ATOM 5606 C CA . PRO A 1 697 ? -17.790 7.867 17.187 1.00 88.38 697 PRO A CA 1
ATOM 5607 C C . PRO A 1 697 ? -19.145 7.426 17.718 1.00 88.38 697 PRO A C 1
ATOM 5609 O O . PRO A 1 697 ? -19.641 8.003 18.681 1.00 88.38 697 PRO A O 1
ATOM 5612 N N . GLY A 1 698 ? -19.736 6.400 17.114 1.00 92.06 698 GLY A N 1
ATOM 5613 C CA . GLY A 1 698 ? -20.976 5.817 17.580 1.00 92.06 698 GLY A CA 1
ATOM 5614 C C . GLY A 1 698 ? -20.759 4.696 18.582 1.00 92.06 698 GLY A C 1
ATOM 5615 O O . GLY A 1 698 ? -21.693 3.927 18.762 1.00 92.06 698 GLY A O 1
ATOM 5616 N N . LEU A 1 699 ? -19.570 4.547 19.176 1.00 94.94 699 LEU A N 1
ATOM 5617 C CA . LEU A 1 699 ? -19.249 3.472 20.108 1.00 94.94 699 LEU A CA 1
ATOM 5618 C C . LEU A 1 699 ? -18.486 4.021 21.322 1.00 94.94 699 LEU A C 1
ATOM 5620 O O . LEU A 1 699 ? -17.300 4.353 21.243 1.00 94.94 699 LEU A O 1
ATOM 5624 N N . VAL A 1 700 ? -19.181 4.104 22.456 1.00 95.44 700 VAL A N 1
ATOM 5625 C CA . VAL A 1 700 ? -18.670 4.716 23.688 1.00 95.44 700 VAL A CA 1
ATOM 5626 C C . VAL A 1 700 ? -18.714 3.705 24.828 1.00 95.44 700 VAL A C 1
ATOM 5628 O O . VAL A 1 700 ? -19.743 3.086 25.083 1.00 95.44 700 VAL A O 1
ATOM 5631 N N . HIS A 1 701 ? -17.594 3.548 25.522 1.00 94.62 701 HIS A N 1
ATOM 5632 C CA . HIS A 1 701 ? -17.502 2.785 26.757 1.00 94.62 701 HIS A CA 1
ATOM 5633 C C . HIS A 1 701 ? -17.818 3.714 27.927 1.00 94.62 701 HIS A C 1
ATOM 5635 O O . HIS A 1 701 ? -17.053 4.644 28.211 1.00 94.62 701 HIS A O 1
ATOM 5641 N N . VAL A 1 702 ? -18.938 3.452 28.599 1.00 93.81 702 VAL A N 1
ATOM 5642 C CA . VAL A 1 702 ? -19.364 4.214 29.773 1.00 93.81 702 VAL A CA 1
ATOM 5643 C C . VAL A 1 702 ? -18.393 3.948 30.914 1.00 93.81 702 VAL A C 1
ATOM 5645 O O . VAL A 1 702 ? -17.924 2.821 31.093 1.00 93.81 702 VAL A O 1
ATOM 5648 N N . PHE A 1 703 ? -18.039 4.992 31.657 1.00 92.75 703 PHE A N 1
ATOM 5649 C CA . PHE A 1 703 ? -17.148 4.831 32.796 1.00 92.75 703 PHE A CA 1
ATOM 5650 C C . PHE A 1 703 ? -17.772 3.897 33.840 1.00 92.75 703 PHE A C 1
ATOM 5652 O O . PHE A 1 703 ? -18.953 3.999 34.170 1.00 92.75 703 PHE A O 1
ATOM 5659 N N . HIS A 1 704 ? -16.953 3.003 34.383 1.00 90.75 704 HIS A N 1
ATOM 5660 C CA . HIS A 1 704 ? -17.265 2.262 35.595 1.00 90.75 704 HIS A CA 1
ATOM 5661 C C . HIS A 1 704 ? -15.984 2.129 36.431 1.00 90.75 704 HIS A C 1
ATOM 5663 O O . HIS A 1 704 ? -14.887 2.046 35.861 1.00 90.75 704 HIS A O 1
ATOM 5669 N N . PRO A 1 705 ? -16.084 2.030 37.767 1.00 88.88 705 PRO A N 1
ATOM 5670 C CA . PRO A 1 705 ? -14.924 1.782 38.612 1.00 88.88 705 PRO A CA 1
ATOM 5671 C C . PRO A 1 705 ? -14.194 0.495 38.205 1.00 88.88 705 PRO A C 1
ATOM 5673 O O . PRO A 1 705 ? -14.815 -0.536 37.928 1.00 88.88 705 PRO A O 1
ATOM 5676 N N . ILE A 1 706 ? -12.863 0.554 38.157 1.00 89.38 706 ILE A N 1
ATOM 5677 C CA . ILE A 1 706 ? -12.009 -0.584 37.801 1.00 89.38 706 ILE A CA 1
ATOM 5678 C C . ILE A 1 706 ? -11.367 -1.136 39.074 1.00 89.38 706 ILE A C 1
ATOM 5680 O O . ILE A 1 706 ? -10.600 -0.448 39.751 1.00 89.38 706 ILE A O 1
ATOM 5684 N N . THR A 1 707 ? -11.658 -2.398 39.387 1.00 86.25 707 THR A N 1
ATOM 5685 C CA . THR A 1 707 ? -11.073 -3.117 40.526 1.00 86.25 707 THR A CA 1
ATOM 5686 C C . THR A 1 707 ? -10.061 -4.144 40.024 1.00 86.25 707 THR A C 1
ATOM 5688 O O . THR A 1 707 ? -10.423 -5.105 39.350 1.00 86.25 707 THR A O 1
ATOM 5691 N N . CYS A 1 708 ? -8.785 -3.955 40.364 1.00 87.38 708 CYS A N 1
ATOM 5692 C CA . CYS A 1 708 ? -7.708 -4.862 39.969 1.00 87.38 708 CYS A CA 1
ATOM 5693 C C . CYS A 1 708 ? -7.520 -5.975 41.008 1.00 87.38 708 CYS A C 1
ATOM 5695 O O . CYS A 1 708 ? -7.245 -5.706 42.179 1.00 87.38 708 CYS A O 1
ATOM 5697 N N . ALA A 1 709 ? -7.662 -7.234 40.586 1.00 84.94 709 ALA A N 1
ATOM 5698 C CA . ALA A 1 709 ? -7.499 -8.384 41.470 1.00 84.94 709 ALA A CA 1
ATOM 5699 C C . ALA A 1 709 ? -6.039 -8.549 41.939 1.00 84.94 709 ALA A C 1
ATOM 5701 O O . ALA A 1 709 ? -5.088 -8.320 41.189 1.00 84.94 709 ALA A O 1
ATOM 5702 N N . LYS A 1 710 ? -5.849 -8.977 43.195 1.00 83.56 710 LYS A N 1
ATOM 5703 C CA . LYS A 1 710 ? -4.515 -9.100 43.821 1.00 83.56 710 LYS A CA 1
ATOM 5704 C C . LYS A 1 710 ? -3.679 -10.266 43.283 1.00 83.56 710 LYS A C 1
ATOM 5706 O O . LYS A 1 710 ? -2.468 -10.272 43.461 1.00 83.56 710 LYS A O 1
ATOM 5711 N N . ASN A 1 711 ? -4.318 -11.255 42.663 1.00 85.69 711 ASN A N 1
ATOM 5712 C CA . ASN A 1 711 ? -3.691 -12.471 42.141 1.00 85.69 711 ASN A CA 1
ATOM 5713 C C . ASN A 1 711 ? -3.302 -12.372 40.652 1.00 85.69 711 ASN A C 1
ATOM 5715 O O . ASN A 1 711 ? -2.944 -13.384 40.054 1.00 85.69 711 ASN A O 1
ATOM 5719 N N . LEU A 1 712 ? -3.386 -11.185 40.044 1.00 85.69 712 LEU A N 1
ATOM 5720 C CA . LEU A 1 712 ? -2.982 -10.980 38.655 1.00 85.69 712 LEU A CA 1
ATOM 5721 C C . LEU A 1 712 ? -1.467 -11.140 38.485 1.00 85.69 712 LEU A C 1
ATOM 5723 O O . LEU A 1 712 ? -0.678 -10.783 39.364 1.00 85.69 712 LEU A O 1
ATOM 5727 N N . SER A 1 713 ? -1.049 -11.614 37.309 1.00 87.88 713 SER A N 1
ATOM 5728 C CA . SER A 1 713 ? 0.363 -11.553 36.918 1.00 87.88 713 SER A CA 1
ATOM 5729 C C . SER A 1 713 ? 0.859 -10.101 36.911 1.00 87.88 713 SER A C 1
ATOM 5731 O O . SER A 1 713 ? 0.076 -9.163 36.744 1.00 87.88 713 SER A O 1
ATOM 5733 N N . LYS A 1 714 ? 2.173 -9.892 37.057 1.00 88.50 714 LYS A N 1
ATOM 5734 C CA . LYS A 1 714 ? 2.770 -8.544 37.094 1.00 88.50 714 LYS A CA 1
ATOM 5735 C C . LYS A 1 714 ? 2.349 -7.681 35.898 1.00 88.50 714 LYS A C 1
ATOM 5737 O O . LYS A 1 714 ? 2.020 -6.513 36.074 1.00 88.50 714 LYS A O 1
ATOM 5742 N N . GLU A 1 715 ? 2.336 -8.264 34.704 1.00 86.31 715 GLU A N 1
ATOM 5743 C CA . GLU A 1 715 ? 1.946 -7.581 33.466 1.00 86.31 715 GLU A CA 1
ATOM 5744 C C . GLU A 1 715 ? 0.459 -7.205 33.470 1.00 86.31 715 GLU A C 1
ATOM 5746 O O . GLU A 1 715 ? 0.120 -6.050 33.229 1.00 86.31 715 GLU A O 1
ATOM 5751 N N . GLN A 1 716 ? -0.432 -8.140 33.819 1.00 87.50 716 GLN A N 1
ATOM 5752 C CA . GLN A 1 716 ? -1.876 -7.873 33.884 1.00 87.50 716 GLN A CA 1
ATOM 5753 C C . GLN A 1 716 ? -2.229 -6.855 34.974 1.00 87.50 716 GLN A C 1
ATOM 5755 O O . GLN A 1 716 ? -3.084 -5.997 34.767 1.00 87.50 716 GLN A O 1
ATOM 5760 N N . SER A 1 717 ? -1.547 -6.910 36.122 1.00 88.69 717 SER A N 1
ATOM 5761 C CA . SER A 1 717 ? -1.702 -5.925 37.194 1.00 88.69 717 SER A CA 1
ATOM 5762 C C . SER A 1 717 ? -1.313 -4.525 36.712 1.00 88.69 717 SER A C 1
ATOM 5764 O O . SER A 1 717 ? -2.082 -3.587 36.900 1.00 88.69 717 SER A O 1
ATOM 5766 N N . GLN A 1 718 ? -0.184 -4.388 36.008 1.00 88.75 718 GLN A N 1
ATOM 5767 C CA . GLN A 1 718 ? 0.233 -3.114 35.413 1.00 88.75 718 GLN A CA 1
ATOM 5768 C C . GLN A 1 718 ? -0.754 -2.606 34.353 1.00 88.75 718 GLN A C 1
ATOM 5770 O O . GLN A 1 718 ? -1.045 -1.413 34.328 1.00 88.75 718 GLN A O 1
ATOM 5775 N N . MET A 1 719 ? -1.300 -3.487 33.507 1.00 86.50 719 MET A N 1
ATOM 5776 C CA . MET A 1 719 ? -2.322 -3.121 32.515 1.00 86.50 719 MET A CA 1
ATOM 5777 C C . MET A 1 719 ? -3.619 -2.638 33.175 1.00 86.50 719 MET A C 1
ATOM 5779 O O . MET A 1 719 ? -4.187 -1.624 32.760 1.00 86.50 719 MET A O 1
ATOM 5783 N N . CYS A 1 720 ? -4.082 -3.346 34.207 1.00 90.19 720 CYS A N 1
ATOM 5784 C CA . CYS A 1 720 ? -5.289 -2.987 34.943 1.00 90.19 720 CYS A CA 1
ATOM 5785 C C . CYS A 1 720 ? -5.122 -1.641 35.656 1.00 90.19 720 CYS A C 1
ATOM 5787 O O . CYS A 1 720 ? -5.926 -0.731 35.461 1.00 90.19 720 CYS A O 1
ATOM 5789 N N . GLU A 1 721 ? -4.030 -1.479 36.406 1.00 89.62 721 GLU A N 1
ATOM 5790 C CA . GLU A 1 721 ? -3.717 -0.238 37.116 1.00 89.62 721 GLU A CA 1
ATOM 5791 C C . GLU A 1 721 ? -3.512 0.938 36.160 1.00 89.62 721 GLU A C 1
ATOM 5793 O O . GLU A 1 721 ? -4.040 2.025 36.386 1.00 89.62 721 GLU A O 1
ATOM 5798 N N . GLY A 1 722 ? -2.818 0.711 35.043 1.00 88.31 722 GLY A N 1
ATOM 5799 C CA . GLY A 1 722 ? -2.654 1.710 33.992 1.00 88.31 722 GLY A CA 1
ATOM 5800 C C . GLY A 1 722 ? -3.993 2.161 33.410 1.00 88.31 722 GLY A C 1
ATOM 5801 O O . GLY A 1 722 ? -4.211 3.357 33.252 1.00 88.31 722 GLY A O 1
ATOM 5802 N N . THR A 1 723 ? -4.916 1.228 33.156 1.00 88.44 723 THR A N 1
ATOM 5803 C CA . THR A 1 723 ? -6.263 1.553 32.654 1.00 88.44 723 THR A CA 1
ATOM 5804 C C . THR A 1 723 ? -7.075 2.322 33.694 1.00 88.44 723 THR A C 1
ATOM 5806 O O . THR A 1 723 ? -7.736 3.301 33.350 1.00 88.44 723 THR A O 1
ATOM 5809 N N . ARG A 1 724 ? -7.000 1.914 34.967 1.00 91.06 724 ARG A N 1
ATOM 5810 C CA . ARG A 1 724 ? -7.675 2.584 36.084 1.00 91.06 724 ARG A CA 1
ATOM 5811 C C . ARG A 1 724 ? -7.235 4.039 36.218 1.00 91.06 724 ARG A C 1
ATOM 5813 O O . ARG A 1 724 ? -8.082 4.921 36.247 1.00 91.06 724 ARG A O 1
ATOM 5820 N N . LEU A 1 725 ? -5.925 4.279 36.242 1.00 88.69 725 LEU A N 1
ATOM 5821 C CA . LEU A 1 725 ? -5.356 5.624 36.354 1.00 88.69 725 LEU A CA 1
ATOM 5822 C C . LEU A 1 725 ? -5.612 6.466 35.099 1.00 88.69 725 LEU A C 1
ATOM 5824 O O . LEU A 1 725 ? -5.904 7.654 35.199 1.00 88.69 725 LEU A O 1
ATOM 5828 N N . ALA A 1 726 ? -5.534 5.858 33.913 1.00 86.56 726 ALA A N 1
ATOM 5829 C CA . ALA A 1 726 ? -5.820 6.554 32.663 1.00 86.56 726 ALA A CA 1
ATOM 5830 C C . ALA A 1 726 ? -7.290 6.971 32.547 1.00 86.56 726 ALA A C 1
ATOM 5832 O O . ALA A 1 726 ? -7.568 7.943 31.863 1.00 86.56 726 ALA A O 1
ATOM 5833 N N . SER A 1 727 ? -8.217 6.268 33.206 1.00 91.19 727 SER A N 1
ATOM 5834 C CA . SER A 1 727 ? -9.654 6.568 33.151 1.00 91.19 727 SER A CA 1
ATOM 5835 C C . SER A 1 727 ? -10.096 7.632 34.164 1.00 91.19 727 SER A C 1
ATOM 5837 O O . SER A 1 727 ? -11.280 7.930 34.227 1.00 91.19 727 SER A O 1
ATOM 5839 N N . THR A 1 728 ? -9.188 8.210 34.959 1.00 91.50 728 THR A N 1
ATOM 5840 C CA . THR A 1 728 ? -9.560 9.191 35.992 1.00 91.50 728 THR A CA 1
ATOM 5841 C C . THR A 1 728 ? -9.996 10.530 35.397 1.00 91.50 728 THR A C 1
ATOM 5843 O O . THR A 1 728 ? -11.107 10.971 35.652 1.00 91.50 728 THR A O 1
ATOM 5846 N N . ALA A 1 729 ? -9.139 11.187 34.618 1.00 90.69 729 ALA A N 1
ATOM 5847 C CA . ALA A 1 729 ? -9.432 12.464 33.967 1.00 90.69 729 ALA A CA 1
ATOM 5848 C C . ALA A 1 729 ? -8.367 12.775 32.910 1.00 90.69 729 ALA A C 1
ATOM 5850 O O . ALA A 1 729 ? -7.323 12.112 32.847 1.00 90.69 729 ALA A O 1
ATOM 5851 N N . SER A 1 730 ? -8.601 13.817 32.110 1.00 87.75 730 SER A N 1
ATOM 5852 C CA . SER A 1 730 ? -7.577 14.322 31.198 1.00 87.75 730 SER A CA 1
ATOM 5853 C C . SER A 1 730 ? -6.377 14.848 31.982 1.00 87.75 730 SER A C 1
ATOM 5855 O O . SER A 1 730 ? -6.482 15.278 33.134 1.00 87.75 730 SER A O 1
ATOM 5857 N N . ARG A 1 731 ? -5.207 14.860 31.344 1.00 79.81 731 ARG A N 1
ATOM 5858 C CA . ARG A 1 731 ? -3.994 15.384 31.977 1.00 79.81 731 ARG A CA 1
ATOM 5859 C C . ARG A 1 731 ? -4.151 16.842 32.401 1.00 79.81 731 ARG A C 1
ATOM 5861 O O . ARG A 1 731 ? -3.650 17.206 33.457 1.00 79.81 731 ARG A O 1
ATOM 5868 N N . ASP A 1 732 ? -4.812 17.655 31.586 1.00 82.19 732 ASP A N 1
ATOM 5869 C CA . ASP A 1 732 ? -4.968 19.079 31.868 1.00 82.19 732 ASP A CA 1
ATOM 5870 C C . ASP A 1 732 ? -5.850 19.274 33.112 1.00 82.19 732 ASP A C 1
ATOM 5872 O O . ASP A 1 732 ? -5.459 19.996 34.020 1.00 82.19 732 ASP A O 1
ATOM 5876 N N . GLN A 1 733 ? -6.939 18.507 33.245 1.00 87.00 733 GLN A N 1
ATOM 5877 C CA . GLN A 1 733 ? -7.757 18.502 34.467 1.00 87.00 733 GLN A CA 1
ATOM 5878 C C . GLN A 1 733 ? -6.987 17.992 35.690 1.00 87.00 733 GLN A C 1
ATOM 5880 O O . GLN A 1 733 ? -7.090 18.566 36.768 1.00 87.00 733 GLN A O 1
ATOM 5885 N N . LEU A 1 734 ? -6.194 16.924 35.548 1.00 87.19 734 LEU A N 1
ATOM 5886 C CA . LEU A 1 734 ? -5.354 16.436 36.646 1.00 87.19 734 LEU A CA 1
ATOM 5887 C C . LEU A 1 734 ? -4.301 17.473 37.056 1.00 87.19 734 LEU A C 1
ATOM 5889 O O . LEU A 1 734 ? -4.018 17.614 38.244 1.00 87.19 734 LEU A O 1
ATOM 5893 N N . ALA A 1 735 ? -3.724 18.198 36.096 1.00 83.69 735 ALA A N 1
ATOM 5894 C CA . ALA A 1 735 ? -2.779 19.273 36.364 1.00 83.69 735 ALA A CA 1
ATOM 5895 C C . ALA A 1 735 ? -3.454 20.437 37.100 1.00 83.69 735 ALA A C 1
ATOM 5897 O O . ALA A 1 735 ? -2.893 20.910 38.088 1.00 83.69 735 ALA A O 1
ATOM 5898 N N . ASP A 1 736 ? -4.661 20.830 36.686 1.00 84.62 736 ASP A N 1
ATOM 5899 C CA . ASP A 1 736 ? -5.468 21.851 37.361 1.00 84.62 736 ASP A CA 1
ATOM 5900 C C . ASP A 1 736 ? -5.785 21.429 38.807 1.00 84.62 736 ASP A C 1
ATOM 5902 O O . ASP A 1 736 ? -5.504 22.172 39.747 1.00 84.62 736 ASP A O 1
ATOM 5906 N N . LEU A 1 737 ? -6.234 20.186 39.021 1.00 86.31 737 LEU A N 1
ATOM 5907 C CA . LEU A 1 737 ? -6.506 19.632 40.356 1.00 86.31 737 LEU A CA 1
ATOM 5908 C C . LEU A 1 737 ? -5.259 19.599 41.250 1.00 86.31 737 LEU A C 1
ATOM 5910 O O . LEU A 1 737 ? -5.327 19.877 42.450 1.00 86.31 737 LEU A O 1
ATOM 5914 N N . VAL A 1 738 ? -4.099 19.249 40.689 1.00 86.38 738 VAL A N 1
ATOM 5915 C CA . VAL A 1 738 ? -2.821 19.269 41.416 1.00 86.38 738 VAL A CA 1
ATOM 5916 C C . VAL A 1 738 ? -2.405 20.703 41.737 1.00 86.38 738 VAL A C 1
ATOM 5918 O O . VAL A 1 738 ? -1.946 20.952 42.852 1.00 86.38 738 VAL A O 1
ATOM 5921 N N . ALA A 1 739 ? -2.579 21.643 40.807 1.00 85.81 739 ALA A N 1
ATOM 5922 C CA . ALA A 1 739 ? -2.273 23.056 41.010 1.00 85.81 739 ALA A CA 1
ATOM 5923 C C . ALA A 1 739 ? -3.150 23.676 42.110 1.00 85.81 739 ALA A C 1
ATOM 5925 O O . ALA A 1 739 ? -2.637 24.397 42.967 1.00 85.81 739 ALA A O 1
ATOM 5926 N N . GLU A 1 740 ? -4.442 23.343 42.136 1.00 86.75 740 GLU A N 1
ATOM 5927 C CA . GLU A 1 740 ? -5.380 23.767 43.178 1.00 86.75 740 GLU A CA 1
ATOM 5928 C C . GLU A 1 740 ? -5.037 23.166 44.544 1.00 86.75 740 GLU A C 1
ATOM 5930 O O . GLU A 1 740 ? -5.013 23.872 45.555 1.00 86.75 740 GLU A O 1
ATOM 5935 N N . LYS A 1 741 ? -4.737 21.862 44.591 1.00 88.06 741 LYS A N 1
ATOM 5936 C CA . LYS A 1 741 ? -4.450 21.148 45.844 1.00 88.06 741 LYS A CA 1
ATOM 5937 C C . LYS A 1 741 ? -3.066 21.468 46.408 1.00 88.06 741 LYS A C 1
ATOM 5939 O O . LYS A 1 741 ? -2.866 21.432 47.623 1.00 88.06 741 LYS A O 1
ATOM 5944 N N . PHE A 1 742 ? -2.109 21.782 45.539 1.00 87.81 742 PHE A N 1
ATOM 5945 C CA . PHE A 1 742 ? -0.730 22.089 45.900 1.00 87.81 742 PHE A CA 1
ATOM 5946 C C . PHE A 1 742 ? -0.263 23.407 45.259 1.00 87.81 742 PHE A C 1
ATOM 5948 O O . PHE A 1 742 ? 0.663 23.420 44.447 1.00 87.81 742 PHE A O 1
ATOM 5955 N N . PRO A 1 743 ? -0.805 24.560 45.682 1.00 79.06 743 PRO A N 1
ATOM 5956 C CA . PRO A 1 743 ? -0.504 25.858 45.068 1.00 79.06 743 PRO A CA 1
ATOM 5957 C C . PRO A 1 743 ? 0.961 26.298 45.233 1.00 79.06 743 PRO A C 1
ATOM 5959 O O . PRO A 1 743 ? 1.421 27.221 44.564 1.00 79.06 743 PRO A O 1
ATOM 5962 N N . ASN A 1 744 ? 1.715 25.647 46.124 1.00 83.06 744 ASN A N 1
ATOM 5963 C CA . ASN A 1 744 ? 3.138 25.908 46.342 1.00 83.06 744 ASN A CA 1
ATOM 5964 C C . ASN A 1 744 ? 4.060 25.060 45.447 1.00 83.06 744 ASN A C 1
ATOM 5966 O O . ASN A 1 744 ? 5.248 25.356 45.369 1.00 83.06 744 ASN A O 1
ATOM 5970 N N . LEU A 1 745 ? 3.541 24.031 44.764 1.00 73.12 745 LEU A N 1
ATOM 5971 C CA . LEU A 1 745 ? 4.324 23.153 43.880 1.00 73.12 745 LEU A CA 1
ATOM 5972 C C . LEU A 1 745 ? 4.765 23.870 42.588 1.00 73.12 745 LEU A C 1
ATOM 5974 O O . LEU A 1 745 ? 5.768 23.491 41.997 1.00 73.12 745 LEU A O 1
ATOM 5978 N N . LEU A 1 746 ? 4.050 24.930 42.190 1.00 61.78 746 LEU A N 1
ATOM 5979 C CA . LEU A 1 746 ? 4.312 25.735 40.987 1.00 61.78 746 LEU A CA 1
ATOM 5980 C C . LEU A 1 746 ? 5.023 27.074 41.275 1.00 61.78 746 LEU A C 1
ATOM 5982 O O . LEU A 1 746 ? 5.172 27.892 40.372 1.00 61.78 746 LEU A O 1
ATOM 5986 N N . LYS A 1 747 ? 5.427 27.333 42.528 1.00 57.94 747 LYS A N 1
ATOM 5987 C CA . LYS A 1 747 ? 6.000 28.623 42.970 1.00 57.94 747 LYS A CA 1
ATOM 5988 C C . LYS A 1 747 ? 7.534 28.712 42.939 1.00 57.94 747 LYS A C 1
ATOM 5990 O O . LYS A 1 747 ? 8.065 29.692 43.455 1.00 57.94 747 LYS A O 1
ATOM 5995 N N . ASN A 1 748 ? 8.230 27.744 42.342 1.00 46.00 748 ASN A N 1
ATOM 5996 C CA . ASN A 1 748 ? 9.692 27.768 42.196 1.00 46.00 748 ASN A CA 1
ATOM 5997 C C . ASN A 1 748 ? 10.122 27.868 40.738 1.00 46.00 748 ASN A C 1
ATOM 5999 O O . ASN A 1 748 ? 9.687 26.998 39.950 1.00 46.00 748 ASN A O 1
#